Protein AF-B2IBW9-F1 (afdb_monomer_lite)

pLDDT: mean 86.07, std 12.44, range [30.78, 98.19]

Sequence (508 aa):
MSGFSGSRIARLQYLRAIAALSVMLYHASYYLNSMRGNSSFLAVFGGEFGGFGVSLFFAISGFLMASLADRDPPPTLFLAHRLIRIYPIYWITAGICLWIRYILNEGAVLDPLALGLIPGGPHFYVLQIEWTLPFELTYYVIVFFIILVHAQRMLPALAAAWALAVSCGLVFAPYLQKGQFPTLLFIPLAEQSLPFAAGLLVPLAIRRGLVGAWTPIVAVGLLLMSDAAPPLRPWLLNIGCVMLVATAVLPRSDVRDASYDPGLALGDWSFALYLCHAPIIIWLFQFAPIGMSPAVLWFASIGGALCGAVVLGSVDMALYRWIKRRVDWAPSSIRTTATSAFLIGLCALVLWPEVIRVLDEREVAEARSTGLQIQSAAHAGQTITVAADAVPLRRDDALRLYVDSISYSEDATMTVRGWALDVEGRSKKMSLMVFHNSDFLDAFVPRVYRPDVLAAFGLQHSAVPPGFSLSAHVICHQNDSIILLLVTDDRRYTQIALPTQSLRCKTP

Organism: Beijerinckia indica subsp. indica (strain ATCC 9039 / DSM 1715 / NCIMB 8712) (NCBI:txid395963)

Foldseek 3Di:
DDDADPQLLLLLLLLLLQLLVLLLLQLLQVCLCVLQVDNPSCVPSNDCSNVLSLLLVLLSLLQVLLVVLVVLDDLLLLLVLVCLLDQPLLCVLLVVLLVVCVVVVVDRDDDVCLSLLAFADDTDNSLVQSLSVVLSNLLSVVSSVCSVVVVSVCLLVVLVVLLVLLVCCVVVPVVLQDDSGHHSVCSSSHLSVNSSSLSSCLVVCVVVVVQDPCLLVQLVVLCVCLRVDVSCNSVSSNSSSNSSSSNSNDDDPDDDDDDDDVSSLSSLLSSQLSRNLNVLLNVLSVPDDSPDDSVVSSVVSVVRSVVSSNVSSVVSVVSSVVVSVVLVPDDPVVSVVVSVVSVVVSVCSSCVVVVVVVVCCVVFVVVVVLLVQLLVQVVVPHWSVVSLVVRVAAEDPLKDWDWPDWDADPQQKIKTKTWIDNLVQPFLFKKKWKDKGSRTFGIDTAADADVVVCVVSVHPDHSGRTIDIDITRDQDDQPIWMKIWMAGPVRYIDIDIDDSVPPPHDDD

InterPro domains:
  IPR002656 Acyltransferase 3 domain [PF01757] (10-312)
  IPR050879 Acyltransferase 3 [PTHR23028] (10-102)

Secondary structure (DSSP, 8-state):
-PSPPHHHHHHHHHHHHHHHHHHHHHHHHHHHHHHH---TTHHHH-TTHHHHHHHHHHHHHHHHHHHHHTT---HHHHHHHHHHHHHHHHHHHHHHHHHHHHHTTS-----HHHHTT--SS----TTS-GGGHHHHHHHHHHHHHHHHTT-GGGHHHHHHHHHHHHHHHHHH-GGGG-SS---TTTGGGSGGGHHHHHHTTHHHHHHTT---TTHHHHHHHHHHHHHH-TTTHHHHHHHHHHHHHHHHHS--PPP---S--HHHHHHHTHHHHHHHHHHHHHHHHHHS-TTS-HHHHHHHHHHHHHHHHHHHHHHHHHHHHHHHHHHHHS-HHHHHHHHHHHHHHHHHHHHHHHHHHHHHHHHHHHHHHHHHHHHHHHHTT--HHHHHHHTT-EE-TTEEEEEEEEEE-TTSEEEEEEEEEETT---S-EEEEEEETTEEEEEE---B--HHHHHHTT-S--SS--EEEEEEE----TT--EEEEEEETTSEEEEEEEPGGG--PPP-

Structure (mmCIF, N/CA/C/O backbone):
data_AF-B2IBW9-F1
#
_entry.id   AF-B2IBW9-F1
#
loop_
_atom_site.group_PDB
_atom_site.id
_atom_site.type_symbol
_atom_site.label_atom_id
_atom_site.label_alt_id
_atom_site.label_comp_id
_atom_site.label_asym_id
_atom_site.label_entity_id
_atom_site.label_seq_id
_atom_site.pdbx_PDB_ins_code
_atom_site.Cartn_x
_atom_site.Cartn_y
_atom_site.Cartn_z
_atom_site.occupancy
_atom_site.B_iso_or_equiv
_atom_site.auth_seq_id
_atom_site.auth_comp_id
_atom_site.auth_asym_id
_atom_site.auth_atom_id
_atom_site.pdbx_PDB_model_num
ATOM 1 N N . MET A 1 1 ? -19.544 -1.743 26.964 1.00 35.34 1 MET A N 1
ATOM 2 C CA . MET A 1 1 ? -20.404 -1.942 25.775 1.00 35.34 1 MET A CA 1
ATOM 3 C C . MET A 1 1 ? -19.766 -2.986 24.872 1.00 35.34 1 MET A C 1
ATOM 5 O O . MET A 1 1 ? -18.548 -3.005 24.756 1.00 35.34 1 MET A O 1
ATOM 9 N N . SER A 1 2 ? -20.603 -3.882 24.353 1.00 30.78 2 SER A N 1
ATOM 10 C CA . SER A 1 2 ? -20.321 -5.112 23.604 1.00 30.78 2 SER A CA 1
ATOM 11 C C . SER A 1 2 ? -19.382 -4.939 22.402 1.00 30.78 2 SER A C 1
ATOM 13 O O . SER A 1 2 ? -19.235 -3.847 21.851 1.00 30.78 2 SER A O 1
ATOM 15 N N . GLY A 1 3 ? -18.770 -6.048 21.964 1.00 46.03 3 GLY A N 1
ATOM 16 C CA . GLY A 1 3 ? -18.196 -6.152 20.621 1.00 46.03 3 GLY A CA 1
ATOM 17 C C . GLY A 1 3 ? -19.178 -5.641 19.559 1.00 46.03 3 GLY A C 1
ATOM 18 O O . GLY A 1 3 ? -20.381 -5.567 19.805 1.00 46.03 3 GLY A O 1
ATOM 19 N N . PHE A 1 4 ? -18.665 -5.223 18.400 1.00 53.59 4 PHE A N 1
ATOM 20 C CA . PHE A 1 4 ? -19.499 -4.694 17.317 1.00 53.59 4 PHE A CA 1
ATOM 21 C C . PHE A 1 4 ? -20.717 -5.602 17.068 1.00 53.59 4 PHE A C 1
ATOM 23 O O . PHE A 1 4 ? -20.558 -6.822 17.043 1.00 53.59 4 PHE A O 1
ATOM 30 N N . SER A 1 5 ? -21.913 -5.024 16.891 1.00 57.22 5 SER A N 1
ATOM 31 C CA . SER A 1 5 ? -23.100 -5.804 16.511 1.00 57.22 5 SER A CA 1
ATOM 32 C C . SER A 1 5 ? -22.832 -6.549 15.198 1.00 57.22 5 SER A C 1
ATOM 34 O O . SER A 1 5 ? -22.099 -6.039 14.341 1.00 57.22 5 SER A O 1
ATOM 36 N N . GLY A 1 6 ? -23.424 -7.735 15.018 1.00 61.38 6 GLY A N 1
ATOM 37 C CA . GLY A 1 6 ? -23.259 -8.532 13.791 1.00 61.38 6 GLY A CA 1
ATOM 38 C C . GLY A 1 6 ? -23.575 -7.721 12.529 1.00 61.38 6 GLY A C 1
ATOM 39 O O . GLY A 1 6 ? -22.802 -7.720 11.572 1.00 61.38 6 GLY A O 1
ATOM 40 N N . SER A 1 7 ? -24.614 -6.885 12.597 1.00 64.81 7 SER A N 1
ATOM 41 C CA . SER A 1 7 ? -25.020 -5.955 11.538 1.00 64.81 7 SER A CA 1
ATOM 42 C C . SER A 1 7 ? -23.969 -4.889 11.187 1.00 64.81 7 SER A C 1
ATOM 44 O O . SER A 1 7 ? -23.855 -4.482 10.029 1.00 64.81 7 SER A O 1
ATOM 46 N N . ARG A 1 8 ? -23.173 -4.423 12.159 1.00 75.69 8 ARG A N 1
ATOM 47 C CA . ARG A 1 8 ? -22.079 -3.468 11.916 1.00 75.69 8 ARG A CA 1
ATOM 48 C C . ARG A 1 8 ? -20.888 -4.148 11.252 1.00 75.69 8 ARG A C 1
ATOM 50 O O . ARG A 1 8 ? -20.296 -3.574 10.341 1.00 75.69 8 ARG A O 1
ATOM 57 N N . ILE A 1 9 ? -20.544 -5.351 11.711 1.00 78.19 9 ILE A N 1
ATOM 58 C CA . ILE A 1 9 ? -19.481 -6.157 11.102 1.00 78.19 9 ILE A CA 1
ATOM 59 C C . ILE A 1 9 ? -19.841 -6.428 9.639 1.00 78.19 9 ILE A C 1
ATOM 61 O O . ILE A 1 9 ? -19.020 -6.164 8.767 1.00 78.19 9 ILE A O 1
ATOM 65 N N . ALA A 1 10 ? -21.088 -6.816 9.360 1.00 84.69 10 ALA A N 1
ATOM 66 C CA . ALA A 1 10 ? -21.577 -7.074 8.010 1.00 84.69 10 ALA A CA 1
ATOM 67 C C . ALA A 1 10 ? -21.380 -5.891 7.045 1.00 84.69 10 ALA A C 1
ATOM 69 O O . ALA A 1 10 ? -20.789 -6.040 5.978 1.00 84.69 10 ALA A O 1
ATOM 70 N N . ARG A 1 11 ? -21.791 -4.680 7.444 1.00 90.12 11 ARG A N 1
ATOM 71 C CA . ARG A 1 11 ? -21.649 -3.484 6.593 1.00 90.12 11 ARG A CA 1
ATOM 72 C C . ARG A 1 11 ? -20.196 -3.122 6.295 1.00 90.12 11 ARG A C 1
ATOM 74 O O . ARG A 1 11 ? -19.897 -2.687 5.186 1.00 90.12 11 ARG A O 1
ATOM 81 N N . LEU A 1 12 ? -19.291 -3.323 7.253 1.00 91.31 12 LEU A N 1
ATOM 82 C CA . LEU A 1 12 ? -17.859 -3.149 7.009 1.00 91.31 12 LEU A CA 1
ATOM 83 C C . LEU A 1 12 ? -17.309 -4.201 6.042 1.00 91.31 12 LEU A C 1
ATOM 85 O O . LEU A 1 12 ? -16.463 -3.862 5.220 1.00 91.31 12 LEU A O 1
ATOM 89 N N . GLN A 1 13 ? -17.801 -5.442 6.095 1.00 91.56 13 GLN A N 1
ATOM 90 C CA . GLN A 1 13 ? -17.407 -6.476 5.135 1.00 91.56 13 GLN A CA 1
ATOM 91 C C . GLN A 1 13 ? -17.873 -6.144 3.717 1.00 91.56 13 GLN A C 1
ATOM 93 O O . GLN A 1 13 ? -17.083 -6.275 2.787 1.00 91.56 13 GLN A O 1
ATOM 98 N N . TYR A 1 14 ? -19.083 -5.605 3.540 1.00 93.69 14 TYR A N 1
ATOM 99 C CA . TYR A 1 14 ? -19.511 -5.134 2.220 1.00 93.69 14 TYR A CA 1
ATOM 100 C C . TYR A 1 14 ? -18.637 -3.996 1.692 1.00 93.69 14 TYR A C 1
ATOM 102 O O . TYR A 1 14 ? -18.252 -4.021 0.528 1.00 93.69 14 TYR A O 1
ATOM 110 N N . LEU A 1 15 ? -18.271 -3.021 2.534 1.00 95.19 15 LEU A N 1
ATOM 111 C CA . LEU A 1 15 ? -17.352 -1.961 2.107 1.00 95.19 15 LEU A CA 1
ATOM 112 C C . LEU A 1 15 ? -15.970 -2.513 1.736 1.00 95.19 15 LEU A C 1
ATOM 114 O O . LEU A 1 15 ? -15.386 -2.064 0.755 1.00 95.19 15 LEU A O 1
ATOM 118 N N . ARG A 1 16 ? -15.462 -3.513 2.467 1.00 96.00 16 ARG A N 1
ATOM 119 C CA . ARG A 1 16 ? -14.212 -4.210 2.118 1.00 96.00 16 ARG A CA 1
ATOM 120 C C . ARG A 1 16 ? -14.319 -4.962 0.794 1.00 96.00 16 ARG A C 1
ATOM 122 O O . ARG A 1 16 ? -13.375 -4.930 0.010 1.00 96.00 16 ARG A O 1
ATOM 129 N N . ALA A 1 17 ? -15.449 -5.618 0.536 1.00 95.44 17 ALA A N 1
ATOM 130 C CA . ALA A 1 17 ? -15.714 -6.289 -0.731 1.00 95.44 17 ALA A CA 1
ATOM 131 C C . ALA A 1 17 ? -15.741 -5.280 -1.890 1.00 95.44 17 ALA A C 1
ATOM 133 O O . ALA A 1 17 ? -15.059 -5.480 -2.891 1.00 95.44 17 ALA A O 1
ATOM 134 N N . ILE A 1 18 ? -16.451 -4.159 -1.723 1.00 96.38 18 ILE A N 1
ATOM 135 C CA . ILE A 1 18 ? -16.493 -3.060 -2.697 1.00 96.38 18 ILE A CA 1
ATOM 136 C C . ILE A 1 18 ? -15.086 -2.510 -2.955 1.00 96.38 18 ILE A C 1
ATOM 138 O O . ILE A 1 18 ? -14.698 -2.356 -4.112 1.00 96.38 18 ILE A O 1
ATOM 142 N N . ALA A 1 19 ? -14.304 -2.263 -1.902 1.00 96.94 19 ALA A N 1
ATOM 143 C CA . ALA A 1 19 ? -12.931 -1.781 -2.022 1.00 96.94 19 ALA A CA 1
ATOM 144 C C . ALA A 1 19 ? -12.055 -2.755 -2.830 1.00 96.94 19 ALA A C 1
ATOM 146 O O . ALA A 1 19 ? -11.408 -2.346 -3.793 1.00 96.94 19 ALA A O 1
ATOM 147 N N . ALA A 1 20 ? -12.089 -4.051 -2.496 1.00 96.69 20 ALA A N 1
ATOM 148 C CA . ALA A 1 20 ? -11.308 -5.082 -3.183 1.00 96.69 20 ALA A CA 1
ATOM 149 C C . ALA A 1 20 ? -11.685 -5.214 -4.663 1.00 96.69 20 ALA A C 1
ATOM 151 O O . ALA A 1 20 ? -10.812 -5.259 -5.529 1.00 96.69 20 ALA A O 1
ATOM 152 N N . LEU A 1 21 ? -12.990 -5.249 -4.953 1.00 97.00 21 LEU A N 1
AT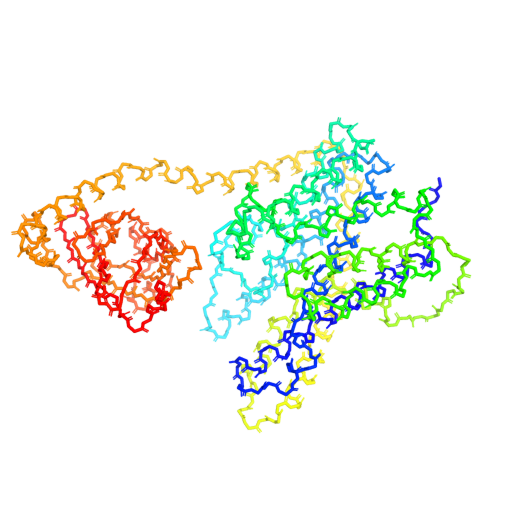OM 153 C CA . LEU A 1 21 ? -13.498 -5.326 -6.319 1.00 97.00 21 LEU A CA 1
ATOM 154 C C . LEU A 1 21 ? -13.100 -4.095 -7.128 1.00 97.00 21 LEU A C 1
ATOM 156 O O . LEU A 1 21 ? -12.717 -4.240 -8.284 1.00 97.00 21 LEU A O 1
ATOM 160 N N . SER A 1 22 ? -13.134 -2.905 -6.524 1.00 97.19 22 SER A N 1
ATOM 161 C CA . SER A 1 22 ? -12.764 -1.668 -7.215 1.00 97.19 22 SER A CA 1
ATOM 162 C C . SER A 1 22 ? -11.298 -1.689 -7.658 1.00 97.19 22 SER A C 1
ATOM 164 O O . SER A 1 22 ? -10.999 -1.471 -8.831 1.00 97.19 22 SER A O 1
ATOM 166 N N . VAL A 1 23 ? -10.385 -2.079 -6.761 1.00 96.94 23 VAL A N 1
ATOM 167 C CA . VAL A 1 23 ? -8.955 -2.230 -7.089 1.00 96.94 23 VAL A CA 1
ATOM 168 C C . VAL A 1 23 ? -8.724 -3.311 -8.148 1.00 96.94 23 VAL A C 1
ATOM 170 O O . VAL A 1 23 ? -7.937 -3.109 -9.073 1.00 96.94 23 VAL A O 1
ATOM 173 N N . MET A 1 24 ? -9.412 -4.451 -8.048 1.00 97.69 24 MET A N 1
ATOM 174 C CA . MET A 1 24 ? -9.279 -5.548 -9.010 1.00 97.69 24 MET A CA 1
ATOM 175 C C . MET A 1 24 ? -9.767 -5.150 -10.408 1.00 97.69 24 MET A C 1
ATOM 177 O O . MET A 1 24 ? -9.070 -5.406 -11.387 1.00 97.69 24 MET A O 1
ATOM 181 N N . LEU A 1 25 ? -10.942 -4.522 -10.512 1.00 98.19 25 LEU A N 1
ATOM 182 C CA . LEU A 1 25 ? -11.520 -4.077 -11.785 1.00 98.19 25 LEU A CA 1
ATOM 183 C C . LEU A 1 25 ? -10.649 -3.008 -12.453 1.00 98.19 25 LEU A C 1
ATOM 185 O O . LEU A 1 25 ? -10.462 -3.047 -13.673 1.00 98.19 25 LEU A O 1
ATOM 189 N N . TYR A 1 26 ? -10.067 -2.107 -11.656 1.00 97.38 26 TYR A N 1
ATOM 190 C CA . TYR A 1 26 ? -9.066 -1.161 -12.133 1.00 97.38 26 TYR A CA 1
ATOM 191 C C . TYR A 1 26 ? -7.856 -1.885 -12.729 1.00 97.38 26 TYR A C 1
ATOM 193 O O . TYR A 1 26 ? -7.531 -1.659 -13.892 1.00 97.38 26 TYR A O 1
ATOM 201 N N . HIS A 1 27 ? -7.230 -2.811 -11.993 1.00 96.88 27 HIS A N 1
ATOM 202 C CA . HIS A 1 27 ? -6.043 -3.519 -12.482 1.00 96.88 27 HIS A CA 1
ATOM 203 C C . HIS A 1 27 ? -6.338 -4.417 -13.687 1.00 96.88 27 HIS A C 1
ATOM 205 O O . HIS A 1 27 ? -5.549 -4.437 -14.626 1.00 96.88 27 HIS A O 1
ATOM 211 N N . ALA A 1 28 ? -7.484 -5.102 -13.725 1.00 98.00 28 ALA A N 1
ATOM 212 C CA . ALA A 1 28 ? -7.897 -5.885 -14.892 1.00 98.00 28 ALA A CA 1
ATOM 213 C C . ALA A 1 28 ? -7.998 -5.006 -16.150 1.00 98.00 28 ALA A C 1
ATOM 215 O O . ALA A 1 28 ? -7.558 -5.390 -17.233 1.00 98.00 28 ALA A O 1
ATOM 216 N N . SER A 1 29 ? -8.526 -3.791 -15.998 1.00 97.81 29 SER A N 1
ATOM 217 C CA . SER A 1 29 ? -8.654 -2.817 -17.087 1.00 97.81 29 SER A CA 1
ATOM 218 C C . SER A 1 29 ? -7.316 -2.164 -17.451 1.00 97.81 29 SER A C 1
ATOM 220 O O . SER A 1 29 ? -7.026 -1.955 -18.628 1.00 97.81 29 SER A O 1
ATOM 222 N N . TYR A 1 30 ? -6.476 -1.880 -16.454 1.00 95.44 30 TYR A N 1
ATOM 223 C CA . TYR A 1 30 ? -5.134 -1.334 -16.630 1.00 95.44 30 TYR A CA 1
ATOM 224 C C . TYR A 1 30 ? -4.220 -2.311 -17.377 1.00 95.44 30 TYR A C 1
ATOM 226 O O . TYR A 1 30 ? -3.599 -1.915 -18.361 1.00 95.44 30 TYR A O 1
ATOM 234 N N . TYR A 1 31 ? -4.174 -3.583 -16.965 1.00 94.38 31 TYR A N 1
ATOM 235 C CA . TYR A 1 31 ? -3.354 -4.606 -17.618 1.00 94.38 31 TYR A CA 1
ATOM 236 C C . TYR A 1 31 ? -3.877 -4.984 -19.003 1.00 94.38 31 TYR A C 1
ATOM 238 O O . TYR A 1 31 ? -3.082 -5.257 -19.901 1.00 94.38 31 TYR A O 1
ATOM 246 N N . LEU A 1 32 ? -5.191 -4.899 -19.238 1.00 95.75 32 LEU A N 1
ATOM 247 C CA . LEU A 1 32 ? -5.730 -5.000 -20.592 1.00 95.75 32 LEU A CA 1
ATOM 248 C C . LEU A 1 32 ? -5.193 -3.900 -21.509 1.00 95.75 32 LEU A C 1
ATOM 250 O O . LEU A 1 32 ? -4.772 -4.183 -22.632 1.00 95.75 32 LEU A O 1
ATOM 254 N N . ASN A 1 33 ? -5.143 -2.664 -21.024 1.00 94.88 33 ASN A N 1
ATOM 255 C CA . ASN A 1 33 ? -4.575 -1.574 -21.798 1.00 94.88 33 ASN A CA 1
ATOM 256 C C . ASN A 1 33 ? -3.060 -1.741 -21.984 1.00 94.88 33 ASN A C 1
ATOM 258 O O . ASN A 1 33 ? -2.571 -1.708 -23.108 1.00 94.88 33 ASN A O 1
ATOM 262 N N . SER A 1 34 ? -2.310 -1.972 -20.907 1.00 91.00 34 SER A N 1
ATOM 263 C CA . SER A 1 34 ? -0.845 -1.987 -20.965 1.00 91.00 34 SER A CA 1
ATOM 264 C C . SER A 1 34 ? -0.265 -3.214 -21.676 1.00 91.00 34 SER A C 1
ATOM 266 O O . SER A 1 34 ? 0.755 -3.086 -22.347 1.00 91.00 34 SER A O 1
ATOM 268 N N . MET A 1 35 ? -0.909 -4.385 -21.589 1.00 91.31 35 MET A N 1
ATOM 269 C CA . MET A 1 35 ? -0.405 -5.632 -22.189 1.00 91.31 35 MET A CA 1
ATOM 270 C C . MET A 1 35 ? -1.057 -5.981 -23.532 1.00 91.31 35 MET A C 1
ATOM 272 O O . MET A 1 35 ? -0.492 -6.764 -24.300 1.00 91.31 35 MET A O 1
ATOM 276 N N . ARG A 1 36 ? -2.258 -5.456 -23.821 1.00 89.81 36 ARG A N 1
ATOM 277 C CA . ARG A 1 36 ? -3.005 -5.747 -25.063 1.00 89.81 36 ARG A CA 1
ATOM 278 C C . ARG A 1 36 ? -3.368 -4.506 -25.879 1.00 89.81 36 ARG A C 1
ATOM 280 O O . ARG A 1 36 ? -3.972 -4.653 -26.936 1.00 89.81 36 ARG A O 1
ATOM 287 N N . GLY A 1 37 ? -3.018 -3.303 -25.423 1.00 91.31 37 GLY A N 1
ATOM 288 C CA . GLY A 1 37 ? -3.309 -2.054 -26.131 1.00 91.31 37 GLY A CA 1
ATOM 289 C C . GLY A 1 37 ? -4.801 -1.722 -26.218 1.00 91.31 37 GLY A C 1
ATOM 290 O O . GLY A 1 37 ? -5.203 -0.966 -27.099 1.00 91.31 37 GLY A O 1
ATOM 291 N N . ASN A 1 38 ? -5.642 -2.310 -25.358 1.00 92.75 38 ASN A N 1
ATOM 292 C CA . ASN A 1 38 ? -7.089 -2.112 -25.386 1.00 92.75 38 ASN A CA 1
ATOM 293 C C . ASN A 1 38 ? -7.575 -1.352 -24.142 1.00 92.75 38 ASN A C 1
ATOM 295 O O . ASN A 1 38 ? -7.490 -1.839 -23.018 1.00 92.75 38 ASN A O 1
ATOM 299 N N . SER A 1 39 ? -8.141 -0.165 -24.355 1.00 93.75 39 SER A N 1
ATOM 300 C CA . SER A 1 39 ? -8.625 0.725 -23.294 1.00 93.75 39 SER A CA 1
ATOM 301 C C . SER A 1 39 ? -10.138 0.646 -23.047 1.00 93.75 39 SER A C 1
ATOM 303 O O . SER A 1 39 ? -10.666 1.452 -22.281 1.00 93.75 39 SER A O 1
ATOM 305 N N . SER A 1 40 ? -10.854 -0.319 -23.643 1.00 92.88 40 SER A N 1
ATOM 306 C CA . SER A 1 40 ? -12.327 -0.365 -23.634 1.00 92.88 40 SER A CA 1
ATOM 307 C C . SER A 1 40 ? -12.929 -0.380 -22.225 1.00 92.88 40 SER A C 1
ATOM 309 O O . SER A 1 40 ? -13.927 0.291 -21.982 1.00 92.88 40 SER A O 1
ATOM 311 N N . PHE A 1 41 ? -12.310 -1.095 -21.281 1.00 95.00 41 PHE A N 1
ATOM 312 C CA . PHE A 1 41 ? -12.769 -1.137 -19.886 1.00 95.00 41 PHE A CA 1
ATOM 313 C C . PHE A 1 41 ? -12.153 -0.044 -19.008 1.00 95.00 41 PHE A C 1
ATOM 315 O O . PHE A 1 41 ? -12.707 0.283 -17.960 1.00 95.00 41 PHE A O 1
ATOM 322 N N . LEU A 1 42 ? -11.052 0.577 -19.443 1.00 92.81 42 LEU A N 1
ATOM 323 C CA . LEU A 1 42 ? -10.411 1.664 -18.703 1.00 92.81 42 LEU A CA 1
ATOM 324 C C . LEU A 1 42 ? -11.266 2.941 -18.711 1.00 92.81 42 LEU A C 1
ATOM 326 O O . LEU A 1 42 ? -11.190 3.731 -17.782 1.00 92.81 42 LEU A O 1
ATOM 330 N N . ALA A 1 43 ? -12.132 3.118 -19.711 1.00 88.50 43 ALA A N 1
ATOM 331 C CA . ALA A 1 43 ? -13.109 4.206 -19.721 1.00 88.50 43 ALA A CA 1
ATOM 332 C C . ALA A 1 43 ? -14.148 4.102 -18.585 1.00 88.50 43 ALA A C 1
ATOM 334 O O . ALA A 1 43 ? -14.720 5.114 -18.194 1.00 88.50 43 ALA A O 1
ATOM 335 N N . VAL A 1 44 ? -14.396 2.892 -18.064 1.00 91.62 44 VAL A N 1
ATOM 336 C CA . VAL A 1 44 ? -15.405 2.628 -17.021 1.00 91.62 44 VAL A CA 1
ATOM 337 C C . VAL A 1 44 ? -14.759 2.410 -15.653 1.00 91.62 44 VAL A C 1
ATOM 339 O O . VAL A 1 44 ? -15.244 2.927 -14.654 1.00 91.62 44 VAL A O 1
ATOM 342 N N . PHE A 1 45 ? -13.665 1.648 -15.608 1.00 94.50 45 PHE A N 1
ATOM 343 C CA . PHE A 1 45 ? -12.983 1.244 -14.374 1.00 94.50 45 PHE A CA 1
ATOM 344 C C . PHE A 1 45 ? -11.581 1.858 -14.233 1.00 94.50 45 PHE A C 1
ATOM 346 O O . PHE A 1 45 ? -10.774 1.373 -13.445 1.00 94.50 45 PHE A O 1
ATOM 353 N N . GLY A 1 46 ? -11.254 2.881 -15.025 1.00 87.75 46 GLY A N 1
ATOM 354 C CA . GLY A 1 46 ? -10.027 3.670 -14.894 1.00 87.75 46 GLY A CA 1
ATOM 355 C C . GLY A 1 46 ? -10.185 4.833 -13.914 1.00 87.75 46 GLY A C 1
ATOM 356 O O . GLY A 1 46 ? -10.977 4.764 -12.979 1.00 87.75 46 GLY A O 1
ATOM 357 N N . GLY A 1 47 ? -9.412 5.902 -14.115 1.00 85.62 47 GLY A N 1
ATOM 358 C CA . GLY A 1 47 ? -9.442 7.069 -13.227 1.00 85.62 47 GLY A CA 1
ATOM 359 C C . GLY A 1 47 ? -9.137 6.693 -11.775 1.00 85.62 47 GLY A C 1
ATOM 360 O O . GLY A 1 47 ? -8.212 5.921 -11.510 1.00 85.62 47 GLY A O 1
ATOM 361 N N . GLU A 1 48 ? -9.946 7.199 -10.846 1.00 86.19 48 GLU A N 1
ATOM 362 C CA . GLU A 1 48 ? -9.765 6.991 -9.407 1.00 86.19 48 GLU A CA 1
ATOM 363 C C . GLU A 1 48 ? -10.397 5.697 -8.882 1.00 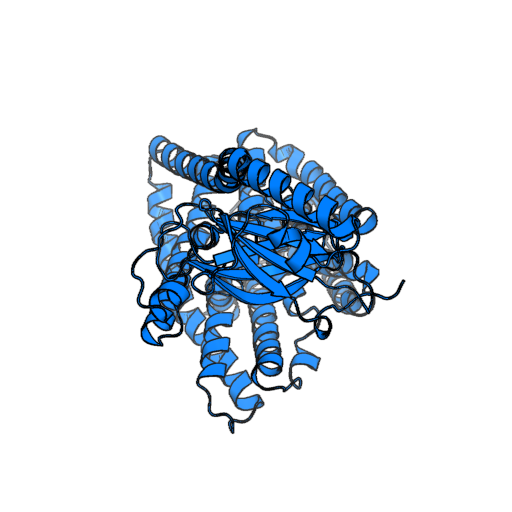86.19 48 GLU A C 1
ATOM 365 O O . GLU A 1 48 ? -10.437 5.485 -7.675 1.00 86.19 48 GLU A O 1
ATOM 370 N N . PHE A 1 49 ? -10.861 4.782 -9.738 1.00 89.94 49 PHE A N 1
ATOM 371 C CA . PHE A 1 49 ? -11.515 3.549 -9.280 1.00 89.94 49 PHE A CA 1
ATOM 372 C C . PHE A 1 49 ? -10.600 2.688 -8.383 1.00 89.94 49 PHE A C 1
ATOM 374 O O . PHE A 1 49 ? -11.028 2.158 -7.354 1.00 89.94 49 PHE A O 1
ATOM 381 N N . GLY A 1 50 ? -9.307 2.613 -8.726 1.00 91.38 50 GLY A N 1
ATOM 382 C CA . GLY A 1 50 ? -8.286 1.990 -7.879 1.00 91.38 50 GLY A CA 1
ATOM 383 C C . GLY A 1 50 ? -8.002 2.797 -6.606 1.00 91.38 50 GLY A C 1
ATOM 384 O O . GLY A 1 50 ? -7.969 2.225 -5.514 1.00 91.38 50 GLY A O 1
ATOM 385 N N . GLY A 1 51 ? -7.864 4.122 -6.731 1.00 92.88 51 GLY A N 1
ATOM 386 C CA . GLY A 1 51 ? -7.642 5.041 -5.608 1.00 92.88 51 GLY A CA 1
ATOM 387 C C . GLY A 1 51 ? -8.765 4.983 -4.571 1.00 92.88 51 GLY A C 1
ATOM 388 O O . GLY A 1 51 ? -8.498 4.858 -3.381 1.00 92.88 51 GLY A O 1
ATOM 389 N N . PHE A 1 52 ? -10.020 4.944 -5.019 1.00 96.12 52 PHE A N 1
ATOM 390 C CA . PHE A 1 52 ? -11.211 4.750 -4.197 1.00 96.12 52 PHE A CA 1
ATOM 391 C C . PHE A 1 52 ? -11.122 3.485 -3.349 1.00 96.12 52 PHE A C 1
ATOM 393 O O . PHE A 1 52 ? -11.338 3.542 -2.138 1.00 96.12 52 PHE A O 1
ATOM 400 N N . GLY A 1 53 ? -10.768 2.348 -3.953 1.00 96.38 53 GLY A N 1
ATOM 401 C CA . GLY A 1 53 ? -10.637 1.098 -3.212 1.00 96.38 53 GLY A CA 1
ATOM 402 C C . GLY A 1 53 ? -9.535 1.155 -2.149 1.00 96.38 53 GLY A C 1
ATOM 403 O O . GLY A 1 53 ? -9.764 0.752 -1.007 1.00 96.38 53 GLY A O 1
ATOM 404 N N . VAL A 1 54 ? -8.369 1.720 -2.481 1.00 95.69 54 VAL A N 1
ATOM 405 C CA . VAL A 1 54 ? -7.254 1.895 -1.530 1.00 95.69 54 VAL A CA 1
ATOM 406 C C . VAL A 1 54 ? -7.641 2.847 -0.390 1.00 95.69 54 VAL A C 1
ATOM 408 O O . VAL A 1 54 ? -7.531 2.481 0.782 1.00 95.69 54 VAL A O 1
ATOM 411 N N . SER A 1 55 ? -8.179 4.028 -0.708 1.00 97.19 55 SER A N 1
ATOM 412 C CA . SER A 1 55 ? -8.654 5.011 0.275 1.00 97.19 55 SER A CA 1
ATOM 413 C C . SER A 1 55 ? -9.741 4.443 1.185 1.00 97.19 55 SER A C 1
ATOM 415 O O . SER A 1 55 ? -9.740 4.709 2.389 1.00 97.19 55 SER A O 1
ATOM 417 N N . LEU A 1 56 ? -10.649 3.623 0.650 1.00 97.69 56 LEU A N 1
ATOM 418 C CA . LEU A 1 56 ? -11.697 2.978 1.433 1.00 97.69 56 LEU A CA 1
ATOM 419 C C . LEU A 1 56 ? -11.123 1.923 2.391 1.00 97.69 56 LEU A C 1
ATOM 421 O O . LEU A 1 56 ? -11.506 1.911 3.563 1.00 97.69 56 LEU A O 1
ATOM 425 N N . PHE A 1 57 ? -10.169 1.089 1.957 1.00 97.12 57 PHE A N 1
ATOM 426 C CA . PHE A 1 57 ? -9.465 0.166 2.858 1.00 97.12 57 PHE A CA 1
ATOM 427 C C . PHE A 1 57 ? -8.753 0.900 3.994 1.00 97.12 57 PHE A C 1
ATOM 429 O O . PHE A 1 57 ? -8.882 0.512 5.159 1.00 97.12 57 PHE A O 1
ATOM 436 N N . PHE A 1 58 ? -8.051 1.985 3.674 1.00 97.69 58 PHE A N 1
ATOM 437 C CA . PHE A 1 58 ? -7.303 2.769 4.652 1.00 97.69 58 PHE A CA 1
ATOM 438 C C . PHE A 1 58 ? -8.224 3.497 5.637 1.00 97.69 58 PHE A C 1
ATOM 440 O O . PHE A 1 58 ? -7.969 3.478 6.842 1.00 97.69 58 PHE A O 1
ATOM 447 N N . ALA A 1 59 ? -9.357 4.035 5.175 1.00 98.12 59 ALA A N 1
ATOM 448 C CA . ALA A 1 59 ? -10.372 4.627 6.045 1.00 98.12 59 ALA A CA 1
ATOM 449 C C . ALA A 1 59 ? -11.011 3.591 6.991 1.00 98.12 59 ALA A C 1
ATOM 451 O O . ALA A 1 59 ? -11.213 3.870 8.178 1.00 98.12 59 ALA A O 1
ATOM 452 N N . ILE A 1 60 ? -11.293 2.374 6.499 1.00 96.88 60 ILE A N 1
ATOM 453 C CA . ILE A 1 60 ? -11.782 1.258 7.327 1.00 96.88 60 ILE A CA 1
ATOM 454 C C . ILE A 1 60 ? -10.734 0.878 8.378 1.00 96.88 60 ILE A C 1
ATOM 456 O O . ILE A 1 60 ? -11.077 0.722 9.552 1.00 96.88 60 ILE A O 1
ATOM 460 N N . SER A 1 61 ? -9.466 0.753 7.978 1.00 95.88 61 SER A N 1
ATOM 461 C CA . SER A 1 61 ? -8.350 0.447 8.880 1.00 95.88 61 SER A CA 1
ATOM 462 C C . SER A 1 61 ? -8.208 1.524 9.964 1.00 95.88 61 SER A C 1
ATOM 464 O O . SER A 1 61 ? -8.163 1.195 11.153 1.00 95.88 61 SER A O 1
ATOM 466 N N . GLY A 1 62 ? -8.303 2.804 9.582 1.00 95.81 62 GLY A N 1
ATOM 467 C CA . GLY A 1 62 ? -8.333 3.954 10.486 1.00 95.81 62 GLY A CA 1
ATOM 468 C C . GLY A 1 62 ? -9.420 3.854 11.562 1.00 95.81 62 GLY A C 1
ATOM 469 O O . GLY A 1 62 ? -9.147 3.935 12.763 1.00 95.81 62 GLY A O 1
ATOM 470 N N . PHE A 1 63 ? -10.663 3.594 11.147 1.00 96.19 63 PHE A N 1
ATOM 471 C CA . PHE A 1 63 ? -11.783 3.408 12.074 1.00 96.19 63 PHE A CA 1
ATOM 472 C C . PHE A 1 63 ? -11.584 2.202 13.010 1.00 96.19 63 PHE A C 1
ATOM 474 O O . PHE A 1 63 ? -11.865 2.283 14.216 1.00 96.19 63 PHE A O 1
ATOM 481 N N . LEU A 1 64 ? -11.124 1.069 12.467 1.00 94.56 64 LEU A N 1
ATOM 482 C CA . LEU A 1 64 ? -10.910 -0.153 13.239 1.00 94.56 64 LEU A CA 1
ATOM 483 C C . LEU A 1 64 ? -9.832 0.051 14.304 1.00 94.56 64 LEU A C 1
ATOM 485 O O . LEU A 1 64 ? -10.033 -0.368 15.442 1.00 94.56 64 LEU A O 1
ATOM 489 N N . MET A 1 65 ? -8.730 0.724 13.972 1.00 94.25 65 MET A N 1
ATOM 490 C CA . MET A 1 65 ? -7.659 1.002 14.927 1.00 94.25 65 MET A CA 1
ATOM 491 C C . MET A 1 65 ? -8.093 1.981 16.014 1.00 94.25 65 MET A C 1
ATOM 493 O O . MET A 1 65 ? -7.815 1.715 17.180 1.00 94.25 65 MET A O 1
ATOM 497 N N . ALA A 1 66 ? -8.845 3.040 15.688 1.00 94.19 66 ALA A N 1
ATOM 498 C CA . ALA A 1 66 ? -9.419 3.917 16.715 1.00 94.19 66 ALA A CA 1
ATOM 499 C C . ALA A 1 66 ? -10.323 3.140 17.682 1.00 94.19 66 ALA A C 1
ATOM 501 O O . ALA A 1 66 ? -10.231 3.293 18.899 1.00 94.19 66 ALA A O 1
ATOM 502 N N . SER A 1 67 ? -11.157 2.249 17.143 1.00 91.69 67 SER A N 1
ATOM 503 C CA . SER A 1 67 ? -12.061 1.415 17.941 1.00 91.69 67 SER A CA 1
ATOM 504 C C . SER A 1 67 ? -11.338 0.361 18.782 1.00 91.69 67 SER A C 1
ATOM 506 O O . SER A 1 67 ? -11.866 -0.065 19.808 1.00 91.69 67 SER A O 1
ATOM 508 N N . LEU A 1 68 ? -10.171 -0.111 18.335 1.00 91.38 68 LEU A N 1
ATOM 509 C CA . LEU A 1 68 ? -9.327 -1.031 19.093 1.00 91.38 68 LEU A CA 1
ATOM 510 C C . LEU A 1 68 ? -8.539 -0.292 20.176 1.00 91.38 68 LEU A C 1
ATOM 512 O O . LEU A 1 68 ? -8.482 -0.790 21.292 1.00 91.38 68 LEU A O 1
ATOM 516 N N . ALA A 1 69 ? -7.989 0.886 19.878 1.00 91.25 69 ALA A N 1
ATOM 517 C CA . ALA A 1 69 ? -7.253 1.709 20.835 1.00 91.25 69 ALA A CA 1
ATOM 518 C C . ALA A 1 69 ? -8.135 2.173 22.009 1.00 91.25 69 ALA A C 1
ATOM 520 O O . ALA A 1 69 ? -7.677 2.164 23.147 1.00 91.25 69 ALA A O 1
ATOM 521 N N . ASP A 1 70 ? -9.414 2.489 21.762 1.00 88.00 70 ASP A N 1
ATOM 522 C CA . ASP A 1 70 ? -10.396 2.867 22.802 1.00 88.00 70 ASP A CA 1
ATOM 523 C C . ASP A 1 70 ? -10.687 1.728 23.804 1.00 88.00 70 ASP A C 1
ATOM 525 O O . ASP A 1 70 ? -11.247 1.963 24.871 1.00 88.00 70 ASP A O 1
ATOM 529 N N . ARG A 1 71 ? -10.302 0.481 23.484 1.00 87.31 71 ARG A N 1
ATOM 530 C CA . ARG A 1 71 ? -10.432 -0.683 24.383 1.00 87.31 71 ARG A CA 1
ATOM 531 C C . ARG A 1 71 ? -9.227 -0.888 25.299 1.00 87.31 71 ARG A C 1
ATOM 533 O O . ARG A 1 71 ? -9.207 -1.887 26.010 1.00 87.31 71 ARG A O 1
ATOM 540 N N . ASP A 1 72 ? -8.241 0.004 25.234 1.00 83.19 72 ASP A N 1
ATOM 541 C CA . ASP A 1 72 ? -7.004 -0.044 26.017 1.00 83.19 72 ASP A CA 1
ATOM 542 C C . ASP A 1 72 ? -6.314 -1.430 26.000 1.00 83.19 72 ASP A C 1
ATOM 544 O O . ASP A 1 72 ? -6.118 -2.069 27.037 1.00 83.19 72 ASP A O 1
ATOM 548 N N . PRO A 1 73 ? -6.011 -1.980 24.806 1.00 89.12 73 PRO A N 1
ATOM 549 C CA . PRO A 1 73 ? -5.398 -3.294 24.707 1.00 89.12 73 PRO A CA 1
ATOM 550 C C . PRO A 1 73 ? -3.939 -3.238 25.182 1.00 89.12 73 PRO A C 1
ATOM 552 O O . PRO A 1 73 ? -3.265 -2.228 24.970 1.00 89.12 73 PRO A O 1
ATOM 555 N N . PRO A 1 74 ? -3.377 -4.349 25.697 1.00 92.25 74 PRO A N 1
ATOM 556 C CA . PRO A 1 74 ? -1.940 -4.435 25.924 1.00 92.25 74 PRO A CA 1
ATOM 557 C C . PRO A 1 74 ? -1.181 -4.096 24.624 1.00 92.25 74 PRO A C 1
ATOM 559 O O . PRO A 1 74 ? -1.444 -4.750 23.606 1.00 92.25 74 PRO A O 1
ATOM 562 N N . PRO A 1 75 ? -0.228 -3.140 24.622 1.00 93.25 75 PRO A N 1
ATOM 563 C CA . PRO A 1 75 ? 0.396 -2.649 23.390 1.00 93.25 75 PRO A CA 1
ATOM 564 C C . PRO A 1 75 ? 1.003 -3.772 22.538 1.00 93.25 75 PRO A C 1
ATOM 566 O O . PRO A 1 75 ? 0.771 -3.861 21.333 1.00 93.25 75 PRO A O 1
ATOM 569 N N . THR A 1 76 ? 1.732 -4.698 23.167 1.00 93.25 76 THR A N 1
ATOM 570 C CA . THR A 1 76 ? 2.375 -5.818 22.458 1.00 93.25 76 THR A CA 1
ATOM 571 C C . THR A 1 76 ? 1.365 -6.816 21.898 1.00 93.25 76 THR A C 1
ATOM 573 O O . THR A 1 76 ? 1.621 -7.434 20.870 1.00 93.25 76 THR A O 1
ATOM 576 N N . LEU A 1 77 ? 0.188 -6.952 22.521 1.00 93.12 77 LEU A N 1
ATOM 577 C CA . LEU A 1 77 ? -0.904 -7.767 21.983 1.00 93.12 77 LEU A CA 1
ATOM 578 C C . LEU A 1 77 ? -1.554 -7.108 20.771 1.00 93.12 77 LEU A C 1
ATOM 580 O O . LEU A 1 77 ? -1.797 -7.786 19.774 1.00 93.12 77 LEU A O 1
ATOM 584 N N . PHE A 1 78 ? -1.778 -5.794 20.839 1.00 94.94 78 PHE A N 1
ATOM 585 C CA . PHE A 1 78 ? -2.280 -5.016 19.713 1.00 94.94 78 PHE A CA 1
ATOM 586 C C . PHE A 1 78 ? -1.383 -5.193 18.483 1.00 94.94 78 PHE A C 1
ATOM 588 O O . PHE A 1 78 ? -1.870 -5.639 17.440 1.00 94.94 78 PHE A O 1
ATOM 595 N N . LEU A 1 79 ? -0.079 -4.923 18.620 1.00 95.25 79 LEU A N 1
ATOM 596 C CA . LEU A 1 79 ? 0.856 -5.008 17.499 1.00 95.25 79 LEU A CA 1
ATOM 597 C C . LEU A 1 79 ? 0.996 -6.451 16.997 1.00 95.25 79 LEU A C 1
ATOM 599 O O . LEU A 1 79 ? 0.869 -6.682 15.798 1.00 95.25 79 LEU A O 1
ATOM 603 N N . ALA A 1 80 ? 1.132 -7.442 17.887 1.00 94.81 80 ALA A N 1
ATOM 604 C CA . ALA A 1 80 ? 1.201 -8.848 17.484 1.00 94.81 80 ALA A CA 1
ATOM 605 C C . ALA A 1 80 ? -0.020 -9.284 16.656 1.00 94.81 80 ALA A C 1
ATOM 607 O O . ALA A 1 80 ? 0.141 -9.927 15.621 1.00 94.81 80 ALA A O 1
ATOM 608 N N . HIS A 1 81 ? -1.242 -8.894 17.047 1.00 94.06 81 HIS A N 1
ATOM 609 C CA . HIS A 1 81 ? -2.458 -9.191 16.274 1.00 94.06 81 HIS A CA 1
ATOM 610 C C . HIS A 1 81 ? -2.471 -8.557 14.885 1.00 94.06 81 HIS A C 1
ATOM 612 O O . HIS A 1 81 ? -3.115 -9.105 13.989 1.00 94.06 81 HIS A O 1
ATOM 618 N N . ARG A 1 82 ? -1.811 -7.407 14.707 1.00 94.88 82 ARG A N 1
ATOM 619 C CA . ARG A 1 82 ? -1.669 -6.761 13.399 1.00 94.88 82 ARG A CA 1
ATOM 620 C C . ARG A 1 82 ? -0.635 -7.478 12.534 1.00 94.88 82 ARG A C 1
ATOM 622 O O . ARG A 1 82 ? -0.935 -7.806 11.390 1.00 94.88 82 ARG A O 1
ATOM 629 N N . LEU A 1 83 ? 0.525 -7.815 13.099 1.00 95.25 83 LEU A N 1
ATOM 630 C CA . LEU A 1 83 ? 1.597 -8.510 12.378 1.00 95.25 83 LEU A CA 1
ATOM 631 C C . LEU A 1 83 ? 1.138 -9.874 11.850 1.00 95.25 83 LEU A C 1
ATOM 633 O O . LEU A 1 83 ? 1.307 -10.165 10.668 1.00 95.25 83 LEU A O 1
ATOM 637 N N . ILE A 1 84 ? 0.470 -10.679 12.685 1.00 95.25 84 ILE A N 1
ATOM 638 C CA . ILE A 1 84 ? -0.038 -11.998 12.267 1.00 95.25 84 ILE A CA 1
ATOM 639 C C . ILE A 1 84 ? -1.212 -11.914 11.285 1.00 95.25 84 ILE A C 1
ATOM 641 O O . ILE A 1 84 ? -1.584 -12.931 10.705 1.00 95.25 84 ILE A O 1
ATOM 645 N N . ARG A 1 85 ? -1.844 -10.742 11.130 1.00 94.69 85 ARG A N 1
ATOM 646 C CA . ARG A 1 85 ? -2.906 -10.545 10.136 1.00 94.69 85 ARG A CA 1
ATOM 647 C C . ARG A 1 85 ? -2.330 -10.315 8.740 1.00 94.69 85 ARG A C 1
ATOM 649 O O . ARG A 1 85 ? -2.964 -10.751 7.783 1.00 94.69 85 ARG A O 1
ATOM 656 N N . ILE A 1 86 ? -1.178 -9.645 8.649 1.00 95.62 86 ILE A N 1
ATOM 657 C CA . ILE A 1 86 ? -0.535 -9.253 7.388 1.00 95.62 86 ILE A CA 1
ATOM 658 C C . ILE A 1 86 ? 0.460 -10.324 6.928 1.00 95.62 86 ILE A C 1
ATOM 660 O O . ILE A 1 86 ? 0.254 -10.951 5.891 1.00 95.62 86 ILE A O 1
ATOM 664 N N . TYR A 1 87 ? 1.524 -10.555 7.703 1.00 96.06 87 TYR A N 1
ATOM 665 C CA . TYR A 1 87 ? 2.712 -11.274 7.230 1.00 96.06 87 TYR A CA 1
ATOM 666 C C . TYR A 1 87 ? 2.471 -12.730 6.803 1.00 96.06 87 TYR A C 1
ATOM 668 O O . TYR A 1 87 ? 2.980 -13.104 5.750 1.00 96.06 87 TYR A O 1
ATOM 676 N N . PRO A 1 88 ? 1.704 -13.569 7.532 1.00 96.38 88 PRO A N 1
ATOM 677 C CA . PRO A 1 88 ? 1.618 -14.992 7.201 1.00 96.38 88 PRO A CA 1
ATOM 678 C C . PRO A 1 88 ? 1.054 -15.265 5.802 1.00 96.38 88 PRO A C 1
ATOM 680 O O . PRO A 1 88 ? 1.677 -15.970 5.012 1.00 96.38 88 PRO A O 1
ATOM 683 N N . ILE A 1 89 ? -0.104 -14.687 5.471 1.00 96.50 89 ILE A N 1
ATOM 684 C CA . ILE A 1 89 ? -0.709 -14.875 4.147 1.00 96.50 89 ILE A CA 1
ATOM 685 C C . ILE A 1 89 ? 0.037 -14.092 3.062 1.00 96.50 89 ILE A C 1
ATOM 687 O O . ILE A 1 89 ? 0.129 -14.566 1.928 1.00 96.50 89 ILE A O 1
ATOM 691 N N . TYR A 1 90 ? 0.619 -12.938 3.407 1.00 97.12 90 TYR A N 1
ATOM 692 C CA . TYR A 1 90 ? 1.487 -12.192 2.502 1.00 97.12 90 TYR A CA 1
ATOM 693 C C . TYR A 1 90 ? 2.669 -13.052 2.038 1.00 97.12 90 TYR A C 1
ATOM 695 O O . TYR A 1 90 ? 2.839 -13.246 0.836 1.00 97.12 90 TYR A O 1
ATOM 703 N N . TRP A 1 91 ? 3.424 -13.646 2.965 1.00 97.00 91 TRP A N 1
ATOM 704 C CA . TRP A 1 91 ? 4.563 -14.503 2.633 1.00 97.00 91 TRP A CA 1
ATOM 705 C C . TRP A 1 91 ? 4.161 -15.768 1.883 1.00 97.00 91 TRP A C 1
ATOM 707 O O . TRP A 1 91 ? 4.874 -16.170 0.970 1.00 97.00 91 TRP A O 1
ATOM 717 N N . ILE A 1 92 ? 3.016 -16.376 2.211 1.00 97.19 92 ILE A N 1
ATOM 718 C CA . ILE A 1 92 ? 2.490 -17.511 1.436 1.00 97.19 92 ILE A CA 1
ATOM 719 C C . ILE A 1 92 ? 2.221 -17.082 -0.011 1.00 97.19 92 ILE A C 1
ATOM 721 O O . ILE A 1 92 ? 2.660 -17.755 -0.939 1.00 97.19 92 ILE A O 1
ATOM 725 N N . THR A 1 93 ? 1.546 -15.951 -0.216 1.00 96.75 93 THR A N 1
ATOM 726 C CA . THR A 1 93 ? 1.190 -15.477 -1.561 1.00 96.75 93 THR A CA 1
ATOM 727 C C . THR A 1 93 ? 2.431 -15.063 -2.357 1.00 96.75 93 THR A C 1
ATOM 729 O O . THR A 1 93 ? 2.589 -15.476 -3.505 1.00 96.75 93 THR A O 1
ATOM 732 N N . ALA A 1 94 ? 3.354 -14.319 -1.739 1.00 95.69 94 ALA A N 1
ATOM 733 C CA . ALA A 1 94 ? 4.638 -13.947 -2.335 1.00 95.69 94 ALA A CA 1
ATOM 734 C C . ALA A 1 94 ? 5.494 -15.177 -2.663 1.00 95.69 94 ALA A C 1
ATOM 736 O O . ALA A 1 94 ? 6.049 -15.261 -3.754 1.00 95.69 94 ALA A O 1
ATOM 737 N N . GLY A 1 95 ? 5.540 -16.164 -1.765 1.00 95.75 95 GLY A N 1
ATOM 738 C CA . GLY A 1 95 ? 6.248 -17.424 -1.974 1.00 95.75 95 GLY A CA 1
ATOM 739 C C . GLY A 1 95 ? 5.679 -18.235 -3.137 1.00 95.75 95 GLY A C 1
ATOM 740 O O . GLY A 1 95 ? 6.445 -18.704 -3.974 1.00 95.75 95 GLY A O 1
ATOM 741 N N . ILE A 1 96 ? 4.348 -18.336 -3.250 1.00 95.50 96 ILE A N 1
ATOM 742 C CA . ILE A 1 96 ? 3.682 -18.960 -4.406 1.00 95.50 96 ILE A CA 1
ATOM 743 C C . ILE A 1 96 ? 4.069 -18.233 -5.700 1.00 95.50 96 ILE A C 1
ATOM 745 O O . ILE A 1 96 ? 4.404 -18.884 -6.686 1.00 95.50 96 ILE A O 1
ATOM 749 N N . CYS A 1 97 ? 4.085 -16.898 -5.698 1.00 93.50 97 CYS A N 1
ATOM 750 C CA . CYS A 1 97 ? 4.453 -16.122 -6.882 1.00 93.50 97 CYS A CA 1
ATOM 751 C C . CYS A 1 97 ? 5.922 -16.284 -7.276 1.00 93.50 97 CYS A C 1
ATOM 753 O O . CYS A 1 97 ? 6.215 -16.483 -8.453 1.00 93.50 97 CYS A O 1
ATOM 755 N N . LEU A 1 98 ? 6.841 -16.265 -6.309 1.00 91.56 98 LEU A N 1
ATOM 756 C CA . LEU A 1 98 ? 8.257 -16.552 -6.548 1.00 91.56 98 LEU A CA 1
ATOM 757 C C . LEU A 1 98 ? 8.453 -17.968 -7.102 1.00 91.56 98 LEU A C 1
ATOM 759 O O . LEU A 1 98 ? 9.212 -18.153 -8.050 1.00 91.56 98 LEU A O 1
ATOM 763 N N . TRP A 1 99 ? 7.744 -18.952 -6.548 1.00 92.75 99 TRP A N 1
ATOM 764 C CA . TRP A 1 99 ? 7.821 -20.344 -6.986 1.00 92.75 99 TRP A CA 1
ATOM 765 C C . TRP A 1 99 ? 7.301 -20.535 -8.416 1.00 92.75 99 TRP A C 1
ATOM 767 O O . TRP A 1 99 ? 7.961 -21.184 -9.225 1.00 92.75 99 TRP A O 1
ATOM 777 N N . ILE A 1 100 ? 6.169 -19.913 -8.760 1.00 90.56 100 ILE A N 1
ATOM 778 C CA . ILE A 1 100 ? 5.622 -19.937 -10.124 1.00 90.56 100 ILE A CA 1
ATOM 779 C C . ILE A 1 100 ? 6.602 -19.286 -11.109 1.00 90.56 100 ILE A C 1
ATOM 781 O O . ILE A 1 100 ? 6.953 -19.905 -12.109 1.00 90.56 100 ILE A O 1
ATOM 785 N N . ARG A 1 101 ? 7.126 -18.091 -10.804 1.00 86.31 101 ARG A N 1
ATOM 786 C CA . ARG A 1 101 ? 8.119 -17.407 -11.657 1.00 86.31 101 ARG A CA 1
ATOM 787 C C . ARG A 1 101 ? 9.399 -18.217 -11.851 1.00 86.31 101 ARG A C 1
ATOM 789 O O . ARG A 1 101 ? 9.974 -18.199 -12.937 1.00 86.31 101 ARG A O 1
ATOM 796 N N . TYR A 1 102 ? 9.836 -18.930 -10.811 1.00 86.56 102 TYR A N 1
ATOM 797 C CA . TYR A 1 102 ? 10.975 -19.841 -10.886 1.00 86.56 102 TYR A CA 1
ATOM 798 C C . TYR A 1 102 ? 10.711 -20.993 -11.866 1.00 86.56 102 TYR A C 1
ATOM 800 O O . TYR A 1 102 ? 11.530 -21.230 -12.748 1.00 86.56 102 TYR A O 1
ATOM 808 N N . ILE A 1 103 ? 9.551 -21.656 -11.776 1.00 89.94 103 ILE A N 1
ATOM 809 C CA . ILE A 1 103 ? 9.170 -22.748 -12.695 1.00 89.94 103 ILE A CA 1
ATOM 810 C C . ILE A 1 103 ? 9.055 -22.256 -14.143 1.00 89.94 103 ILE A C 1
ATOM 812 O O . ILE A 1 103 ? 9.421 -22.971 -15.074 1.00 89.94 103 ILE A O 1
ATOM 816 N N . LEU A 1 104 ? 8.559 -21.034 -14.334 1.00 83.62 104 LEU A N 1
ATOM 817 C CA . LEU A 1 104 ? 8.374 -20.419 -15.648 1.00 83.62 104 LEU A CA 1
ATOM 818 C C . LEU A 1 104 ? 9.667 -19.834 -16.248 1.00 83.62 104 LEU A C 1
ATOM 820 O O . LEU A 1 104 ? 9.639 -19.353 -17.376 1.00 83.62 104 LEU A O 1
ATOM 824 N N . ASN A 1 105 ? 10.797 -19.885 -15.530 1.00 79.94 105 ASN A N 1
ATOM 825 C CA . ASN A 1 105 ? 12.072 -19.269 -15.922 1.00 79.94 105 ASN A CA 1
ATOM 826 C C . ASN A 1 105 ? 11.983 -17.749 -16.196 1.00 79.94 105 ASN A C 1
ATOM 828 O O . ASN A 1 105 ? 12.743 -17.209 -16.994 1.00 79.94 105 ASN A O 1
ATOM 832 N N . GLU A 1 106 ? 11.092 -17.035 -15.501 1.00 71.88 106 GLU A N 1
ATOM 833 C CA . GLU A 1 106 ? 10.883 -15.578 -15.644 1.00 71.88 106 GLU A CA 1
ATOM 834 C C . GLU A 1 106 ? 11.791 -14.733 -14.731 1.00 71.88 106 GLU A C 1
ATOM 836 O O . GLU A 1 106 ? 11.628 -13.516 -14.608 1.00 71.88 106 GLU A O 1
ATOM 841 N N . GLY A 1 107 ? 12.720 -15.386 -14.030 1.00 66.62 107 GLY A N 1
ATOM 842 C CA . GLY A 1 107 ? 13.504 -14.784 -12.959 1.00 66.62 107 GLY A CA 1
ATOM 843 C C . GLY A 1 107 ? 12.678 -14.586 -11.682 1.00 66.62 107 GLY A C 1
ATOM 844 O O . GLY A 1 107 ? 11.589 -14.004 -11.679 1.00 66.62 107 GLY A O 1
ATOM 845 N N . ALA A 1 108 ? 13.219 -15.067 -10.564 1.00 73.56 108 ALA A N 1
ATOM 846 C CA . ALA A 1 108 ? 12.662 -14.876 -9.230 1.00 73.56 108 ALA A CA 1
ATOM 847 C C . ALA A 1 108 ? 13.640 -14.024 -8.413 1.00 73.56 108 ALA A C 1
ATOM 849 O O . ALA A 1 108 ? 14.585 -14.539 -7.817 1.00 73.56 108 ALA A O 1
ATOM 850 N N . VAL A 1 109 ? 13.440 -12.704 -8.428 1.00 74.25 109 VAL A N 1
ATOM 851 C CA . VAL A 1 109 ? 14.230 -11.789 -7.597 1.00 74.25 109 VAL A CA 1
ATOM 852 C C . VAL A 1 109 ? 13.612 -11.762 -6.206 1.00 74.25 109 VAL A C 1
ATOM 854 O O . VAL A 1 109 ? 12.476 -11.324 -6.025 1.00 74.25 109 VAL A O 1
ATOM 857 N N . LEU A 1 110 ? 14.364 -12.257 -5.227 1.00 80.19 110 LEU A N 1
ATOM 858 C CA . LEU A 1 110 ? 14.008 -12.160 -3.821 1.00 80.19 110 LEU A CA 1
ATOM 859 C C . LEU A 1 110 ? 14.592 -10.858 -3.270 1.00 80.19 110 LEU A C 1
ATOM 861 O O . LEU A 1 110 ? 15.808 -10.726 -3.160 1.00 80.19 110 LEU A O 1
ATOM 865 N N . ASP A 1 111 ? 13.718 -9.918 -2.917 1.00 80.75 111 ASP A N 1
ATOM 866 C CA . ASP A 1 111 ? 14.076 -8.690 -2.205 1.00 80.75 111 ASP A CA 1
ATOM 867 C C . ASP A 1 111 ? 13.661 -8.827 -0.725 1.00 80.75 111 ASP A C 1
ATOM 869 O O . ASP A 1 111 ? 12.466 -8.772 -0.409 1.00 80.75 111 ASP A O 1
ATOM 873 N N . PRO A 1 112 ? 14.614 -9.034 0.207 1.00 83.12 112 PRO A N 1
ATOM 874 C CA . PRO A 1 112 ? 14.306 -9.188 1.626 1.00 83.12 112 PRO A CA 1
ATOM 875 C C . PRO A 1 112 ? 13.661 -7.945 2.249 1.00 83.12 112 PRO A C 1
ATOM 877 O O . PRO A 1 112 ? 12.903 -8.076 3.208 1.00 83.12 112 PRO A O 1
ATOM 880 N N . LEU A 1 113 ? 13.943 -6.749 1.721 1.00 84.38 113 LEU A N 1
ATOM 881 C CA . LEU A 1 113 ? 13.375 -5.501 2.228 1.00 84.38 113 LEU A CA 1
ATOM 882 C C . LEU A 1 113 ? 11.915 -5.360 1.785 1.00 84.38 113 LEU A C 1
ATOM 884 O O . LEU A 1 113 ? 11.061 -5.020 2.606 1.00 84.38 113 LEU A O 1
ATOM 888 N N . ALA A 1 114 ? 11.607 -5.746 0.542 1.00 84.81 114 ALA A N 1
ATOM 889 C CA . ALA A 1 114 ? 10.230 -5.860 0.062 1.00 84.81 114 ALA A CA 1
ATOM 890 C C . ALA A 1 114 ? 9.431 -6.882 0.892 1.00 84.81 114 ALA A C 1
ATOM 892 O O . ALA A 1 114 ? 8.345 -6.569 1.373 1.00 84.81 114 ALA A O 1
ATOM 893 N N . LEU A 1 115 ? 10.000 -8.072 1.143 1.00 89.69 115 LEU A N 1
ATOM 894 C CA . LEU A 1 115 ? 9.387 -9.120 1.981 1.00 89.69 115 LEU A CA 1
ATOM 895 C C . LEU A 1 115 ? 9.242 -8.718 3.456 1.00 89.69 115 LEU A C 1
ATOM 897 O O . LEU A 1 115 ? 8.375 -9.239 4.167 1.00 89.69 115 LEU A O 1
ATOM 901 N N . GLY A 1 116 ? 10.092 -7.804 3.919 1.00 90.25 116 GLY A N 1
ATOM 902 C CA . GLY A 1 116 ? 9.998 -7.163 5.225 1.00 90.25 116 GLY A CA 1
ATOM 903 C C . GLY A 1 116 ? 8.965 -6.037 5.283 1.00 90.25 116 GLY A C 1
ATOM 904 O O . GLY A 1 116 ? 8.635 -5.605 6.386 1.00 90.25 116 GLY A O 1
ATOM 905 N N . LEU A 1 117 ? 8.423 -5.599 4.139 1.00 91.25 117 LEU A N 1
ATOM 906 C CA . LEU A 1 117 ? 7.579 -4.406 3.995 1.00 91.25 117 LEU A CA 1
ATOM 907 C C . LEU A 1 117 ? 8.272 -3.138 4.521 1.00 91.25 117 LEU A C 1
ATOM 909 O O . LEU A 1 117 ? 7.645 -2.290 5.159 1.00 91.25 117 LEU A O 1
ATOM 913 N N . ILE A 1 118 ? 9.583 -3.032 4.283 1.00 87.56 118 ILE A N 1
ATOM 914 C CA . ILE A 1 118 ? 10.383 -1.879 4.697 1.00 87.56 118 ILE A CA 1
ATOM 915 C C . ILE A 1 118 ? 10.007 -0.666 3.829 1.00 87.56 118 ILE A C 1
ATOM 917 O O . ILE A 1 118 ? 9.984 -0.784 2.606 1.00 87.56 118 ILE A O 1
ATOM 921 N N . PRO A 1 119 ? 9.680 0.500 4.421 1.00 82.56 119 PRO A N 1
ATOM 922 C CA . PRO A 1 119 ? 9.411 1.706 3.645 1.00 82.56 119 PRO A CA 1
ATOM 923 C C . PRO A 1 119 ? 10.668 2.282 2.984 1.00 82.56 119 PRO A C 1
ATOM 925 O O . PRO A 1 119 ? 11.707 2.423 3.631 1.00 82.56 119 PRO A O 1
ATOM 928 N N . GLY A 1 120 ? 10.507 2.767 1.754 1.00 69.44 120 GLY A N 1
ATOM 929 C CA . GLY A 1 120 ? 11.492 3.582 1.044 1.00 69.44 120 GLY A CA 1
ATOM 930 C C . GLY A 1 120 ? 12.323 2.825 0.010 1.00 69.44 120 GLY A C 1
ATOM 931 O O . GLY A 1 120 ? 12.745 1.703 0.222 1.00 69.44 120 GLY A O 1
ATOM 932 N N . GLY A 1 121 ? 12.619 3.492 -1.105 1.00 63.41 121 GLY A N 1
ATOM 933 C CA . GLY A 1 121 ? 13.462 2.943 -2.168 1.00 63.41 121 GLY A CA 1
ATOM 934 C C . GLY A 1 121 ? 12.701 2.087 -3.193 1.00 63.41 121 GLY A C 1
ATOM 935 O O . GLY A 1 121 ? 11.563 1.670 -2.963 1.00 63.41 121 GLY A O 1
ATOM 936 N N . PRO A 1 122 ? 13.296 1.857 -4.377 1.00 59.34 122 PRO A N 1
ATOM 937 C CA . PRO A 1 122 ? 12.681 1.067 -5.433 1.00 59.34 122 PRO A CA 1
ATOM 938 C C . PRO A 1 122 ? 12.829 -0.432 -5.147 1.00 59.34 122 PRO A C 1
ATOM 940 O O . PRO A 1 122 ? 13.694 -1.100 -5.709 1.00 59.34 122 PRO A O 1
ATOM 943 N N . HIS A 1 123 ? 11.989 -0.951 -4.258 1.00 71.62 123 HIS A N 1
ATOM 944 C CA . HIS A 1 123 ? 11.927 -2.379 -3.963 1.00 71.62 123 HIS A CA 1
ATOM 945 C C . HIS A 1 123 ? 11.389 -3.199 -5.135 1.00 71.62 123 HIS A C 1
ATOM 947 O O . HIS A 1 123 ? 10.542 -2.739 -5.909 1.00 71.62 123 HIS A O 1
ATOM 953 N N . PHE A 1 124 ? 11.844 -4.449 -5.233 1.00 73.19 124 PHE A N 1
ATOM 954 C CA . PHE A 1 124 ? 11.252 -5.412 -6.154 1.00 73.19 124 PHE A CA 1
ATOM 955 C C . PHE A 1 124 ? 10.040 -6.086 -5.504 1.00 73.19 124 PHE A C 1
ATOM 957 O O . PHE A 1 124 ? 10.143 -7.094 -4.806 1.00 73.19 124 PHE A O 1
ATOM 964 N N . TYR A 1 125 ? 8.872 -5.505 -5.748 1.00 83.12 125 TYR A N 1
ATOM 965 C CA . TYR A 1 125 ? 7.589 -6.003 -5.267 1.00 83.12 125 TYR A CA 1
ATOM 966 C C . TYR A 1 125 ? 7.083 -7.158 -6.138 1.00 83.12 125 TYR A C 1
ATOM 968 O O . TYR A 1 125 ? 6.700 -6.973 -7.295 1.00 83.12 125 TYR A O 1
ATOM 976 N N . VAL A 1 126 ? 7.102 -8.374 -5.591 1.00 86.38 126 VAL A N 1
ATOM 977 C CA . VAL A 1 126 ? 6.773 -9.608 -6.321 1.00 86.38 126 VAL A CA 1
ATOM 978 C C . VAL A 1 126 ? 5.310 -9.622 -6.770 1.00 86.38 126 VAL A C 1
ATOM 980 O O . VAL A 1 126 ? 5.023 -10.071 -7.878 1.00 86.38 126 VAL A O 1
ATOM 983 N N . LEU A 1 127 ? 4.398 -9.126 -5.933 1.00 89.56 127 LEU A N 1
ATOM 984 C CA . LEU A 1 127 ? 2.960 -9.053 -6.199 1.00 89.56 127 LEU A CA 1
ATOM 985 C C . LEU A 1 127 ? 2.557 -7.770 -6.949 1.00 89.56 127 LEU A C 1
ATOM 987 O O . LEU A 1 127 ? 1.396 -7.643 -7.328 1.00 89.56 127 LEU A O 1
ATOM 991 N N . GLN A 1 128 ? 3.488 -6.831 -7.162 1.00 84.75 128 GLN A N 1
ATOM 992 C CA . GLN A 1 128 ? 3.312 -5.497 -7.767 1.00 84.75 128 GLN A CA 1
ATOM 993 C C . GLN A 1 128 ? 2.422 -4.513 -6.982 1.00 84.75 128 GLN A C 1
ATOM 995 O O . GLN A 1 128 ? 2.468 -3.310 -7.236 1.00 84.75 128 GLN A O 1
ATOM 1000 N N . ILE A 1 129 ? 1.631 -4.991 -6.022 1.00 89.31 129 ILE A N 1
ATOM 1001 C CA . ILE A 1 129 ? 0.655 -4.201 -5.254 1.00 89.31 129 ILE A CA 1
ATOM 1002 C C . ILE A 1 129 ? 1.084 -3.955 -3.807 1.00 89.31 129 ILE A C 1
ATOM 1004 O O . ILE A 1 129 ? 0.478 -3.131 -3.128 1.00 89.31 129 ILE A O 1
ATOM 1008 N N . GLU A 1 130 ? 2.136 -4.623 -3.318 1.00 89.12 130 GLU A N 1
ATOM 1009 C CA . GLU A 1 130 ? 2.497 -4.614 -1.893 1.00 89.12 130 GLU A CA 1
ATOM 1010 C C . GLU A 1 130 ? 2.926 -3.248 -1.373 1.00 89.12 130 GLU A C 1
ATOM 1012 O O . GLU A 1 130 ? 2.963 -3.052 -0.163 1.00 89.12 130 GLU A O 1
ATOM 1017 N N . TRP A 1 131 ? 3.209 -2.304 -2.266 1.00 86.69 131 TRP A N 1
ATOM 1018 C CA . TRP A 1 131 ? 3.625 -0.942 -1.954 1.00 86.69 131 TRP A CA 1
ATOM 1019 C C . TRP A 1 131 ? 2.668 -0.191 -1.019 1.00 86.69 131 TRP A C 1
ATOM 1021 O O . TRP A 1 131 ? 3.092 0.743 -0.345 1.00 86.69 131 TRP A O 1
ATOM 1031 N N . THR A 1 132 ? 1.401 -0.610 -0.918 1.00 91.56 132 THR A N 1
ATOM 1032 C CA . THR A 1 132 ? 0.442 -0.028 0.036 1.00 91.56 132 THR A CA 1
ATOM 1033 C C . THR A 1 132 ? 0.580 -0.583 1.465 1.00 91.56 132 THR A C 1
ATOM 1035 O O . THR A 1 132 ? 0.208 0.090 2.426 1.00 91.56 132 THR A O 1
ATOM 1038 N N . LEU A 1 133 ? 1.159 -1.777 1.648 1.00 94.44 133 LEU A N 1
ATOM 1039 C CA . LEU A 1 133 ? 1.298 -2.426 2.960 1.00 94.44 133 LEU A CA 1
ATOM 1040 C C . LEU A 1 133 ? 2.291 -1.722 3.905 1.00 94.44 133 LEU A C 1
ATOM 1042 O O . LEU A 1 133 ? 1.985 -1.654 5.097 1.00 94.44 133 LEU A O 1
ATOM 1046 N N . PRO A 1 134 ? 3.432 -1.164 3.442 1.00 92.75 134 PRO A N 1
ATOM 1047 C CA . PRO A 1 134 ? 4.291 -0.331 4.279 1.00 92.75 134 PRO A CA 1
ATOM 1048 C C . PRO A 1 134 ? 3.539 0.830 4.943 1.00 92.75 134 PRO A C 1
ATOM 1050 O O . PRO A 1 134 ? 3.755 1.085 6.125 1.00 92.75 134 PRO A O 1
ATOM 1053 N N . PHE A 1 135 ? 2.596 1.476 4.241 1.00 93.44 135 PHE A N 1
ATOM 1054 C CA . PHE A 1 135 ? 1.769 2.543 4.822 1.00 93.44 135 PHE A CA 1
ATOM 1055 C C . PHE A 1 135 ? 0.923 2.016 5.985 1.00 93.44 135 PHE A C 1
ATOM 1057 O O . PHE A 1 135 ? 0.910 2.604 7.067 1.00 93.44 135 PHE A O 1
ATOM 1064 N N . GLU A 1 136 ? 0.255 0.876 5.787 1.00 95.00 136 GLU A N 1
ATOM 1065 C CA . GLU A 1 136 ? -0.572 0.255 6.822 1.00 95.00 136 GLU A CA 1
ATOM 1066 C C . GLU A 1 136 ? 0.259 -0.204 8.031 1.00 95.00 136 GLU A C 1
ATOM 1068 O O . GLU A 1 136 ? -0.144 -0.002 9.180 1.00 95.00 136 GLU A O 1
ATOM 1073 N N . LEU A 1 137 ? 1.449 -0.765 7.800 1.00 94.38 137 LEU A N 1
ATOM 1074 C CA . LEU A 1 137 ? 2.344 -1.193 8.871 1.00 94.38 137 LEU A CA 1
ATOM 1075 C C . LEU A 1 137 ? 2.889 -0.001 9.668 1.00 94.38 137 LEU A C 1
ATOM 1077 O O . LEU A 1 137 ? 2.850 -0.031 10.901 1.00 94.38 137 LEU A O 1
ATOM 1081 N N . THR A 1 138 ? 3.352 1.062 9.000 1.00 92.25 138 THR A N 1
ATOM 1082 C CA . THR A 1 138 ? 3.801 2.285 9.682 1.00 92.25 138 THR A CA 1
ATOM 1083 C C . THR A 1 138 ? 2.671 2.891 10.505 1.00 92.25 138 THR A C 1
ATOM 1085 O O . THR A 1 138 ? 2.878 3.266 11.660 1.00 92.25 138 THR A O 1
ATOM 1088 N N . TYR A 1 139 ? 1.456 2.909 9.964 1.00 94.44 139 TYR A N 1
ATOM 1089 C CA . TYR A 1 139 ? 0.279 3.353 10.694 1.00 94.44 139 TYR A CA 1
ATOM 1090 C C . TYR A 1 139 ? 0.015 2.521 11.962 1.00 94.44 139 TYR A C 1
ATOM 1092 O O . TYR A 1 139 ? -0.202 3.080 13.042 1.00 94.44 139 TYR A O 1
ATOM 1100 N N . TYR A 1 140 ? 0.093 1.191 11.879 1.00 95.38 140 TYR A N 1
ATOM 1101 C CA . TYR A 1 140 ? -0.047 0.324 13.051 1.00 95.38 140 TYR A CA 1
ATOM 1102 C C . TYR A 1 140 ? 1.031 0.571 14.103 1.00 95.38 140 TYR A C 1
ATOM 1104 O O . TYR A 1 140 ? 0.726 0.545 15.296 1.00 95.38 140 TYR A O 1
ATOM 1112 N N . VAL A 1 141 ? 2.267 0.851 13.686 1.00 93.75 141 VAL A N 1
ATOM 1113 C CA . VAL A 1 141 ? 3.362 1.216 14.594 1.00 93.75 141 VAL A CA 1
ATOM 1114 C C . VAL A 1 141 ? 3.083 2.559 15.284 1.00 93.75 141 VAL A C 1
ATOM 1116 O O . VAL A 1 141 ? 3.257 2.656 16.498 1.00 93.75 141 VAL A O 1
ATOM 1119 N N . ILE A 1 142 ? 2.569 3.566 14.569 1.00 94.19 142 ILE A N 1
ATOM 1120 C CA . ILE A 1 142 ? 2.172 4.859 15.160 1.00 94.19 142 ILE A CA 1
ATOM 1121 C C . ILE A 1 142 ? 1.092 4.657 16.232 1.00 94.19 142 ILE A C 1
ATOM 1123 O O . ILE A 1 142 ? 1.241 5.127 17.361 1.00 94.19 142 ILE A O 1
ATOM 1127 N N . VAL A 1 143 ? 0.021 3.918 15.919 1.00 95.62 143 VAL A N 1
ATOM 1128 C CA . VAL A 1 143 ? -1.055 3.640 16.888 1.00 95.62 143 VAL A CA 1
ATOM 1129 C C . VAL A 1 143 ? -0.538 2.811 18.066 1.00 95.62 143 VAL A C 1
ATOM 1131 O O . VAL A 1 143 ? -0.900 3.088 19.209 1.00 95.62 143 VAL A O 1
ATOM 1134 N N . PHE A 1 144 ? 0.347 1.841 17.820 1.00 95.69 144 PHE A N 1
ATOM 1135 C CA . PHE A 1 144 ? 1.015 1.081 18.875 1.00 95.69 144 PHE A CA 1
ATOM 1136 C C . PHE A 1 144 ? 1.760 2.001 19.848 1.00 95.69 144 PHE A C 1
ATOM 1138 O O . PHE A 1 144 ? 1.581 1.849 21.055 1.00 95.69 144 PHE A O 1
ATOM 1145 N N . PHE A 1 145 ? 2.532 2.976 19.358 1.00 95.19 145 PHE A N 1
ATOM 1146 C CA . PHE A 1 145 ? 3.233 3.925 20.226 1.00 95.19 145 PHE A CA 1
ATOM 1147 C C . PHE A 1 145 ? 2.272 4.819 21.015 1.00 95.19 145 PHE A C 1
ATOM 1149 O O . PHE A 1 145 ? 2.512 5.046 22.197 1.00 95.19 145 PHE A O 1
ATOM 1156 N N . ILE A 1 146 ? 1.157 5.258 20.420 1.00 95.31 146 ILE A N 1
ATOM 1157 C CA . ILE A 1 146 ? 0.114 6.020 21.133 1.00 95.31 146 ILE A CA 1
ATOM 1158 C C . ILE A 1 146 ? -0.472 5.201 22.293 1.00 95.31 146 ILE A C 1
ATOM 1160 O O . ILE A 1 146 ? -0.664 5.736 23.385 1.00 95.31 146 ILE A O 1
ATOM 1164 N N . ILE A 1 147 ? -0.741 3.909 22.072 1.00 95.31 147 ILE A N 1
ATOM 1165 C CA . ILE A 1 147 ? -1.223 2.994 23.118 1.00 95.31 147 ILE A CA 1
ATOM 1166 C C . ILE A 1 147 ? -0.123 2.761 24.166 1.00 95.31 147 ILE A C 1
ATOM 1168 O O . ILE A 1 147 ? -0.399 2.811 25.359 1.00 95.31 147 ILE A O 1
ATOM 1172 N N . LEU A 1 148 ? 1.131 2.566 23.743 1.00 95.00 148 LEU A N 1
ATOM 1173 C CA . LEU A 1 148 ? 2.277 2.327 24.628 1.00 95.00 148 LEU A CA 1
ATOM 1174 C C . LEU A 1 148 ? 2.503 3.472 25.624 1.00 95.00 148 LEU A C 1
ATOM 1176 O O . LEU A 1 148 ? 2.784 3.221 26.795 1.00 95.00 148 LEU A O 1
ATOM 1180 N N . VAL A 1 149 ? 2.360 4.722 25.176 1.00 95.88 149 VAL A N 1
ATOM 1181 C CA . VAL A 1 149 ? 2.504 5.916 26.029 1.00 95.88 149 VAL A CA 1
ATOM 1182 C C . VAL A 1 149 ? 1.191 6.344 26.697 1.00 95.88 149 VAL A C 1
ATOM 1184 O O . VAL A 1 149 ? 1.142 7.399 27.320 1.00 95.88 149 VAL A O 1
ATOM 1187 N N . HIS A 1 150 ? 0.131 5.534 26.591 1.00 93.62 150 HIS A N 1
ATOM 1188 C CA . HIS A 1 150 ? -1.189 5.782 27.183 1.00 93.62 150 HIS A CA 1
ATOM 1189 C C . HIS A 1 150 ? -1.834 7.119 26.745 1.00 93.62 150 HIS A C 1
ATOM 1191 O O . HIS A 1 150 ? -2.564 7.769 27.499 1.00 93.62 150 HIS A O 1
ATOM 1197 N N . ALA A 1 151 ? -1.578 7.547 25.503 1.00 94.12 151 ALA A N 1
ATOM 1198 C CA . ALA A 1 151 ? -2.096 8.790 24.926 1.00 94.12 151 ALA A CA 1
ATOM 1199 C C . ALA A 1 151 ? -3.378 8.588 24.091 1.00 94.12 151 ALA A C 1
ATOM 1201 O O . ALA A 1 151 ? -3.729 9.435 23.268 1.00 94.12 151 ALA A O 1
ATOM 1202 N N . GLN A 1 152 ? -4.127 7.497 24.295 1.00 91.62 152 GLN A N 1
ATOM 1203 C CA . GLN A 1 152 ? -5.316 7.170 23.490 1.00 91.62 152 GLN A CA 1
ATOM 1204 C C . GLN A 1 152 ? -6.411 8.245 23.591 1.00 91.62 152 GLN A C 1
ATOM 1206 O O . GLN A 1 152 ? -7.151 8.472 22.637 1.00 91.62 152 GLN A O 1
ATOM 1211 N N . ARG A 1 153 ? -6.484 8.977 24.712 1.00 91.31 153 ARG A N 1
ATOM 1212 C CA . ARG A 1 153 ? -7.400 10.125 24.870 1.00 91.31 153 ARG A CA 1
ATOM 1213 C C . ARG A 1 153 ? -7.085 11.275 23.910 1.00 91.31 153 ARG A C 1
ATOM 1215 O O . ARG A 1 153 ? -7.990 12.010 23.524 1.00 91.31 153 ARG A O 1
ATOM 1222 N N . MET A 1 154 ? -5.820 11.421 23.517 1.00 94.44 154 MET A N 1
ATOM 1223 C CA . MET A 1 154 ? -5.364 12.425 22.555 1.00 94.44 154 MET A CA 1
ATOM 1224 C C . MET A 1 154 ? -5.497 11.950 21.107 1.00 94.44 154 MET A C 1
ATOM 1226 O O . MET A 1 154 ? -5.282 12.750 20.201 1.00 94.44 154 MET A O 1
ATOM 1230 N N . LEU A 1 155 ? -5.881 10.689 20.866 1.00 93.88 155 LEU A N 1
ATOM 1231 C CA . LEU A 1 155 ? -5.944 10.101 19.527 1.00 93.88 155 LEU A CA 1
ATOM 1232 C C . LEU A 1 155 ? -6.734 10.957 18.522 1.00 93.88 155 LEU A C 1
ATOM 1234 O O . LEU A 1 155 ? -6.218 11.154 17.425 1.00 93.88 155 LEU A O 1
ATOM 1238 N N . PRO A 1 156 ? -7.904 11.549 18.849 1.00 95.50 156 PRO A N 1
ATOM 1239 C CA . PRO A 1 156 ? -8.596 12.410 17.893 1.00 95.50 156 PRO A CA 1
ATOM 1240 C C . PRO A 1 156 ? -7.853 13.720 17.598 1.00 95.50 156 PRO A C 1
ATOM 1242 O O . PRO A 1 156 ? -7.887 14.198 16.470 1.00 95.50 156 PRO A O 1
ATOM 1245 N N . ALA A 1 157 ? -7.172 14.302 18.589 1.00 97.00 157 ALA A N 1
ATOM 1246 C CA . ALA A 1 157 ? -6.380 15.515 18.393 1.00 97.00 157 ALA A CA 1
ATOM 1247 C C . ALA A 1 157 ? -5.130 15.225 17.547 1.00 97.00 157 ALA A C 1
ATOM 1249 O O . ALA A 1 157 ? -4.851 15.956 16.602 1.00 97.00 157 ALA A O 1
ATOM 1250 N N . LEU A 1 158 ? -4.435 14.120 17.835 1.00 96.62 158 LEU A N 1
ATOM 1251 C CA . LEU A 1 158 ? -3.296 13.637 17.053 1.00 96.62 158 LEU A CA 1
ATOM 1252 C C . LEU A 1 158 ? -3.702 13.302 15.615 1.00 96.62 158 LEU A C 1
ATOM 1254 O O . LEU A 1 158 ? -3.015 13.699 14.684 1.00 96.62 158 LEU A O 1
ATOM 1258 N N . ALA A 1 159 ? -4.842 12.636 15.421 1.00 96.88 159 ALA A N 1
ATOM 1259 C CA . ALA A 1 159 ? -5.375 12.316 14.101 1.00 96.88 159 ALA A CA 1
ATOM 1260 C C . ALA A 1 159 ? -5.751 13.569 13.298 1.00 96.88 159 ALA A C 1
ATOM 1262 O O . ALA A 1 159 ? -5.441 13.652 12.113 1.00 96.88 159 ALA A O 1
ATOM 1263 N N . ALA A 1 160 ? -6.380 14.563 13.936 1.00 97.62 160 ALA A N 1
ATOM 1264 C CA . ALA A 1 160 ? -6.702 15.834 13.293 1.00 97.62 160 ALA A CA 1
ATOM 1265 C C . ALA A 1 160 ? -5.437 16.625 12.927 1.00 97.62 160 ALA A C 1
ATOM 1267 O O . ALA A 1 160 ? -5.336 17.124 11.809 1.00 97.62 160 ALA A O 1
ATOM 1268 N N . ALA A 1 161 ? -4.457 16.694 13.834 1.00 97.75 161 ALA A N 1
ATOM 1269 C CA . ALA A 1 161 ? -3.163 17.318 13.564 1.00 97.75 161 ALA A CA 1
ATOM 1270 C C . ALA A 1 161 ? -2.419 16.603 12.428 1.00 97.75 161 ALA A C 1
ATOM 1272 O O . ALA A 1 161 ? -1.835 17.253 11.567 1.00 97.75 161 ALA A O 1
ATOM 1273 N N . TRP A 1 162 ? -2.492 15.273 12.384 1.00 97.00 162 TRP A N 1
ATOM 1274 C CA . TRP A 1 162 ? -1.886 14.469 11.333 1.00 97.00 162 TRP A CA 1
ATOM 1275 C C . TRP A 1 162 ? -2.555 14.695 9.969 1.00 97.00 162 TRP A C 1
ATOM 1277 O O . TRP A 1 162 ? -1.868 15.002 8.997 1.00 97.00 162 TRP A O 1
ATOM 1287 N N . ALA A 1 163 ? -3.889 14.642 9.896 1.00 97.31 163 ALA A N 1
ATOM 1288 C CA . ALA A 1 163 ? -4.633 14.938 8.670 1.00 97.31 163 ALA A CA 1
ATOM 1289 C C . ALA A 1 163 ? -4.382 16.375 8.174 1.00 97.31 163 ALA A C 1
ATOM 1291 O O . ALA A 1 163 ? -4.263 16.606 6.967 1.00 97.31 163 ALA A O 1
ATOM 1292 N N . LEU A 1 164 ? -4.256 17.334 9.099 1.00 97.31 164 LEU A N 1
ATOM 1293 C CA . LEU A 1 164 ? -3.879 18.710 8.786 1.00 97.31 164 LEU A CA 1
ATOM 1294 C C . LEU A 1 164 ? -2.449 18.791 8.246 1.00 97.31 164 LEU A C 1
ATOM 1296 O O . LEU A 1 164 ? -2.234 19.459 7.245 1.00 97.31 164 LEU A O 1
ATOM 1300 N N . ALA A 1 165 ? -1.488 18.093 8.855 1.00 96.38 165 ALA A N 1
ATOM 1301 C CA . ALA A 1 165 ? -0.102 18.076 8.394 1.00 96.38 165 ALA A CA 1
ATOM 1302 C C . ALA A 1 165 ? 0.021 17.526 6.964 1.00 96.38 165 ALA A C 1
ATOM 1304 O O . ALA A 1 165 ? 0.679 18.150 6.134 1.00 96.38 165 ALA A O 1
ATOM 1305 N N . VAL A 1 166 ? -0.670 16.422 6.649 1.00 95.75 166 VAL A N 1
ATOM 1306 C CA . VAL A 1 166 ? -0.729 15.875 5.280 1.00 95.75 166 VAL A CA 1
ATOM 1307 C C . VAL A 1 166 ? -1.395 16.874 4.329 1.00 95.75 166 VAL A C 1
ATOM 1309 O O . VAL A 1 166 ? -0.868 17.149 3.256 1.00 95.75 166 VAL A O 1
ATOM 1312 N N . SER A 1 167 ? -2.509 17.492 4.738 1.00 95.69 167 SER A N 1
ATOM 1313 C CA . SER A 1 167 ? -3.207 18.500 3.922 1.00 95.69 167 SER A CA 1
ATOM 1314 C C . SER A 1 167 ? -2.346 19.734 3.642 1.00 95.69 167 SER A C 1
ATOM 1316 O O . SER A 1 167 ? -2.319 20.221 2.516 1.00 95.69 167 SER A O 1
ATOM 1318 N N . CYS A 1 168 ? -1.599 20.219 4.634 1.00 95.50 168 CYS A N 1
ATOM 1319 C CA . CYS A 1 168 ? -0.616 21.282 4.454 1.00 95.50 168 CYS A CA 1
ATOM 1320 C C . CYS A 1 168 ? 0.515 20.835 3.520 1.00 95.50 168 CYS A C 1
ATOM 1322 O O . CYS A 1 168 ? 0.925 21.609 2.662 1.00 95.50 168 CYS A O 1
ATOM 1324 N N . GLY A 1 169 ? 0.989 19.592 3.641 1.00 92.44 169 GLY A N 1
ATOM 1325 C CA . GLY A 1 169 ? 1.981 19.010 2.736 1.00 92.44 169 GLY A CA 1
ATOM 1326 C C . GLY A 1 169 ? 1.516 19.004 1.278 1.00 92.44 169 GLY A C 1
ATOM 1327 O O . GLY A 1 169 ? 2.270 19.418 0.404 1.00 92.44 169 GLY A O 1
ATOM 1328 N N . LEU A 1 170 ? 0.257 18.640 1.023 1.00 91.31 170 LEU A N 1
ATOM 1329 C CA . LEU A 1 170 ? -0.349 18.672 -0.315 1.00 91.31 170 LEU A CA 1
ATOM 1330 C C . LEU A 1 170 ? -0.383 20.080 -0.932 1.00 91.31 170 LEU A C 1
ATOM 1332 O O . LEU A 1 170 ? -0.235 20.214 -2.142 1.00 91.31 170 LEU A O 1
ATOM 1336 N N . VAL A 1 171 ? -0.556 21.127 -0.119 1.00 92.25 171 VAL A N 1
ATOM 1337 C CA . VAL A 1 171 ? -0.645 22.520 -0.597 1.00 92.25 171 VAL A CA 1
ATOM 1338 C C . VAL A 1 171 ? 0.730 23.179 -0.714 1.00 92.25 171 VAL A C 1
ATOM 1340 O O . VAL A 1 171 ? 1.043 23.787 -1.733 1.00 92.25 171 VAL A O 1
ATOM 1343 N N . PHE A 1 172 ? 1.548 23.086 0.334 1.00 91.12 172 PHE A N 1
ATOM 1344 C CA . PHE A 1 172 ? 2.788 23.855 0.466 1.00 91.12 172 PHE A CA 1
ATOM 1345 C C . PHE A 1 172 ? 4.035 23.085 0.027 1.00 91.12 172 PHE A C 1
ATOM 1347 O O . PHE A 1 172 ? 5.053 23.701 -0.281 1.00 91.12 172 PHE A O 1
ATOM 1354 N N . ALA A 1 173 ? 3.976 21.753 -0.010 1.00 86.19 173 ALA A N 1
ATOM 1355 C CA . ALA A 1 173 ? 5.089 20.905 -0.425 1.00 86.19 173 ALA A CA 1
ATOM 1356 C C . ALA A 1 173 ? 4.644 19.760 -1.360 1.00 86.19 173 ALA A C 1
ATOM 1358 O O . ALA A 1 173 ? 4.980 18.601 -1.104 1.00 86.19 173 ALA A O 1
ATOM 1359 N N . PRO A 1 174 ? 3.920 20.048 -2.463 1.00 78.50 174 PRO A N 1
ATOM 1360 C CA . PRO A 1 174 ? 3.388 19.015 -3.357 1.00 78.50 174 PRO A CA 1
ATOM 1361 C C . PRO A 1 174 ? 4.478 18.144 -4.001 1.00 78.50 174 PRO A C 1
ATOM 1363 O O . PRO A 1 174 ? 4.210 17.009 -4.374 1.00 78.50 174 PRO A O 1
ATOM 1366 N N . TYR A 1 175 ? 5.716 18.639 -4.099 1.00 73.81 175 TYR A N 1
ATOM 1367 C CA . TYR A 1 175 ? 6.872 17.864 -4.563 1.00 73.81 175 TYR A CA 1
ATOM 1368 C C . TYR A 1 175 ? 7.204 16.685 -3.628 1.00 73.81 175 TYR A C 1
ATOM 1370 O O . TYR A 1 175 ? 7.558 15.613 -4.097 1.00 73.81 175 TYR A O 1
ATOM 1378 N N . LEU A 1 176 ? 6.981 16.819 -2.313 1.00 70.50 176 LEU A N 1
ATOM 1379 C CA . LEU A 1 176 ? 7.183 15.728 -1.344 1.00 70.50 176 LEU A CA 1
ATOM 1380 C C . LEU A 1 176 ? 6.084 14.659 -1.388 1.00 70.50 176 LEU A C 1
ATOM 1382 O O . LEU A 1 176 ? 6.208 13.624 -0.739 1.00 70.50 176 LEU A O 1
ATOM 1386 N N . GLN A 1 177 ? 4.996 14.919 -2.112 1.00 75.38 177 GLN A N 1
ATOM 1387 C CA . GLN A 1 177 ? 3.819 14.050 -2.186 1.00 75.38 177 GLN A CA 1
ATOM 1388 C C . GLN A 1 177 ? 3.842 13.148 -3.425 1.00 75.38 177 GLN A C 1
ATOM 1390 O O . GLN A 1 177 ? 2.909 12.384 -3.665 1.00 75.38 177 GLN A O 1
ATOM 1395 N N . LYS A 1 178 ? 4.910 13.231 -4.226 1.00 63.94 178 LYS A N 1
ATOM 1396 C CA . LYS A 1 178 ? 5.059 12.464 -5.459 1.00 63.94 178 LYS A CA 1
ATOM 1397 C C . LYS A 1 178 ? 5.741 11.126 -5.200 1.00 63.94 178 LYS A C 1
ATOM 1399 O O . LYS A 1 178 ? 6.749 11.037 -4.504 1.00 63.94 178 LYS A O 1
ATOM 1404 N N . GLY A 1 179 ? 5.223 10.090 -5.854 1.00 66.44 179 GLY A N 1
ATOM 1405 C CA . GLY A 1 179 ? 5.791 8.744 -5.834 1.00 66.44 179 GLY A CA 1
ATOM 1406 C C . GLY A 1 179 ? 5.092 7.787 -4.867 1.00 66.44 179 GLY A C 1
ATOM 1407 O O . GLY A 1 179 ? 4.415 8.182 -3.925 1.00 66.44 179 GLY A O 1
ATOM 1408 N N . GLN A 1 180 ? 5.249 6.491 -5.137 1.00 69.25 180 GLN A N 1
ATOM 1409 C CA . GLN A 1 180 ? 4.591 5.405 -4.396 1.00 69.25 180 GLN A CA 1
ATOM 1410 C C . GLN A 1 180 ? 5.433 4.865 -3.228 1.00 69.25 180 GLN A C 1
ATOM 1412 O O . GLN A 1 180 ? 4.939 4.068 -2.435 1.00 69.25 180 GLN A O 1
ATOM 1417 N N . PHE A 1 181 ? 6.700 5.285 -3.119 1.00 78.06 181 PHE A N 1
ATOM 1418 C CA . PHE A 1 181 ? 7.690 4.701 -2.205 1.00 78.06 181 PHE A CA 1
ATOM 1419 C C . PHE A 1 181 ? 8.358 5.760 -1.314 1.00 78.06 181 PHE A C 1
ATOM 1421 O O . PHE A 1 181 ? 9.581 5.933 -1.375 1.00 78.06 181 PHE A O 1
ATOM 1428 N N . PRO A 1 182 ? 7.584 6.504 -0.503 1.00 77.44 182 PRO A N 1
ATOM 1429 C CA . PRO A 1 182 ? 8.165 7.451 0.440 1.00 77.44 182 PRO A CA 1
ATOM 1430 C C . PRO A 1 182 ? 9.069 6.721 1.443 1.00 77.44 182 PRO A C 1
ATOM 1432 O O . PRO A 1 182 ? 8.827 5.569 1.811 1.00 77.44 182 PRO A O 1
ATOM 1435 N N . THR A 1 183 ? 10.120 7.400 1.905 1.00 79.06 183 THR A N 1
ATOM 1436 C CA . THR A 1 183 ? 10.976 6.874 2.978 1.00 79.06 183 THR A CA 1
ATOM 1437 C C . THR A 1 183 ? 10.202 6.795 4.294 1.00 79.06 183 THR A C 1
ATOM 1439 O O . THR A 1 183 ? 9.153 7.423 4.449 1.00 79.06 183 THR A O 1
ATOM 1442 N N . LEU A 1 184 ? 10.733 6.069 5.282 1.00 80.62 184 LEU A N 1
ATOM 1443 C CA . LEU A 1 184 ? 10.082 5.920 6.589 1.00 80.62 184 LEU A CA 1
ATOM 1444 C C . LEU A 1 184 ? 9.711 7.262 7.252 1.00 80.62 184 LEU A C 1
ATOM 1446 O O . LEU A 1 184 ? 8.694 7.346 7.934 1.00 80.62 184 LEU A O 1
ATOM 1450 N N . LEU A 1 185 ? 10.510 8.315 7.060 1.00 80.19 185 LEU A N 1
ATOM 1451 C CA . LEU A 1 185 ? 10.221 9.628 7.644 1.00 80.19 185 LEU A CA 1
ATOM 1452 C C . LEU A 1 185 ? 9.042 10.327 6.951 1.00 80.19 185 LEU A C 1
ATOM 1454 O O . LEU A 1 185 ? 8.266 11.023 7.604 1.00 80.19 185 LEU A O 1
ATOM 1458 N N . PHE A 1 186 ? 8.901 10.136 5.638 1.00 85.00 186 PHE A N 1
ATOM 1459 C CA . PHE A 1 186 ? 7.885 10.808 4.831 1.00 85.00 186 PHE A CA 1
ATOM 1460 C C . PHE A 1 186 ? 6.610 9.986 4.650 1.00 85.00 186 PHE A C 1
ATOM 1462 O O . PHE A 1 186 ? 5.571 10.574 4.367 1.00 85.00 186 PHE A O 1
ATOM 1469 N N . ILE A 1 187 ? 6.635 8.666 4.871 1.00 89.00 187 ILE A N 1
ATOM 1470 C CA . ILE A 1 187 ? 5.448 7.817 4.699 1.00 89.00 187 ILE A CA 1
ATOM 1471 C C . ILE A 1 187 ? 4.237 8.284 5.528 1.00 89.00 187 ILE A C 1
ATOM 1473 O O . ILE A 1 187 ? 3.137 8.301 4.972 1.00 89.00 187 ILE A O 1
ATOM 1477 N N . PRO A 1 188 ? 4.368 8.780 6.782 1.00 92.31 188 PRO A N 1
ATOM 1478 C CA . PRO A 1 188 ? 3.217 9.311 7.505 1.00 92.31 188 PRO A CA 1
ATOM 1479 C C . PRO A 1 188 ? 2.706 10.617 6.886 1.00 92.31 188 PRO A C 1
ATOM 1481 O O . PRO A 1 188 ? 1.531 10.926 7.004 1.00 92.31 188 PRO A O 1
ATOM 1484 N N . LEU A 1 189 ? 3.559 11.399 6.227 1.00 91.44 189 LEU A N 1
ATOM 1485 C CA . LEU A 1 189 ? 3.196 12.693 5.642 1.00 91.44 189 LEU A CA 1
ATOM 1486 C C . LEU A 1 189 ? 2.730 12.600 4.185 1.00 91.44 189 LEU A C 1
ATOM 1488 O O . LEU A 1 189 ? 2.323 13.616 3.628 1.00 91.44 189 LEU A O 1
ATOM 1492 N N . ALA A 1 190 ? 2.795 11.415 3.584 1.00 90.88 190 ALA A N 1
ATOM 1493 C CA . ALA A 1 190 ? 2.358 11.163 2.221 1.00 90.88 190 ALA A CA 1
ATOM 1494 C C . ALA A 1 190 ? 0.825 11.207 2.084 1.00 90.88 190 ALA A C 1
ATOM 1496 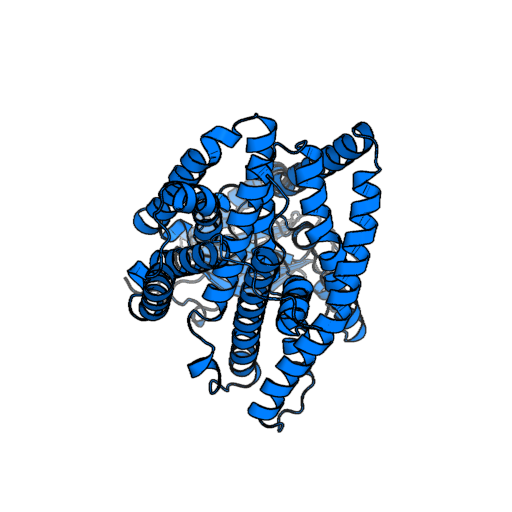O O . ALA A 1 190 ? 0.092 10.885 3.023 1.00 90.88 190 ALA A O 1
ATOM 1497 N N . GLU A 1 191 ? 0.334 11.540 0.891 1.00 92.00 191 GLU A N 1
ATOM 1498 C CA . GLU A 1 191 ? -1.093 11.653 0.560 1.00 92.00 191 GLU A CA 1
ATOM 1499 C C . GLU A 1 191 ? -1.898 10.422 0.998 1.00 92.00 191 GLU A C 1
ATOM 1501 O O . GLU A 1 191 ? -2.984 10.540 1.569 1.00 92.00 191 GLU A O 1
ATOM 1506 N N . GLN A 1 192 ? -1.336 9.230 0.793 1.00 91.69 192 GLN A N 1
ATOM 1507 C CA . GLN A 1 192 ? -1.990 7.956 1.087 1.00 91.69 192 GLN A CA 1
ATOM 1508 C C . GLN A 1 192 ? -2.193 7.727 2.596 1.00 91.69 192 GLN A C 1
ATOM 1510 O O . GLN A 1 192 ? -2.990 6.875 2.986 1.00 91.69 192 GLN A O 1
ATOM 1515 N N . SER A 1 193 ? -1.539 8.510 3.459 1.00 94.94 193 SER A N 1
ATOM 1516 C CA . SER A 1 193 ? -1.752 8.488 4.910 1.00 94.94 193 SER A CA 1
ATOM 1517 C C . SER A 1 193 ? -2.994 9.269 5.362 1.00 94.94 193 SER A C 1
ATOM 1519 O O . SER A 1 193 ? -3.527 9.014 6.447 1.00 94.94 193 SER A O 1
ATOM 1521 N N . LEU A 1 194 ? -3.517 10.178 4.529 1.00 95.88 194 LEU A N 1
ATOM 1522 C CA . LEU A 1 194 ? -4.710 10.973 4.833 1.00 95.88 194 LEU A CA 1
ATOM 1523 C C . LEU A 1 194 ? -5.951 10.134 5.215 1.00 95.88 194 LEU A C 1
ATOM 1525 O O . LEU A 1 194 ? -6.565 10.445 6.240 1.00 95.88 194 LEU A O 1
ATOM 1529 N N . PRO A 1 195 ? -6.345 9.070 4.481 1.00 97.00 195 PRO A N 1
ATOM 1530 C CA . PRO A 1 195 ? -7.506 8.254 4.846 1.00 97.00 195 PRO A CA 1
ATOM 1531 C C . PRO A 1 195 ? -7.330 7.492 6.168 1.00 97.00 195 PRO A C 1
ATOM 1533 O O . PRO A 1 195 ? -8.314 7.324 6.889 1.00 97.00 195 PRO A O 1
ATOM 1536 N N . PHE A 1 196 ? -6.110 7.086 6.545 1.00 97.12 196 PHE A N 1
ATOM 1537 C CA . PHE A 1 196 ? -5.857 6.499 7.869 1.00 97.12 196 PHE A CA 1
ATOM 1538 C C . PHE A 1 196 ? -6.115 7.519 8.983 1.00 97.12 196 PHE A C 1
ATOM 1540 O O . PHE A 1 196 ? -6.854 7.238 9.933 1.00 97.12 196 PHE A O 1
ATOM 1547 N N . ALA A 1 197 ? -5.538 8.718 8.842 1.00 97.12 197 ALA A N 1
ATOM 1548 C CA . ALA A 1 197 ? -5.687 9.809 9.799 1.00 97.12 197 ALA A CA 1
ATOM 1549 C C . ALA A 1 197 ? -7.153 10.252 9.929 1.00 97.12 197 ALA A C 1
ATOM 1551 O O . ALA A 1 197 ? -7.680 10.375 11.033 1.00 97.12 197 ALA A O 1
ATOM 1552 N N . ALA A 1 198 ? -7.852 10.425 8.808 1.00 97.56 198 ALA A N 1
ATOM 1553 C CA . ALA A 1 198 ? -9.260 10.801 8.806 1.00 97.56 198 ALA A CA 1
ATOM 1554 C C . ALA A 1 198 ? -10.173 9.665 9.315 1.00 97.56 198 ALA A C 1
ATOM 1556 O O . ALA A 1 198 ? -11.138 9.923 10.036 1.00 97.56 198 ALA A O 1
ATOM 1557 N N . GLY A 1 199 ? -9.840 8.399 9.037 1.00 97.12 199 GLY A N 1
ATOM 1558 C CA . GLY A 1 199 ? -10.547 7.229 9.566 1.00 97.12 199 GLY A CA 1
ATOM 1559 C C . GLY A 1 199 ? -10.512 7.140 11.098 1.00 97.12 199 GLY A C 1
ATOM 1560 O O . GLY A 1 199 ? -11.515 6.770 11.716 1.00 97.12 199 GLY A O 1
ATOM 1561 N N . LEU A 1 200 ? -9.411 7.563 11.736 1.00 97.06 200 LEU A N 1
ATOM 1562 C CA . LEU A 1 200 ? -9.305 7.650 13.202 1.00 97.06 200 LEU A CA 1
ATOM 1563 C C . LEU A 1 200 ? -10.339 8.603 13.831 1.00 97.06 200 LEU A C 1
ATOM 1565 O O . LEU A 1 200 ? -10.692 8.447 15.002 1.00 97.06 200 LEU A O 1
ATOM 1569 N N . LEU A 1 201 ? -10.836 9.586 13.073 1.00 97.19 201 LEU A N 1
ATOM 1570 C CA . LEU A 1 201 ? -11.795 10.588 13.547 1.00 97.19 201 LEU A CA 1
ATOM 1571 C C . LEU A 1 201 ? -13.248 10.100 13.503 1.00 97.19 201 LEU A C 1
ATOM 1573 O O . LEU A 1 201 ? -14.116 10.730 14.109 1.00 97.19 201 LEU A O 1
ATOM 1577 N N . VAL A 1 202 ? -13.533 8.972 12.842 1.00 96.81 202 VAL A N 1
ATOM 1578 C CA . VAL A 1 202 ? -14.900 8.452 12.669 1.00 96.81 202 VAL A CA 1
ATOM 1579 C C . VAL A 1 202 ? -15.638 8.260 14.005 1.00 96.81 202 VAL A C 1
ATOM 1581 O O . VAL A 1 202 ? -16.769 8.739 14.119 1.00 96.81 202 VAL A O 1
ATOM 1584 N N . PRO A 1 203 ? -15.054 7.641 15.056 1.00 94.94 203 PRO A N 1
ATOM 1585 C CA . PRO A 1 203 ? -15.741 7.514 16.342 1.00 94.94 203 PRO A CA 1
ATOM 1586 C C . PRO A 1 203 ? -16.095 8.868 16.969 1.00 94.94 203 PRO A C 1
ATOM 1588 O O . PRO A 1 203 ? -17.177 9.015 17.539 1.00 94.94 203 PRO A O 1
ATOM 1591 N N . LEU A 1 204 ? -15.217 9.871 16.840 1.00 95.19 204 LEU A N 1
ATOM 1592 C CA . LEU A 1 204 ? -15.474 11.225 17.334 1.00 95.19 204 LEU A CA 1
ATOM 1593 C C . LEU A 1 204 ? -16.590 11.907 16.533 1.00 95.19 204 LEU A C 1
ATOM 1595 O O . LEU A 1 204 ? -17.471 12.522 17.132 1.00 95.19 204 LEU A O 1
ATOM 1599 N N . ALA A 1 205 ? -16.584 11.770 15.204 1.00 95.38 205 ALA A N 1
ATOM 1600 C CA . ALA A 1 205 ? -17.615 12.327 14.333 1.00 95.38 205 ALA A CA 1
ATOM 1601 C C . ALA A 1 205 ? -19.010 11.786 14.687 1.00 95.38 205 ALA A C 1
ATOM 1603 O O . ALA A 1 205 ? -19.969 12.551 14.770 1.00 95.38 205 ALA A O 1
ATOM 1604 N N . ILE A 1 206 ? -19.108 10.486 14.985 1.00 94.25 206 ILE A N 1
ATOM 1605 C CA . ILE A 1 206 ? -20.354 9.850 15.433 1.00 94.25 206 ILE A CA 1
ATOM 1606 C C . ILE A 1 206 ? -20.770 10.371 16.811 1.00 94.25 206 ILE A C 1
ATOM 1608 O O . ILE A 1 206 ? -21.922 10.759 16.986 1.00 94.25 206 ILE A O 1
ATOM 1612 N N . ARG A 1 207 ? -19.845 10.430 17.784 1.00 92.81 207 ARG A N 1
ATOM 1613 C CA . ARG A 1 207 ? -20.133 10.945 19.140 1.00 92.81 207 ARG A CA 1
ATOM 1614 C C . ARG A 1 207 ? -20.599 12.406 19.128 1.00 92.81 207 ARG A C 1
ATOM 1616 O O . ARG A 1 207 ? -21.398 12.784 19.975 1.00 92.81 207 ARG A O 1
ATOM 1623 N N . ARG A 1 208 ? -20.120 13.214 18.175 1.00 94.38 208 ARG A N 1
ATOM 1624 C CA . ARG A 1 208 ? -20.528 14.618 17.983 1.00 94.38 208 ARG A CA 1
ATOM 1625 C C . ARG A 1 208 ? -21.784 14.802 17.125 1.00 94.38 208 ARG A C 1
ATOM 1627 O O . ARG A 1 208 ? -22.180 15.938 16.902 1.00 94.38 208 ARG A O 1
ATOM 1634 N N . GLY A 1 209 ? -22.395 13.725 16.628 1.00 92.56 209 GLY A N 1
ATOM 1635 C CA . GLY A 1 209 ? -23.599 13.813 15.797 1.00 92.56 209 GLY A CA 1
ATOM 1636 C C . GLY A 1 209 ? -23.365 14.386 14.394 1.00 92.56 209 GLY A C 1
ATOM 1637 O O . GLY A 1 209 ? -24.311 14.846 13.766 1.00 92.56 209 GLY A O 1
ATOM 1638 N N . LEU A 1 210 ? -22.128 14.352 13.880 1.00 93.81 210 LEU A N 1
ATOM 1639 C CA . LEU A 1 210 ? -21.790 14.845 12.532 1.00 93.81 210 LEU A CA 1
ATOM 1640 C C . LEU A 1 210 ? -22.201 13.873 11.411 1.00 93.81 210 LEU A C 1
ATOM 1642 O O . LEU A 1 210 ? -22.104 14.198 10.230 1.00 93.81 210 LEU A O 1
ATOM 1646 N N . VAL A 1 211 ? -22.626 12.662 11.774 1.00 94.25 211 VAL A N 1
ATOM 1647 C CA . VAL A 1 211 ? -22.985 11.586 10.846 1.00 94.25 211 VAL A CA 1
ATOM 1648 C C . VAL A 1 211 ? -24.495 11.369 10.924 1.00 94.25 211 VAL A C 1
ATOM 1650 O O . VAL A 1 211 ? -25.017 11.023 11.982 1.00 94.25 211 VAL A O 1
ATOM 1653 N N . GLY A 1 212 ? -25.195 11.565 9.809 1.00 91.75 212 GLY A N 1
ATOM 1654 C CA . GLY A 1 212 ? -26.655 11.533 9.729 1.00 91.75 212 GLY A CA 1
ATOM 1655 C C . GLY A 1 212 ? -27.177 10.921 8.428 1.00 91.75 212 GLY A C 1
ATOM 1656 O O . GLY A 1 212 ? -26.440 10.290 7.673 1.00 91.75 212 GLY A O 1
ATOM 1657 N N . ALA A 1 213 ? -28.473 11.105 8.155 1.00 90.81 213 ALA A N 1
ATOM 1658 C CA . ALA A 1 213 ? -29.145 10.507 6.994 1.00 90.81 213 ALA A CA 1
ATOM 1659 C C . ALA A 1 213 ? -28.596 10.997 5.639 1.00 90.81 213 ALA A C 1
ATOM 1661 O O . ALA A 1 213 ? -28.570 10.232 4.680 1.00 90.81 213 ALA A O 1
ATOM 1662 N N . TRP A 1 214 ? -28.114 12.243 5.578 1.00 93.62 214 TRP A N 1
ATOM 1663 C CA . TRP A 1 214 ? -27.557 12.853 4.364 1.00 93.62 214 TRP A CA 1
ATOM 1664 C C . TRP A 1 214 ? -26.083 12.518 4.118 1.00 93.62 214 TRP A C 1
ATOM 1666 O O . TRP A 1 214 ? -25.606 12.673 2.997 1.00 93.62 214 TRP A O 1
ATOM 1676 N N . THR A 1 215 ? -25.361 12.023 5.129 1.00 95.00 215 THR A N 1
ATOM 1677 C CA . THR A 1 215 ? -23.936 11.676 5.023 1.00 95.00 215 THR A CA 1
ATOM 1678 C C . THR A 1 215 ? -23.608 10.777 3.824 1.00 95.00 215 THR A C 1
ATOM 1680 O O . THR A 1 215 ? -22.690 11.139 3.094 1.00 95.00 215 THR A O 1
ATOM 1683 N N . PRO A 1 216 ? -24.317 9.663 3.543 1.00 94.62 216 PRO A N 1
ATOM 1684 C CA . PRO A 1 216 ? -24.009 8.842 2.369 1.00 94.62 216 PRO A CA 1
ATOM 1685 C C . PRO A 1 216 ? -24.231 9.566 1.037 1.00 94.62 216 PRO A C 1
ATOM 1687 O O . PRO A 1 216 ? -23.480 9.336 0.098 1.00 94.62 216 PRO A O 1
ATOM 1690 N N . ILE A 1 217 ? -25.227 10.452 0.948 1.00 96.50 217 ILE A N 1
ATOM 1691 C CA . ILE A 1 217 ? -25.514 11.204 -0.282 1.00 96.50 217 ILE A CA 1
ATOM 1692 C C . ILE A 1 217 ? -24.388 12.203 -0.550 1.00 96.50 217 ILE A C 1
ATOM 1694 O O . ILE A 1 217 ? -23.860 12.256 -1.657 1.00 96.50 217 ILE A O 1
ATOM 1698 N N . VAL A 1 218 ? -23.967 12.941 0.483 1.00 97.44 218 VAL A N 1
ATOM 1699 C CA . VAL A 1 218 ? -22.817 13.851 0.387 1.00 97.44 218 VAL A CA 1
ATOM 1700 C C . VAL A 1 218 ? -21.542 13.073 0.065 1.00 97.44 218 VAL A C 1
ATOM 1702 O O . VAL A 1 218 ? -20.785 13.498 -0.796 1.00 97.44 218 VAL A O 1
ATOM 1705 N N . ALA A 1 219 ? -21.331 11.910 0.690 1.00 96.88 219 ALA A N 1
ATOM 1706 C CA . ALA A 1 219 ? -20.179 11.055 0.417 1.00 96.88 219 ALA A CA 1
ATOM 1707 C C . ALA A 1 219 ? -20.097 10.668 -1.065 1.00 96.88 219 ALA A C 1
ATOM 1709 O O . ALA A 1 219 ? -19.062 10.872 -1.690 1.00 96.88 219 ALA A O 1
ATOM 1710 N N . VAL A 1 220 ? -21.198 10.171 -1.640 1.00 95.12 220 VAL A N 1
ATOM 1711 C CA . VAL A 1 220 ? -21.272 9.827 -3.068 1.00 95.12 220 VAL A CA 1
ATOM 1712 C C . VAL A 1 220 ? -21.061 11.065 -3.941 1.00 95.12 220 VAL A C 1
ATOM 1714 O O . VAL A 1 220 ? -20.318 10.988 -4.911 1.00 95.12 220 VAL A O 1
ATOM 1717 N N . GLY A 1 221 ? -21.638 12.214 -3.579 1.00 95.75 221 GLY A N 1
ATOM 1718 C CA . GLY A 1 221 ? -21.404 13.475 -4.285 1.00 95.75 221 GLY A CA 1
ATOM 1719 C C . GLY A 1 221 ? -19.922 13.863 -4.335 1.00 95.75 221 GLY A C 1
ATOM 1720 O O . GLY A 1 221 ? -19.407 14.150 -5.410 1.00 95.75 221 GLY A O 1
ATOM 1721 N N . LEU A 1 222 ? -19.213 13.800 -3.203 1.00 96.69 222 LEU A N 1
ATOM 1722 C CA . LEU A 1 222 ? -17.774 14.092 -3.140 1.00 96.69 222 LEU A CA 1
ATOM 1723 C C . LEU A 1 222 ? -16.946 13.108 -3.977 1.00 96.69 222 LEU A C 1
ATOM 1725 O O . LEU A 1 222 ? -16.027 13.534 -4.670 1.00 96.69 222 LEU A O 1
ATOM 1729 N N . LEU A 1 223 ? -17.295 11.818 -3.952 1.00 94.75 223 LEU A N 1
ATOM 1730 C CA . LEU A 1 223 ? -16.632 10.787 -4.756 1.00 94.75 223 LEU A CA 1
ATOM 1731 C C . LEU A 1 223 ? -16.845 11.000 -6.259 1.00 94.75 223 LEU A C 1
ATOM 1733 O O . LEU A 1 223 ? -15.913 10.858 -7.033 1.00 94.75 223 LEU A O 1
ATOM 1737 N N . LEU A 1 224 ? -18.048 11.385 -6.688 1.00 92.19 224 LEU A N 1
ATOM 1738 C CA . LEU A 1 224 ? -18.303 11.698 -8.099 1.00 92.19 224 LEU A CA 1
ATOM 1739 C C . LEU A 1 224 ? -17.592 12.987 -8.538 1.00 92.19 224 LEU A C 1
ATOM 1741 O O . LEU A 1 224 ? -17.196 13.120 -9.693 1.00 92.19 224 LEU A O 1
ATOM 1745 N N . MET A 1 225 ? -17.418 13.943 -7.622 1.00 92.81 225 MET A N 1
ATOM 1746 C CA . MET A 1 225 ? -16.713 15.197 -7.890 1.00 92.81 225 MET A CA 1
ATOM 1747 C C . MET A 1 225 ? -15.187 15.063 -7.874 1.00 92.81 225 MET A C 1
ATOM 1749 O O . MET A 1 225 ? -14.519 15.956 -8.397 1.00 92.81 225 MET A O 1
ATOM 1753 N N . SER A 1 226 ? -14.617 14.000 -7.291 1.00 92.44 226 SER A N 1
ATOM 1754 C CA . SER A 1 226 ? -13.159 13.868 -7.169 1.00 92.44 226 SER A CA 1
ATOM 1755 C C . SER A 1 226 ? -12.465 13.828 -8.529 1.00 92.44 226 SER A C 1
ATOM 1757 O O . SER A 1 226 ? -11.419 14.452 -8.689 1.00 92.44 226 SER A O 1
ATOM 1759 N N . ASP A 1 227 ? -13.085 13.186 -9.519 1.00 85.94 227 ASP A N 1
ATOM 1760 C CA . ASP A 1 227 ? -12.555 13.104 -10.887 1.00 85.94 227 ASP A CA 1
ATOM 1761 C C . ASP A 1 227 ? -12.719 14.425 -11.649 1.00 85.94 227 ASP A C 1
ATOM 1763 O O . ASP A 1 227 ? -11.887 14.787 -12.480 1.00 85.94 227 ASP A O 1
ATOM 1767 N N . ALA A 1 228 ? -13.777 15.179 -11.342 1.00 88.81 228 ALA A N 1
ATOM 1768 C CA . ALA A 1 228 ? -14.089 16.445 -11.999 1.00 88.81 228 ALA A CA 1
ATOM 1769 C C . ALA A 1 228 ? -13.258 17.632 -11.473 1.00 88.81 228 ALA A C 1
ATOM 1771 O O . ALA A 1 228 ? -13.194 18.671 -12.131 1.00 88.81 228 ALA A O 1
ATOM 1772 N N . ALA A 1 229 ? -12.619 17.502 -10.304 1.00 91.56 229 ALA A N 1
ATOM 1773 C CA . ALA A 1 229 ? -11.839 18.564 -9.669 1.00 91.56 229 ALA A CA 1
ATOM 1774 C C . ALA A 1 229 ? -10.428 18.086 -9.263 1.00 91.56 229 ALA A C 1
ATOM 1776 O O . ALA A 1 229 ? -10.151 17.959 -8.065 1.00 91.56 229 ALA A O 1
ATOM 1777 N N . PRO A 1 230 ? -9.499 17.883 -10.223 1.00 88.00 230 PRO A N 1
ATOM 1778 C CA . PRO A 1 230 ? -8.168 17.330 -9.955 1.00 88.00 230 PRO A CA 1
ATOM 1779 C C . PRO A 1 230 ? -7.379 18.018 -8.829 1.00 88.00 230 PRO A C 1
ATOM 1781 O O . PRO A 1 230 ? -6.779 17.299 -8.030 1.00 88.00 230 PRO A O 1
ATOM 1784 N N . PRO A 1 231 ? -7.401 19.362 -8.673 1.00 90.12 231 PRO A N 1
ATOM 1785 C CA . PRO A 1 231 ? -6.703 20.010 -7.565 1.00 90.12 231 PRO A CA 1
ATOM 1786 C C . PRO A 1 231 ? -7.256 19.620 -6.195 1.00 90.12 231 PRO A C 1
ATOM 1788 O O . PRO A 1 231 ? -6.493 19.557 -5.245 1.00 90.12 231 PRO A O 1
ATOM 1791 N N . LEU A 1 232 ? -8.565 19.360 -6.082 1.00 93.69 232 LEU A N 1
ATOM 1792 C CA . LEU A 1 232 ? -9.232 19.036 -4.815 1.00 93.69 232 LEU A CA 1
ATOM 1793 C C . LEU A 1 232 ? -9.369 17.529 -4.563 1.00 93.69 232 LEU A C 1
ATOM 1795 O O . LEU A 1 232 ? -9.791 17.108 -3.482 1.00 93.69 232 LEU A O 1
ATOM 1799 N N . ARG A 1 233 ? -9.022 16.720 -5.562 1.00 92.25 233 ARG A N 1
ATOM 1800 C CA . ARG A 1 233 ? -9.227 15.275 -5.599 1.00 92.25 233 ARG A CA 1
ATOM 1801 C C . ARG A 1 233 ? -8.763 14.536 -4.338 1.00 92.25 233 ARG A C 1
ATOM 1803 O O . ARG A 1 233 ? -9.586 13.778 -3.820 1.00 92.25 233 ARG A O 1
ATOM 1810 N N . PRO A 1 234 ? -7.547 14.759 -3.786 1.00 92.69 234 PRO A N 1
ATOM 1811 C CA . PRO A 1 234 ? -7.100 14.042 -2.590 1.00 92.69 234 PRO A CA 1
ATOM 1812 C C . PRO A 1 234 ? -8.061 14.219 -1.412 1.00 92.69 234 PRO A C 1
ATOM 1814 O O . PRO A 1 234 ? -8.357 13.271 -0.689 1.00 92.69 234 PRO A O 1
ATOM 1817 N N . TRP A 1 235 ? -8.613 15.417 -1.224 1.00 96.19 235 TRP A N 1
ATOM 1818 C CA . TRP A 1 235 ? -9.558 15.669 -0.139 1.00 96.19 235 TRP A CA 1
ATOM 1819 C C . TRP A 1 235 ? -10.937 15.091 -0.444 1.00 96.19 235 TRP A C 1
ATOM 1821 O O . TRP A 1 235 ? -11.505 14.418 0.411 1.00 96.19 235 TRP A O 1
ATOM 1831 N N . LEU A 1 236 ? -11.463 15.304 -1.654 1.00 96.81 236 LEU A N 1
ATOM 1832 C CA . LEU A 1 236 ? -12.798 14.832 -2.041 1.00 96.81 236 LEU A CA 1
ATOM 1833 C C . LEU A 1 236 ? -12.917 13.304 -1.943 1.00 96.81 236 LEU A C 1
ATOM 1835 O O . LEU A 1 236 ? -13.843 12.799 -1.304 1.00 96.81 236 LEU A O 1
ATOM 1839 N N . LEU A 1 237 ? -11.937 12.581 -2.495 1.00 96.12 237 LEU A N 1
ATOM 1840 C CA . LEU A 1 237 ? -11.886 11.120 -2.474 1.00 96.12 237 LEU A CA 1
ATOM 1841 C C . LEU A 1 237 ? -11.829 10.580 -1.039 1.00 96.12 237 LEU A C 1
ATOM 1843 O O . LEU A 1 237 ? -12.644 9.743 -0.638 1.00 96.12 237 LEU A O 1
ATOM 1847 N N . ASN A 1 238 ? -10.877 11.079 -0.244 1.00 96.56 238 ASN A N 1
ATOM 1848 C CA . ASN A 1 238 ? -10.630 10.565 1.100 1.00 96.56 238 ASN A CA 1
ATOM 1849 C C . ASN A 1 238 ? -11.751 10.944 2.082 1.00 96.56 238 ASN A C 1
ATOM 1851 O O . ASN A 1 238 ? -12.178 10.096 2.869 1.00 96.56 238 ASN A O 1
ATOM 1855 N N . ILE A 1 239 ? -12.292 12.167 2.012 1.00 97.06 239 ILE A N 1
ATOM 1856 C CA . ILE A 1 239 ? -13.447 12.578 2.827 1.00 97.06 239 ILE A CA 1
ATOM 1857 C C . ILE A 1 239 ? -14.676 11.745 2.449 1.00 97.06 239 ILE A C 1
ATOM 1859 O O . ILE A 1 239 ? -15.345 11.219 3.341 1.00 97.06 239 ILE A O 1
ATOM 1863 N N . GLY A 1 240 ? -14.940 11.552 1.152 1.00 97.25 240 GLY A N 1
ATOM 1864 C CA . GLY A 1 240 ? -16.025 10.696 0.671 1.00 97.25 240 GLY A CA 1
ATOM 1865 C C . GLY A 1 240 ? -15.930 9.268 1.220 1.00 97.25 240 GLY A C 1
ATOM 1866 O O . GLY A 1 240 ? -16.888 8.764 1.811 1.00 97.25 240 GLY A O 1
ATOM 1867 N N . CYS A 1 241 ? -14.752 8.639 1.132 1.00 98.00 241 CYS A N 1
ATOM 1868 C CA . CYS A 1 241 ? -14.510 7.300 1.681 1.00 98.00 241 CYS A CA 1
ATOM 1869 C C . CYS A 1 241 ? -14.746 7.235 3.198 1.00 98.00 241 CYS A C 1
ATOM 1871 O O . CYS A 1 241 ? -15.435 6.338 3.688 1.00 98.00 241 CYS A O 1
ATOM 1873 N N . VAL A 1 242 ? -14.233 8.206 3.958 1.00 97.81 242 VAL A N 1
ATOM 1874 C CA . VAL A 1 242 ? -14.410 8.270 5.419 1.00 97.81 242 VAL A CA 1
ATOM 1875 C C . VAL A 1 242 ? -15.880 8.452 5.798 1.00 97.81 242 VAL A C 1
ATOM 1877 O O . VAL A 1 242 ? -16.349 7.832 6.754 1.00 97.81 242 VAL A O 1
ATOM 1880 N N . MET A 1 243 ? -16.643 9.235 5.033 1.00 97.75 243 MET A N 1
ATOM 1881 C CA . MET A 1 243 ? -18.084 9.407 5.237 1.00 97.75 243 MET A CA 1
ATOM 1882 C C . MET A 1 243 ? -18.880 8.125 4.939 1.00 97.75 243 MET A C 1
ATOM 1884 O O . MET A 1 243 ? -19.839 7.823 5.662 1.00 97.75 243 MET A O 1
ATOM 1888 N N . LEU A 1 244 ? -18.476 7.330 3.940 1.00 97.25 244 LEU A N 1
ATOM 1889 C CA . LEU A 1 244 ? -19.052 5.999 3.702 1.00 97.25 244 LEU A CA 1
ATOM 1890 C C . LEU A 1 244 ? -18.785 5.057 4.880 1.00 97.25 244 LEU A C 1
ATOM 1892 O O . LEU A 1 244 ? -19.717 4.414 5.372 1.00 97.25 244 LEU A O 1
ATOM 1896 N N . VAL A 1 245 ? -17.547 5.026 5.386 1.00 97.06 245 VAL A N 1
ATOM 1897 C CA . VAL A 1 245 ? -17.189 4.234 6.575 1.00 97.06 245 VAL A CA 1
ATOM 1898 C C . VAL A 1 245 ? -18.010 4.680 7.780 1.00 97.06 245 VAL A C 1
ATOM 1900 O O . VAL A 1 245 ? -18.639 3.843 8.427 1.00 97.06 245 VAL A O 1
ATOM 1903 N N . ALA A 1 246 ? -18.078 5.987 8.046 1.00 96.12 246 ALA A N 1
ATOM 1904 C CA . ALA A 1 246 ? -18.860 6.558 9.137 1.00 96.12 246 ALA A CA 1
ATOM 1905 C C . ALA A 1 246 ? -20.339 6.152 9.061 1.00 96.12 246 ALA A C 1
ATOM 1907 O O . ALA A 1 246 ? -20.927 5.755 10.069 1.00 96.12 246 ALA A O 1
ATOM 1908 N N . THR A 1 247 ? -20.919 6.168 7.858 1.00 93.88 247 THR A N 1
ATOM 1909 C CA . THR A 1 247 ? -22.299 5.730 7.620 1.00 93.88 247 THR A CA 1
ATOM 1910 C C . THR A 1 247 ? -22.475 4.235 7.888 1.00 93.88 247 THR A C 1
ATOM 1912 O O . THR A 1 247 ? -23.440 3.834 8.543 1.00 93.88 247 THR A O 1
ATOM 1915 N N . ALA A 1 248 ? -21.544 3.396 7.425 1.00 92.94 248 ALA A N 1
ATOM 1916 C CA . ALA A 1 248 ? -21.606 1.949 7.617 1.00 92.94 248 ALA A CA 1
ATOM 1917 C C . ALA A 1 248 ? -21.527 1.544 9.095 1.00 92.94 248 ALA A C 1
ATOM 1919 O O . ALA A 1 248 ? -22.136 0.549 9.497 1.00 92.94 248 ALA A O 1
ATOM 1920 N N . VAL A 1 249 ? -20.833 2.318 9.931 1.00 92.75 249 VAL A N 1
ATOM 1921 C CA . VAL A 1 249 ? -20.649 1.981 11.350 1.00 92.75 249 VAL A CA 1
ATOM 1922 C C . VAL A 1 249 ? -21.690 2.598 12.283 1.00 92.75 249 VAL A C 1
ATOM 1924 O O . VAL A 1 249 ? -21.689 2.275 13.476 1.00 92.75 249 VAL A O 1
ATOM 1927 N N . LEU A 1 250 ? -22.597 3.439 11.769 1.00 89.12 250 LEU A N 1
ATOM 1928 C CA . LEU A 1 250 ? -23.682 4.011 12.565 1.00 89.12 250 LEU A CA 1
ATOM 1929 C C . LEU A 1 250 ? -24.490 2.905 13.268 1.00 89.12 250 LEU A C 1
ATOM 1931 O O . LEU A 1 250 ? -24.811 1.885 12.643 1.00 89.12 250 LEU A O 1
ATOM 1935 N N . PRO A 1 251 ? -24.841 3.080 14.557 1.00 78.44 251 PRO A N 1
ATOM 1936 C CA . PRO A 1 251 ? -25.801 2.208 15.222 1.00 78.44 251 PRO A CA 1
ATOM 1937 C C . PRO A 1 251 ? -27.138 2.262 14.470 1.00 78.44 251 PRO A C 1
ATOM 1939 O O . PRO A 1 251 ? -27.723 3.329 14.311 1.00 78.44 251 PRO A O 1
ATOM 1942 N N . ARG A 1 252 ? -27.608 1.116 13.978 1.00 77.31 252 ARG A N 1
ATOM 1943 C CA . ARG A 1 252 ? -28.935 0.941 13.372 1.00 77.31 252 ARG A CA 1
ATOM 1944 C C . ARG A 1 252 ? -29.570 -0.299 13.987 1.00 77.31 252 ARG A C 1
ATOM 1946 O O . ARG A 1 252 ? -28.830 -1.170 14.447 1.00 77.31 252 ARG A O 1
ATOM 1953 N N . SER A 1 253 ? -30.900 -0.359 14.006 1.00 62.59 253 SER A N 1
ATOM 1954 C CA . SER A 1 253 ? -31.634 -1.557 14.418 1.00 62.59 253 SER A CA 1
ATOM 1955 C C . SER A 1 253 ? -31.159 -2.764 13.607 1.00 62.59 253 SER A C 1
ATOM 1957 O O . SER A 1 253 ? -30.889 -2.649 12.408 1.00 62.59 253 SER A O 1
ATOM 1959 N N . ASP A 1 254 ? -30.989 -3.899 14.284 1.00 61.91 254 ASP A N 1
ATOM 1960 C CA . ASP A 1 254 ? -30.481 -5.113 13.656 1.00 61.91 254 ASP A CA 1
ATOM 1961 C C . ASP A 1 254 ? -31.430 -5.569 12.543 1.00 61.91 254 ASP A C 1
ATOM 1963 O O . ASP A 1 254 ? -32.624 -5.784 12.754 1.00 61.91 254 ASP A O 1
ATOM 1967 N N . VAL A 1 255 ? -30.883 -5.697 11.336 1.00 55.84 255 VAL A N 1
ATOM 1968 C CA . VAL A 1 255 ? -31.543 -6.397 10.236 1.00 55.84 255 VAL A CA 1
ATOM 1969 C C . VAL A 1 255 ? -31.192 -7.872 10.399 1.00 55.84 255 VAL A C 1
ATOM 1971 O O . VAL A 1 255 ? -30.029 -8.193 10.635 1.00 55.84 255 VAL A O 1
ATOM 1974 N N . ARG A 1 256 ? -32.216 -8.733 10.332 1.00 52.75 256 ARG A N 1
ATOM 1975 C CA . ARG A 1 256 ? -32.133 -10.194 10.492 1.00 52.75 256 ARG A CA 1
ATOM 1976 C C . ARG A 1 256 ? -30.910 -10.791 9.789 1.00 52.75 256 ARG A C 1
ATOM 1978 O O . ARG A 1 256 ? -30.668 -10.481 8.625 1.00 52.75 256 ARG A O 1
ATOM 1985 N N . ASP A 1 257 ? -30.233 -11.702 10.487 1.00 50.97 257 ASP A N 1
ATOM 1986 C CA . ASP A 1 257 ? -29.191 -12.568 9.936 1.00 50.97 257 ASP A CA 1
ATOM 1987 C C . ASP A 1 257 ? -29.745 -13.336 8.728 1.00 50.97 257 ASP A C 1
ATOM 1989 O O . ASP A 1 257 ? -30.599 -14.216 8.863 1.00 50.97 257 ASP A O 1
ATOM 1993 N N . ALA A 1 258 ? -29.286 -12.977 7.532 1.00 50.34 258 ALA A N 1
ATOM 1994 C CA . ALA A 1 258 ? -29.505 -13.787 6.348 1.00 50.34 258 ALA A CA 1
ATOM 1995 C C . ALA A 1 258 ? -28.554 -14.993 6.373 1.00 50.34 258 ALA A C 1
ATOM 1997 O O . ALA A 1 258 ? -27.392 -14.893 6.772 1.00 50.34 258 ALA A O 1
ATOM 1998 N N . SER A 1 259 ? -29.059 -16.143 5.932 1.00 67.62 259 SER A N 1
ATOM 1999 C CA . SER A 1 259 ? -28.253 -17.312 5.575 1.00 67.62 259 SER A CA 1
ATOM 2000 C C . SER A 1 259 ? -27.227 -16.927 4.499 1.00 67.62 259 SER A C 1
ATOM 2002 O O . SER A 1 259 ? -27.543 -16.078 3.676 1.00 67.62 259 SER A O 1
ATOM 2004 N N . TYR A 1 260 ? -26.034 -17.542 4.529 1.00 62.25 260 TYR A N 1
ATOM 2005 C CA . TYR A 1 260 ? -24.887 -17.357 3.614 1.00 62.25 260 TYR A CA 1
ATOM 2006 C C . TYR A 1 260 ? -24.967 -16.151 2.658 1.00 62.25 260 TYR A C 1
ATOM 2008 O O . TYR A 1 260 ? -25.614 -16.208 1.614 1.00 62.25 260 TYR A O 1
ATOM 2016 N N . ASP A 1 261 ? -24.236 -15.089 2.991 1.00 79.69 261 ASP A N 1
ATOM 2017 C CA . ASP A 1 261 ? -24.141 -13.889 2.161 1.00 79.69 261 ASP A CA 1
ATOM 2018 C C . ASP A 1 261 ? -22.787 -13.836 1.419 1.00 79.69 261 ASP A C 1
ATOM 2020 O O . ASP A 1 261 ? -21.739 -13.673 2.060 1.00 79.69 261 ASP A O 1
ATOM 2024 N N . PRO A 1 262 ? -22.778 -13.940 0.075 1.00 77.25 262 PRO A N 1
ATOM 2025 C CA . PRO A 1 262 ? -21.556 -13.866 -0.727 1.00 77.25 262 PRO A CA 1
ATOM 2026 C C . PRO A 1 262 ? -20.749 -12.576 -0.526 1.00 77.25 262 PRO A C 1
ATOM 2028 O O . PRO A 1 262 ? -19.522 -12.601 -0.599 1.00 77.25 262 PRO A O 1
ATOM 2031 N N . GLY A 1 263 ? -21.409 -11.449 -0.247 1.00 78.81 263 GLY A N 1
ATOM 2032 C CA . GLY A 1 263 ? -20.753 -10.173 0.030 1.00 78.81 263 GLY A CA 1
ATOM 2033 C C . GLY A 1 263 ? -19.991 -10.184 1.356 1.00 78.81 263 GLY A C 1
ATOM 2034 O O . GLY A 1 263 ? -18.921 -9.582 1.453 1.00 78.81 263 GLY A O 1
ATOM 2035 N N . LEU A 1 264 ? -20.486 -10.919 2.357 1.00 84.44 264 LEU A N 1
ATOM 2036 C CA . LEU A 1 264 ? -19.763 -11.130 3.615 1.00 84.44 264 LEU A CA 1
ATOM 2037 C C . LEU A 1 264 ? -18.529 -12.006 3.406 1.00 84.44 264 LEU A C 1
ATOM 2039 O O . LEU A 1 264 ? -17.449 -11.655 3.881 1.00 84.44 264 LEU A O 1
ATOM 2043 N N . ALA A 1 265 ? -18.671 -13.096 2.646 1.00 85.50 265 ALA A N 1
ATOM 2044 C CA . ALA A 1 265 ? -17.554 -13.977 2.313 1.00 85.50 265 ALA A CA 1
ATOM 2045 C C . ALA A 1 265 ? -16.459 -13.235 1.527 1.00 85.50 265 ALA A C 1
ATOM 2047 O O . ALA A 1 265 ? -15.275 -13.347 1.844 1.00 85.50 265 ALA A O 1
ATOM 2048 N N . LEU A 1 266 ? -16.845 -12.408 0.551 1.00 89.12 266 LEU A N 1
ATOM 2049 C CA . LEU A 1 266 ? -15.902 -11.603 -0.221 1.00 89.12 266 LEU A CA 1
ATOM 2050 C C . LEU A 1 266 ? -15.214 -10.525 0.632 1.00 89.12 266 LEU A C 1
ATOM 2052 O O . LEU A 1 266 ? -14.031 -10.252 0.437 1.00 89.12 266 LEU A O 1
ATOM 2056 N N . GLY A 1 267 ? -15.922 -9.941 1.603 1.00 89.44 267 GLY A N 1
ATOM 2057 C CA . GLY A 1 267 ? -15.334 -9.025 2.581 1.00 89.44 267 GLY A CA 1
ATOM 2058 C C . GLY A 1 267 ? -14.287 -9.700 3.473 1.00 89.44 267 GLY A C 1
ATOM 2059 O O . GLY A 1 267 ? -13.207 -9.142 3.693 1.00 89.44 267 GLY A O 1
ATOM 2060 N N . ASP A 1 268 ? -14.561 -10.930 3.918 1.00 90.12 268 ASP A N 1
ATOM 2061 C CA . ASP A 1 268 ? -13.612 -11.745 4.683 1.00 90.12 268 ASP A CA 1
ATOM 2062 C C . ASP A 1 268 ? -12.362 -12.089 3.860 1.00 90.12 268 ASP A C 1
ATOM 2064 O O . ASP A 1 268 ? -11.236 -11.971 4.353 1.00 90.12 268 ASP A O 1
ATOM 2068 N N . TRP A 1 269 ? -12.543 -12.446 2.587 1.00 94.62 269 TRP A N 1
ATOM 2069 C CA . TRP A 1 269 ? -11.457 -12.771 1.657 1.00 94.62 269 TRP A CA 1
ATOM 2070 C C . TRP A 1 269 ? -10.800 -11.550 1.008 1.00 94.62 269 TRP A C 1
ATOM 2072 O O . TRP A 1 269 ? -9.868 -11.708 0.219 1.00 94.62 269 TRP A O 1
ATOM 2082 N N . SER A 1 270 ? -11.227 -10.331 1.349 1.00 95.50 270 SER A N 1
ATOM 2083 C CA . SER A 1 270 ? -10.799 -9.106 0.665 1.00 95.50 270 SER A CA 1
ATOM 2084 C C . SER A 1 270 ? -9.281 -8.903 0.686 1.00 95.50 270 SER A C 1
ATOM 2086 O O . SER A 1 270 ? -8.718 -8.372 -0.264 1.00 95.50 270 SER A O 1
ATOM 2088 N N . PHE A 1 271 ? -8.612 -9.332 1.763 1.00 95.44 271 PHE A N 1
ATOM 2089 C CA . PHE A 1 271 ? -7.159 -9.216 1.893 1.00 95.44 271 PHE A CA 1
ATOM 2090 C C . PHE A 1 271 ? -6.422 -10.224 1.005 1.00 95.44 271 PHE A C 1
ATOM 2092 O O . PHE A 1 271 ? -5.448 -9.869 0.350 1.00 95.44 271 PHE A O 1
ATOM 2099 N N . ALA A 1 272 ? -6.919 -11.460 0.919 1.00 96.38 272 ALA A N 1
ATOM 2100 C CA . ALA A 1 272 ? -6.374 -12.454 0.002 1.00 96.38 272 ALA A CA 1
ATOM 2101 C C . ALA A 1 272 ? -6.588 -12.042 -1.461 1.00 96.38 272 ALA A C 1
ATOM 2103 O O . ALA A 1 272 ? -5.651 -12.130 -2.249 1.00 96.38 272 ALA A O 1
ATOM 2104 N N . LEU A 1 273 ? -7.776 -11.520 -1.803 1.00 97.31 273 LEU A N 1
ATOM 2105 C CA . LEU A 1 273 ? -8.049 -10.959 -3.130 1.00 97.31 273 LEU A CA 1
ATOM 2106 C C . LEU A 1 273 ? -7.084 -9.813 -3.459 1.00 97.31 273 LEU A C 1
ATOM 2108 O O . LEU A 1 273 ? -6.489 -9.793 -4.534 1.00 97.31 273 LEU A O 1
ATOM 2112 N N . TYR A 1 274 ? -6.878 -8.892 -2.515 1.00 96.19 274 TYR A N 1
ATOM 2113 C CA . TYR A 1 274 ? -5.894 -7.822 -2.652 1.00 96.19 274 TYR A CA 1
ATOM 2114 C C . TYR A 1 274 ? -4.487 -8.367 -2.954 1.00 96.19 274 TYR A C 1
ATOM 2116 O O . TYR A 1 274 ? -3.840 -7.865 -3.863 1.00 96.19 274 TYR A O 1
ATOM 2124 N N . LEU A 1 275 ? -4.033 -9.427 -2.282 1.00 96.69 275 LEU A N 1
ATOM 2125 C CA . LEU A 1 275 ? -2.696 -9.981 -2.518 1.00 96.69 275 LEU A CA 1
ATOM 2126 C C . LEU A 1 275 ? -2.550 -10.694 -3.871 1.00 96.69 275 LEU A C 1
ATOM 2128 O O . LEU A 1 275 ? -1.494 -10.610 -4.492 1.00 96.69 275 LEU A O 1
ATOM 2132 N N . CYS A 1 276 ? -3.575 -11.422 -4.322 1.00 96.75 276 CYS A N 1
ATOM 2133 C CA . CYS A 1 276 ? -3.434 -12.325 -5.465 1.00 96.75 276 CYS A CA 1
ATOM 2134 C C . CYS A 1 276 ? -3.973 -11.785 -6.794 1.00 96.75 276 CYS A C 1
ATOM 2136 O O . CYS A 1 276 ? -3.589 -12.313 -7.838 1.00 96.75 276 CYS A O 1
ATOM 2138 N N . HIS A 1 277 ? -4.830 -10.754 -6.792 1.00 97.38 277 HIS A N 1
ATOM 2139 C CA . HIS A 1 277 ? -5.497 -10.308 -8.020 1.00 97.38 277 HIS A CA 1
ATOM 2140 C C . HIS A 1 277 ? -4.508 -9.883 -9.111 1.00 97.38 277 HIS A C 1
ATOM 2142 O O . HIS A 1 277 ? -4.610 -10.384 -10.224 1.00 97.38 277 HIS A O 1
ATOM 2148 N N . ALA A 1 278 ? -3.542 -9.008 -8.811 1.00 96.00 278 ALA A N 1
ATOM 2149 C CA . ALA A 1 278 ? -2.621 -8.490 -9.820 1.00 96.00 278 ALA A CA 1
ATOM 2150 C C . ALA A 1 278 ? -1.733 -9.595 -10.431 1.00 96.00 278 ALA A C 1
ATOM 2152 O O . ALA A 1 278 ? -1.751 -9.716 -11.655 1.00 96.00 278 ALA A O 1
ATOM 2153 N N . PRO A 1 279 ? -1.057 -10.469 -9.654 1.00 95.00 279 PRO A N 1
ATOM 2154 C CA . PRO A 1 279 ? -0.315 -11.601 -10.219 1.00 95.00 279 PRO A CA 1
ATOM 2155 C C . PRO A 1 279 ? -1.170 -12.525 -11.088 1.00 95.00 279 PRO A C 1
ATOM 2157 O O . PRO A 1 279 ? -0.771 -12.875 -12.196 1.00 95.00 279 PRO A O 1
ATOM 2160 N N . ILE A 1 280 ? -2.371 -12.888 -10.619 1.00 97.06 280 ILE A N 1
ATOM 2161 C CA . ILE A 1 280 ? -3.275 -13.772 -11.367 1.00 97.06 280 ILE A CA 1
ATOM 2162 C C . ILE A 1 280 ? -3.713 -13.113 -12.677 1.00 97.06 280 ILE A C 1
ATOM 2164 O O . ILE A 1 280 ? -3.699 -13.766 -13.720 1.00 97.06 280 ILE A O 1
ATOM 2168 N N . ILE A 1 281 ? -4.076 -11.827 -12.638 1.00 97.50 281 ILE A N 1
ATOM 2169 C CA . ILE A 1 281 ? -4.423 -11.054 -13.832 1.00 97.50 281 ILE A CA 1
ATOM 2170 C C . ILE A 1 281 ? -3.228 -11.051 -14.792 1.00 97.50 281 ILE A C 1
ATOM 2172 O O . ILE A 1 281 ? -3.381 -11.488 -15.927 1.00 97.50 281 ILE A O 1
ATOM 2176 N N . ILE A 1 282 ? -2.036 -10.642 -14.350 1.00 93.69 282 ILE A N 1
ATOM 2177 C CA . ILE A 1 282 ? -0.838 -10.565 -15.202 1.00 93.69 282 ILE A CA 1
ATOM 2178 C C . ILE A 1 282 ? -0.547 -11.912 -15.872 1.00 93.69 282 ILE A C 1
ATOM 2180 O O . ILE A 1 282 ? -0.376 -11.950 -17.089 1.00 93.69 282 ILE A O 1
ATOM 2184 N N . TRP A 1 283 ? -0.550 -13.023 -15.129 1.00 93.69 283 TRP A N 1
ATOM 2185 C CA . TRP A 1 283 ? -0.293 -14.343 -15.711 1.00 93.69 283 TRP A CA 1
ATOM 2186 C C . TRP A 1 283 ? -1.373 -14.776 -16.697 1.00 93.69 283 TRP A C 1
ATOM 2188 O O . TRP A 1 283 ? -1.047 -15.263 -17.777 1.00 93.69 283 TRP A O 1
ATOM 2198 N N . LEU A 1 284 ? -2.656 -14.578 -16.380 1.00 95.56 284 LEU A N 1
ATOM 2199 C CA . LEU A 1 284 ? -3.734 -14.899 -17.321 1.00 95.56 284 LEU A CA 1
ATOM 2200 C C . LEU A 1 284 ? -3.587 -14.102 -18.614 1.00 95.56 284 LEU A C 1
ATOM 2202 O O . LEU A 1 284 ? -3.756 -14.652 -19.699 1.00 95.56 284 LEU A O 1
ATOM 2206 N N . PHE A 1 285 ? -3.209 -12.831 -18.509 1.00 94.38 285 PHE A N 1
ATOM 2207 C CA . PHE A 1 285 ? -2.908 -12.009 -19.666 1.00 94.38 285 PHE A CA 1
ATOM 2208 C C . PHE A 1 285 ? -1.693 -12.519 -20.427 1.00 94.38 285 PHE A C 1
ATOM 2210 O O . PHE A 1 285 ? -1.778 -12.648 -21.641 1.00 94.38 285 PHE A O 1
ATOM 2217 N N . GLN A 1 286 ? -0.598 -12.844 -19.750 1.00 91.06 286 GLN A N 1
ATOM 2218 C CA . GLN A 1 286 ? 0.643 -13.303 -20.365 1.00 91.06 286 GLN A CA 1
ATOM 2219 C C . GLN A 1 286 ? 0.481 -14.635 -21.114 1.00 91.06 286 GLN A C 1
ATOM 2221 O O . GLN A 1 286 ? 0.993 -14.768 -22.224 1.00 91.06 286 GLN A O 1
ATOM 2226 N N . PHE A 1 287 ? -0.261 -15.593 -20.548 1.00 92.25 287 PHE A N 1
ATOM 2227 C CA . PHE A 1 287 ? -0.459 -16.925 -21.134 1.00 92.25 287 PHE A CA 1
ATOM 2228 C C . PHE A 1 287 ? -1.635 -17.018 -22.110 1.00 92.25 287 PHE A C 1
ATOM 2230 O O . PHE A 1 287 ? -1.738 -17.994 -22.855 1.00 92.25 287 PHE A O 1
ATOM 2237 N N . ALA A 1 288 ? -2.530 -16.028 -22.136 1.00 95.44 288 ALA A N 1
ATOM 2238 C CA . ALA A 1 288 ? -3.632 -16.023 -23.087 1.00 95.44 288 ALA A CA 1
ATOM 2239 C C . ALA A 1 288 ? -3.137 -15.872 -24.542 1.00 95.44 288 ALA A C 1
ATOM 2241 O O . ALA A 1 288 ? -2.252 -15.052 -24.814 1.00 95.44 288 ALA A O 1
ATOM 2242 N N . PRO A 1 289 ? -3.741 -16.596 -25.508 1.00 94.62 289 PRO A N 1
ATOM 2243 C CA . PRO A 1 289 ? -3.469 -16.406 -26.928 1.00 94.62 289 PRO A CA 1
ATOM 2244 C C . PRO A 1 289 ? -3.710 -14.959 -27.371 1.00 94.62 289 PRO A C 1
ATOM 2246 O O . PRO A 1 289 ? -4.718 -14.354 -27.008 1.00 94.62 289 PRO A O 1
ATOM 2249 N N . ILE A 1 290 ? -2.835 -14.431 -28.232 1.00 89.38 290 ILE A N 1
ATOM 2250 C CA . ILE A 1 290 ? -2.904 -13.039 -28.721 1.00 89.38 290 ILE A CA 1
ATOM 2251 C C . ILE A 1 290 ? -4.243 -12.738 -29.422 1.00 89.38 290 ILE A C 1
ATOM 2253 O O . ILE A 1 290 ? -4.758 -11.632 -29.308 1.00 89.38 290 ILE A O 1
ATOM 2257 N N . GLY A 1 291 ? -4.831 -13.722 -30.113 1.00 89.81 291 GLY A N 1
ATOM 2258 C CA . GLY A 1 291 ? -6.117 -13.577 -30.808 1.00 89.81 291 GLY A CA 1
ATOM 2259 C C . GLY A 1 291 ? -7.362 -13.689 -29.918 1.00 89.81 291 GLY A C 1
ATOM 2260 O O . GLY A 1 291 ? -8.477 -13.621 -30.432 1.00 89.81 291 GLY A O 1
ATOM 2261 N N . MET A 1 292 ? -7.211 -13.903 -28.606 1.00 94.81 292 MET A N 1
ATOM 2262 C CA . MET A 1 292 ? -8.351 -13.982 -27.691 1.00 94.81 292 MET A CA 1
ATOM 2263 C C . MET A 1 292 ? -9.055 -12.624 -27.587 1.00 94.81 292 MET A C 1
ATOM 2265 O O . MET A 1 292 ? -8.412 -11.582 -27.479 1.00 94.81 292 MET A O 1
ATOM 2269 N N . SER A 1 293 ? -10.391 -12.638 -27.580 1.00 96.31 293 SER A N 1
ATOM 2270 C CA . SER A 1 293 ? -11.185 -11.416 -27.420 1.00 96.31 293 SER A CA 1
ATOM 2271 C C . SER A 1 293 ? -10.797 -10.665 -26.132 1.00 96.31 293 SER A C 1
ATOM 2273 O O . SER A 1 293 ? -10.828 -11.276 -25.056 1.00 96.31 293 SER A O 1
ATOM 2275 N N . PRO A 1 294 ? -10.515 -9.346 -26.203 1.00 95.19 294 PRO A N 1
ATOM 2276 C CA . PRO A 1 294 ? -10.239 -8.501 -25.039 1.00 95.19 294 PRO A CA 1
ATOM 2277 C C . PRO A 1 294 ? -11.270 -8.642 -23.913 1.00 95.19 294 PRO A C 1
ATOM 2279 O O . PRO A 1 294 ? -10.908 -8.704 -22.741 1.00 95.19 294 PRO A O 1
ATOM 2282 N N . ALA A 1 295 ? -12.555 -8.753 -24.266 1.00 96.38 295 ALA A N 1
ATOM 2283 C CA . ALA A 1 295 ? -13.635 -8.904 -23.295 1.00 96.38 295 ALA A CA 1
ATOM 2284 C C . ALA A 1 295 ? -13.581 -10.258 -22.578 1.00 96.38 295 ALA A C 1
ATOM 2286 O O . ALA A 1 295 ? -13.689 -10.309 -21.355 1.00 96.38 295 ALA A O 1
ATOM 2287 N N . VAL A 1 296 ? -13.367 -11.348 -23.322 1.00 97.12 296 VAL A N 1
ATOM 2288 C CA . VAL A 1 296 ? -13.247 -12.694 -22.740 1.00 97.12 296 VAL A CA 1
ATOM 2289 C C . VAL A 1 296 ? -12.066 -12.745 -21.778 1.00 97.12 296 VAL A C 1
ATOM 2291 O O . VAL A 1 296 ? -12.212 -13.247 -20.668 1.00 97.12 296 VAL A O 1
ATOM 2294 N N . LEU A 1 297 ? -10.926 -12.172 -22.172 1.00 96.94 297 LEU A N 1
ATOM 2295 C CA . LEU A 1 297 ? -9.733 -12.130 -21.334 1.00 96.94 297 LEU A CA 1
ATOM 2296 C C . LEU A 1 297 ? -9.956 -11.320 -20.047 1.00 96.94 297 LEU A C 1
ATOM 2298 O O . LEU A 1 297 ? -9.575 -11.763 -18.965 1.00 96.94 297 LEU A O 1
ATOM 2302 N N . TRP A 1 298 ? -10.632 -10.173 -20.140 1.00 97.69 298 TRP A N 1
ATOM 2303 C CA . TRP A 1 298 ? -10.960 -9.337 -18.984 1.00 97.69 298 TRP A CA 1
ATOM 2304 C C . TRP A 1 298 ? -11.872 -10.068 -17.985 1.00 97.69 298 TRP A C 1
ATOM 2306 O O . TRP A 1 298 ? -11.528 -10.172 -16.805 1.00 97.69 298 TRP A O 1
ATOM 2316 N N . PHE A 1 299 ? -12.969 -10.680 -18.453 1.00 98.06 299 PHE A N 1
ATOM 2317 C CA . PHE A 1 299 ? -13.859 -11.476 -17.596 1.00 98.06 299 PHE A CA 1
ATOM 2318 C C . PHE A 1 299 ? -13.160 -12.711 -17.016 1.00 98.06 299 PHE A C 1
ATOM 2320 O O . PHE A 1 299 ? -13.340 -13.017 -15.836 1.00 98.06 299 PHE A O 1
ATOM 2327 N N . ALA A 1 300 ? -12.326 -13.393 -17.807 1.00 97.81 300 ALA A N 1
ATOM 2328 C CA . ALA A 1 300 ? -11.534 -14.526 -17.338 1.00 97.81 300 ALA A CA 1
ATOM 2329 C C . ALA A 1 300 ? -10.551 -14.113 -16.235 1.00 97.81 300 ALA A C 1
ATOM 2331 O O . ALA A 1 300 ? -10.419 -14.831 -15.246 1.00 97.81 300 ALA A O 1
ATOM 2332 N N . SER A 1 301 ? -9.913 -12.943 -16.349 1.00 97.94 301 SER A N 1
ATOM 2333 C CA . SER A 1 301 ? -8.995 -12.446 -15.318 1.00 97.94 301 SER A CA 1
ATOM 2334 C C . SER A 1 301 ? -9.687 -12.131 -13.992 1.00 97.94 301 SER A C 1
ATOM 2336 O O . SER A 1 301 ? -9.155 -12.450 -12.929 1.00 97.94 301 SER A O 1
ATOM 2338 N N . ILE A 1 302 ? -10.910 -11.596 -14.048 1.00 98.12 302 ILE A N 1
ATOM 2339 C CA . ILE A 1 302 ? -11.731 -11.332 -12.862 1.00 98.12 302 ILE A CA 1
ATOM 2340 C C . ILE A 1 302 ? -12.157 -12.649 -12.223 1.00 98.12 302 ILE A C 1
ATOM 2342 O O . ILE A 1 302 ? -11.990 -12.834 -11.019 1.00 98.12 302 ILE A O 1
ATOM 2346 N N . GLY A 1 303 ? -12.669 -13.583 -13.030 1.00 98.00 303 GLY A N 1
ATOM 2347 C CA . GLY A 1 303 ? -13.050 -14.911 -12.560 1.00 98.00 303 GLY A CA 1
ATOM 2348 C C . GLY A 1 303 ? -11.875 -15.639 -11.907 1.00 98.00 303 GLY A C 1
ATOM 2349 O O . GLY A 1 303 ? -12.008 -16.147 -10.797 1.00 98.00 303 GLY A O 1
ATOM 2350 N N . GLY A 1 304 ? -10.701 -15.610 -12.543 1.00 98.00 304 GLY A N 1
ATOM 2351 C CA . GLY A 1 304 ? -9.474 -16.200 -12.014 1.00 98.00 304 GLY A CA 1
ATOM 2352 C C . GLY A 1 304 ? -9.036 -15.582 -10.687 1.00 98.00 304 GLY A C 1
ATOM 2353 O O . GLY A 1 304 ? -8.746 -16.316 -9.742 1.00 98.00 304 GLY A O 1
ATOM 2354 N N . ALA A 1 305 ? -9.039 -14.250 -10.579 1.00 97.81 305 ALA A N 1
ATOM 2355 C CA . ALA A 1 305 ? -8.696 -13.553 -9.340 1.00 97.81 305 ALA A CA 1
ATOM 2356 C C . ALA A 1 305 ? -9.678 -13.885 -8.201 1.00 97.81 305 ALA A C 1
ATOM 2358 O O . ALA A 1 305 ? -9.250 -14.166 -7.081 1.00 97.81 305 ALA A O 1
ATOM 2359 N N . LEU A 1 306 ? -10.984 -13.936 -8.487 1.00 97.50 306 LEU A N 1
ATOM 2360 C CA . LEU A 1 306 ? -12.004 -14.335 -7.513 1.00 97.50 306 LEU A CA 1
ATOM 2361 C C . LEU A 1 306 ? -11.833 -15.795 -7.071 1.00 97.50 306 LEU A C 1
ATOM 2363 O O . LEU A 1 306 ? -11.873 -16.074 -5.874 1.00 97.50 306 LEU A O 1
ATOM 2367 N N . CYS A 1 307 ? -11.575 -16.724 -7.996 1.00 97.06 307 CYS A N 1
ATOM 2368 C CA . CYS A 1 307 ? -11.274 -18.118 -7.660 1.00 97.06 307 CYS A CA 1
ATOM 2369 C C . CYS A 1 307 ? -10.023 -18.232 -6.775 1.00 97.06 307 CYS A C 1
ATOM 2371 O O . CYS A 1 307 ? -10.044 -18.937 -5.763 1.00 97.06 307 CYS A O 1
ATOM 2373 N N . GLY A 1 308 ? -8.958 -17.496 -7.107 1.00 96.56 308 GLY A N 1
ATOM 2374 C CA . GLY A 1 308 ? -7.751 -17.415 -6.284 1.00 96.56 308 GLY A CA 1
ATOM 2375 C C . GLY A 1 308 ? -8.038 -16.878 -4.881 1.00 96.56 308 GLY A C 1
ATOM 2376 O O . GLY A 1 308 ? -7.537 -17.424 -3.898 1.00 96.56 308 GLY A O 1
ATOM 2377 N N . ALA A 1 309 ? -8.895 -15.862 -4.769 1.00 96.25 309 ALA A N 1
ATOM 2378 C CA . ALA A 1 309 ? -9.310 -15.293 -3.492 1.00 96.25 309 ALA A CA 1
ATOM 2379 C C . ALA A 1 309 ? -10.132 -16.261 -2.632 1.00 96.25 309 ALA A C 1
ATOM 2381 O O . ALA A 1 309 ? -9.947 -16.275 -1.420 1.00 96.25 309 ALA A O 1
ATOM 2382 N N . VAL A 1 310 ? -10.989 -17.102 -3.220 1.00 95.50 310 VAL A N 1
ATOM 2383 C CA . VAL A 1 310 ? -11.716 -18.145 -2.470 1.00 95.50 310 VAL A CA 1
ATOM 2384 C C . VAL A 1 310 ? -10.728 -19.118 -1.818 1.00 95.50 310 VAL A C 1
ATOM 2386 O O . VAL A 1 310 ? -10.840 -19.422 -0.626 1.00 95.50 310 VAL A O 1
ATOM 2389 N N . VAL A 1 311 ? -9.735 -19.586 -2.582 1.00 96.12 311 VAL A N 1
ATOM 2390 C CA . VAL A 1 311 ? -8.729 -20.547 -2.103 1.00 96.12 311 VAL A CA 1
ATOM 2391 C C . VAL A 1 311 ? -7.826 -19.904 -1.050 1.00 96.12 311 VAL A C 1
ATOM 2393 O O . VAL A 1 311 ? -7.776 -20.364 0.093 1.00 96.12 311 VAL A O 1
ATOM 2396 N N . LEU A 1 312 ? -7.145 -18.810 -1.404 1.00 96.50 312 LEU A N 1
ATOM 2397 C CA . LEU A 1 312 ? -6.203 -18.135 -0.509 1.00 96.50 312 LEU A CA 1
ATOM 2398 C C . LEU A 1 312 ? -6.905 -17.483 0.682 1.00 96.50 312 LEU A C 1
ATOM 2400 O O . LEU A 1 312 ? -6.365 -17.500 1.781 1.00 96.50 312 LEU A O 1
ATOM 2404 N N . GLY A 1 313 ? -8.118 -16.963 0.509 1.00 94.81 313 GLY A N 1
ATOM 2405 C CA . GLY A 1 313 ? -8.912 -16.366 1.582 1.00 94.81 313 GLY A CA 1
ATOM 2406 C C . GLY A 1 313 ? -9.392 -17.392 2.605 1.00 94.81 313 GLY A C 1
ATOM 2407 O O . GLY A 1 313 ? -9.414 -17.111 3.805 1.00 94.81 313 GLY A O 1
ATOM 2408 N N . SER A 1 314 ? -9.706 -18.613 2.169 1.00 94.06 314 SER A N 1
ATOM 2409 C CA . SER A 1 314 ? -10.012 -19.716 3.086 1.00 94.06 314 SER A CA 1
ATOM 2410 C C . SER A 1 314 ? -8.788 -20.109 3.917 1.00 94.06 314 SER A C 1
ATOM 2412 O O . SER A 1 314 ? -8.899 -20.281 5.137 1.00 94.06 314 SER A O 1
ATOM 2414 N N . VAL A 1 315 ? -7.613 -20.184 3.278 1.00 96.19 315 VAL A N 1
ATOM 2415 C CA . VAL A 1 315 ? -6.327 -20.426 3.952 1.00 96.19 315 VAL A CA 1
ATOM 2416 C C . VAL A 1 315 ? -6.000 -19.292 4.926 1.00 96.19 315 VAL A C 1
ATOM 2418 O O . VAL A 1 315 ? -5.711 -19.572 6.087 1.00 96.19 315 VAL A O 1
ATOM 2421 N N . ASP A 1 316 ? -6.117 -18.032 4.500 1.00 95.44 316 ASP A N 1
ATOM 2422 C CA . ASP A 1 316 ? -5.886 -16.830 5.311 1.00 95.44 316 ASP A CA 1
ATOM 2423 C C . ASP A 1 316 ? -6.702 -16.867 6.603 1.00 95.44 316 ASP A C 1
ATOM 2425 O O . ASP A 1 316 ? -6.163 -16.818 7.708 1.00 95.44 316 ASP A O 1
ATOM 2429 N N . MET A 1 317 ? -8.017 -17.044 6.483 1.00 93.12 317 MET A N 1
ATOM 2430 C CA . MET A 1 317 ? -8.911 -17.017 7.636 1.00 93.12 317 MET A CA 1
ATOM 2431 C C . MET A 1 317 ? -8.666 -18.191 8.589 1.00 93.12 317 MET A C 1
ATOM 2433 O O . MET A 1 317 ? -8.733 -18.023 9.812 1.00 93.12 317 MET A O 1
ATOM 2437 N N . ALA A 1 318 ? -8.366 -19.383 8.066 1.00 95.19 318 ALA A N 1
ATOM 2438 C CA . ALA A 1 318 ? -8.004 -20.535 8.888 1.00 95.19 318 ALA A CA 1
ATOM 2439 C C . ALA A 1 318 ? -6.672 -20.312 9.623 1.00 95.19 318 ALA A C 1
ATOM 2441 O O . ALA A 1 318 ? -6.602 -20.507 10.842 1.00 95.19 318 ALA A O 1
ATOM 2442 N N . LEU A 1 319 ? -5.653 -19.846 8.898 1.00 95.94 319 LEU A N 1
ATOM 2443 C CA . LEU A 1 319 ? -4.316 -19.575 9.408 1.00 95.94 319 LEU A CA 1
ATOM 2444 C C . LEU A 1 319 ? -4.345 -18.470 10.463 1.00 95.94 319 LEU A C 1
ATOM 2446 O O . LEU A 1 319 ? -3.856 -18.675 11.572 1.00 95.94 319 LEU A O 1
ATOM 2450 N N . TYR A 1 320 ? -5.001 -17.345 10.181 1.00 95.00 320 TYR A N 1
ATOM 2451 C CA . TYR A 1 320 ? -5.154 -16.242 11.124 1.00 95.00 320 TYR A CA 1
ATOM 2452 C C . TYR A 1 320 ? -5.840 -16.697 12.415 1.00 95.00 320 TYR A C 1
ATOM 2454 O O . TYR A 1 320 ? -5.327 -16.445 13.504 1.00 95.00 320 TYR A O 1
ATOM 2462 N N . ARG A 1 321 ? -6.959 -17.434 12.332 1.00 94.56 321 ARG A N 1
ATOM 2463 C CA . ARG A 1 321 ? -7.640 -17.971 13.528 1.00 94.56 321 ARG A CA 1
ATOM 2464 C C . ARG A 1 321 ? -6.762 -18.936 14.318 1.00 94.56 321 ARG A C 1
ATOM 2466 O O . ARG A 1 321 ? -6.896 -19.024 15.540 1.00 94.56 321 ARG A O 1
ATOM 2473 N N . TRP A 1 322 ? -5.911 -19.708 13.650 1.00 96.38 322 TRP A N 1
ATOM 2474 C CA . TRP A 1 322 ? -4.983 -20.623 14.307 1.00 96.38 322 TRP A CA 1
ATOM 2475 C C . TRP A 1 322 ? -3.840 -19.870 15.006 1.00 96.38 322 TRP A C 1
ATOM 2477 O O . TRP A 1 322 ? -3.669 -20.040 16.214 1.00 96.38 322 TRP A O 1
ATOM 2487 N N . ILE A 1 323 ? -3.134 -18.975 14.304 1.00 95.69 323 ILE A N 1
ATOM 2488 C CA . ILE A 1 323 ? -2.030 -18.181 14.871 1.00 95.69 323 ILE A CA 1
ATOM 2489 C C . ILE A 1 323 ? -2.546 -17.273 15.988 1.00 95.69 323 ILE A C 1
ATOM 2491 O O . ILE A 1 323 ? -1.947 -17.214 17.059 1.00 95.69 323 ILE A O 1
ATOM 2495 N N . LYS A 1 324 ? -3.693 -16.612 15.791 1.00 94.88 324 LYS A N 1
ATOM 2496 C CA . LYS A 1 324 ? -4.285 -15.729 16.801 1.00 94.88 324 LYS A CA 1
ATOM 2497 C C . LYS A 1 324 ? -4.540 -16.464 18.115 1.00 94.88 324 LYS A C 1
ATOM 2499 O O . LYS A 1 324 ? -4.154 -15.958 19.161 1.00 94.88 324 LYS A O 1
ATOM 2504 N N . ARG A 1 325 ? -5.121 -17.671 18.070 1.00 94.81 325 ARG A N 1
ATOM 2505 C CA . ARG A 1 325 ? -5.334 -18.496 19.275 1.00 94.81 325 ARG A CA 1
ATOM 2506 C C . ARG A 1 325 ? -4.021 -18.794 20.002 1.00 94.81 325 ARG A C 1
ATOM 2508 O O . ARG A 1 325 ? -3.977 -18.716 21.222 1.00 94.81 325 ARG A O 1
ATOM 2515 N N . ARG A 1 326 ? -2.945 -19.082 19.262 1.00 94.19 326 ARG A N 1
ATOM 2516 C CA . ARG A 1 326 ? -1.608 -19.305 19.838 1.00 94.19 326 ARG A CA 1
ATOM 2517 C C . ARG A 1 326 ? -1.037 -18.041 20.484 1.00 94.19 326 ARG A C 1
ATOM 2519 O O . ARG A 1 326 ? -0.491 -18.129 21.576 1.00 94.19 326 ARG A O 1
ATOM 2526 N N . VAL A 1 327 ? -1.188 -16.883 19.842 1.00 93.38 327 VAL A N 1
ATOM 2527 C CA . VAL A 1 327 ? -0.730 -15.587 20.375 1.00 93.38 327 VAL A CA 1
ATOM 2528 C C . VAL A 1 327 ? -1.516 -15.179 21.622 1.00 93.38 327 VAL A C 1
ATOM 2530 O O . VAL A 1 327 ? -0.922 -14.674 22.573 1.00 93.38 327 VAL A O 1
ATOM 2533 N N . ASP A 1 328 ? -2.827 -15.428 21.641 1.00 93.06 328 ASP A N 1
ATOM 2534 C CA . ASP A 1 328 ? -3.689 -15.146 22.794 1.00 93.06 328 ASP A CA 1
ATOM 2535 C C . ASP A 1 328 ? -3.337 -16.032 24.001 1.00 93.06 328 ASP A C 1
ATOM 2537 O O . ASP A 1 328 ? -3.427 -15.580 25.139 1.00 93.06 328 ASP A O 1
ATOM 2541 N N . TRP A 1 329 ? -2.915 -17.280 23.762 1.00 93.25 329 TRP A N 1
ATOM 2542 C CA . TRP A 1 329 ? -2.482 -18.214 24.811 1.00 93.25 329 TRP A CA 1
ATOM 2543 C C . TRP A 1 329 ? -1.029 -18.012 25.253 1.00 93.25 329 TRP A C 1
ATOM 2545 O O . TRP A 1 329 ? -0.622 -18.542 26.287 1.00 93.25 329 TRP A O 1
ATOM 2555 N N . ALA A 1 330 ? -0.227 -17.276 24.483 1.00 92.44 330 ALA A N 1
ATOM 2556 C CA . ALA A 1 330 ? 1.174 -17.065 24.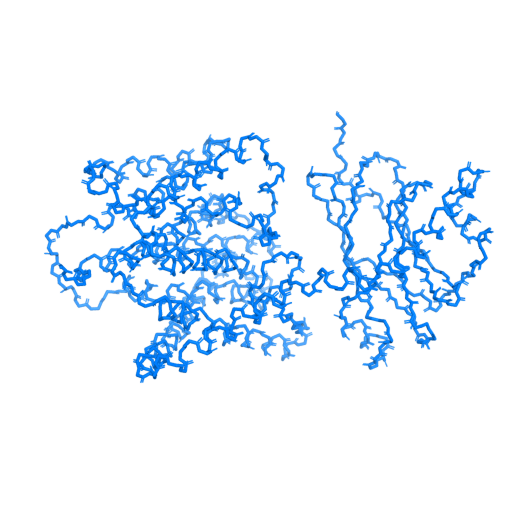805 1.00 92.44 330 ALA A CA 1
ATOM 2557 C C . ALA A 1 330 ? 1.335 -16.162 26.049 1.00 92.44 330 ALA A C 1
ATOM 2559 O O . ALA A 1 330 ? 0.683 -15.112 26.142 1.00 92.44 330 ALA A O 1
ATOM 2560 N N . PRO A 1 331 ? 2.255 -16.509 26.973 1.00 92.56 331 PRO A N 1
ATOM 2561 C CA . PRO A 1 331 ? 2.666 -15.631 28.062 1.00 92.56 331 PRO A CA 1
ATOM 2562 C C . PRO A 1 331 ? 3.053 -14.234 27.567 1.00 92.56 331 PRO A C 1
ATOM 2564 O O . PRO A 1 331 ? 3.620 -14.067 26.482 1.00 92.56 331 PRO A O 1
ATOM 2567 N N . SER A 1 332 ? 2.792 -13.218 28.391 1.00 90.19 332 SER A N 1
ATOM 2568 C CA . SER A 1 332 ? 3.131 -11.826 28.073 1.00 90.19 332 SER A CA 1
ATOM 2569 C C . SER A 1 332 ? 4.624 -11.631 27.807 1.00 90.19 332 SER A C 1
ATOM 2571 O O . SER A 1 332 ? 4.963 -10.856 26.920 1.00 90.19 332 SER A O 1
ATOM 2573 N N . SER A 1 333 ? 5.500 -12.363 28.502 1.00 90.75 333 SER A N 1
ATOM 2574 C CA . SER A 1 333 ? 6.952 -12.339 28.283 1.00 90.75 333 SER A CA 1
ATOM 2575 C C . SER A 1 333 ? 7.318 -12.727 26.852 1.00 90.75 333 SER A C 1
ATOM 2577 O O . SER A 1 333 ? 7.941 -11.937 26.152 1.00 90.75 333 SER A O 1
ATOM 2579 N N . ILE A 1 334 ? 6.847 -13.886 26.380 1.00 90.69 334 ILE A N 1
ATOM 2580 C CA . ILE A 1 334 ? 7.103 -14.383 25.019 1.00 90.69 334 ILE A CA 1
ATOM 2581 C C . ILE A 1 334 ? 6.575 -13.396 23.979 1.00 90.69 334 ILE A C 1
ATOM 2583 O O . ILE A 1 334 ? 7.272 -13.065 23.020 1.00 90.69 334 ILE A O 1
ATOM 2587 N N . ARG A 1 335 ? 5.355 -12.888 24.180 1.00 90.94 335 ARG A N 1
ATOM 2588 C CA . ARG A 1 335 ? 4.745 -11.927 23.257 1.00 90.94 335 ARG A CA 1
ATOM 2589 C C . ARG A 1 335 ? 5.529 -10.620 23.191 1.00 90.94 335 ARG A C 1
ATOM 2591 O O . ARG A 1 335 ? 5.745 -10.103 22.097 1.00 90.94 335 ARG A O 1
ATOM 2598 N N . THR A 1 336 ? 5.962 -10.097 24.333 1.00 90.12 336 THR A N 1
ATOM 2599 C CA . THR A 1 336 ? 6.786 -8.889 24.397 1.00 90.12 336 THR A CA 1
ATOM 2600 C C . THR A 1 336 ? 8.133 -9.124 23.728 1.00 90.12 336 THR A C 1
ATOM 2602 O O . THR A 1 336 ? 8.484 -8.350 22.849 1.00 90.12 336 THR A O 1
ATOM 2605 N N . THR A 1 337 ? 8.833 -10.222 24.028 1.00 90.50 337 THR A N 1
ATOM 2606 C CA . THR A 1 337 ? 10.112 -10.556 23.383 1.00 90.50 337 THR A CA 1
ATOM 2607 C C . THR A 1 337 ? 9.973 -10.664 21.866 1.00 90.50 337 THR A C 1
ATOM 2609 O O . THR A 1 337 ? 10.752 -10.046 21.150 1.00 90.50 337 THR A O 1
ATOM 2612 N N . ALA A 1 338 ? 8.965 -11.380 21.362 1.00 89.88 338 ALA A N 1
ATOM 2613 C CA . ALA A 1 338 ? 8.737 -11.517 19.923 1.00 89.88 338 ALA A CA 1
ATOM 2614 C C . ALA A 1 338 ? 8.406 -10.172 19.254 1.00 89.88 338 ALA A C 1
ATOM 2616 O O . ALA A 1 338 ? 8.941 -9.857 18.193 1.00 89.88 338 ALA A O 1
ATOM 2617 N N . THR A 1 339 ? 7.561 -9.354 19.890 1.00 88.31 339 THR A N 1
ATOM 2618 C CA . THR A 1 339 ? 7.183 -8.033 19.362 1.00 88.31 339 THR A CA 1
ATOM 2619 C C . THR A 1 339 ? 8.374 -7.074 19.361 1.00 88.31 339 THR A C 1
ATOM 2621 O O . THR A 1 339 ? 8.612 -6.383 18.375 1.00 88.31 339 THR A O 1
ATOM 2624 N N . SER A 1 340 ? 9.159 -7.056 20.440 1.00 89.56 340 SER A N 1
ATOM 2625 C CA . SER A 1 340 ? 10.381 -6.259 20.539 1.00 89.56 340 SER A CA 1
ATOM 2626 C C . SER A 1 340 ? 11.436 -6.717 19.535 1.00 89.56 340 SER A C 1
ATOM 2628 O O . SER A 1 340 ? 12.029 -5.873 18.876 1.00 89.56 340 SER A O 1
ATOM 2630 N N . ALA A 1 341 ? 11.637 -8.026 19.359 1.00 90.00 341 ALA A N 1
ATOM 2631 C CA . ALA A 1 341 ? 12.560 -8.565 18.363 1.00 90.00 341 ALA A CA 1
ATOM 2632 C C . ALA A 1 341 ? 12.155 -8.165 16.937 1.00 90.00 341 ALA A C 1
ATOM 2634 O O . ALA A 1 341 ? 13.011 -7.763 16.154 1.00 90.00 341 ALA A O 1
ATOM 2635 N N . PHE A 1 342 ? 10.855 -8.202 16.621 1.00 88.81 342 PHE A N 1
ATOM 2636 C CA . PHE A 1 342 ? 10.343 -7.710 15.343 1.00 88.81 342 PHE A CA 1
ATOM 2637 C C . PHE A 1 342 ? 10.638 -6.217 15.149 1.00 88.81 342 PHE A C 1
ATOM 2639 O O . PHE A 1 342 ? 11.175 -5.840 14.113 1.00 88.81 342 PHE A O 1
ATOM 2646 N N . LEU A 1 343 ? 10.340 -5.371 16.142 1.00 88.19 343 LEU A N 1
ATOM 2647 C CA . LEU A 1 343 ? 10.607 -3.930 16.057 1.00 88.19 343 LEU A CA 1
ATOM 2648 C C . LEU A 1 343 ? 12.104 -3.627 15.922 1.00 88.19 343 LEU A C 1
ATOM 2650 O O . LEU A 1 343 ? 12.479 -2.774 15.127 1.00 88.19 343 LEU A O 1
ATOM 2654 N N . ILE A 1 344 ? 12.963 -4.344 16.652 1.00 88.44 344 ILE A N 1
ATOM 2655 C CA . ILE A 1 344 ? 14.422 -4.221 16.534 1.00 88.44 344 ILE A CA 1
ATOM 2656 C C . ILE A 1 344 ? 14.876 -4.635 15.133 1.00 88.44 344 ILE A C 1
ATOM 2658 O O . ILE A 1 344 ? 15.657 -3.914 14.522 1.00 88.44 344 ILE A O 1
ATOM 2662 N N . GLY A 1 345 ? 14.364 -5.749 14.603 1.00 86.56 345 GLY A N 1
ATOM 2663 C CA . GLY A 1 345 ? 14.653 -6.196 13.241 1.00 86.56 345 GLY A CA 1
ATOM 2664 C C . GLY A 1 345 ? 14.211 -5.178 12.189 1.00 86.56 345 GLY A C 1
ATOM 2665 O O . GLY A 1 345 ? 14.985 -4.848 11.297 1.00 86.56 345 GLY A O 1
ATOM 2666 N N . LEU A 1 346 ? 13.007 -4.617 12.337 1.00 83.31 346 LEU A N 1
ATOM 2667 C CA . LEU A 1 346 ? 12.484 -3.563 11.469 1.00 83.31 346 LEU A CA 1
ATOM 2668 C C . LEU A 1 346 ? 13.387 -2.322 11.505 1.00 83.31 346 LEU A C 1
ATOM 2670 O O . LEU A 1 346 ? 13.807 -1.841 10.456 1.00 83.31 346 LEU A O 1
ATOM 2674 N N . CYS A 1 347 ? 13.738 -1.837 12.700 1.00 82.94 347 CYS A N 1
ATOM 2675 C CA . CYS A 1 347 ? 14.651 -0.707 12.864 1.00 82.94 347 CYS A CA 1
ATOM 2676 C C . CYS A 1 347 ? 16.031 -0.995 12.260 1.00 82.94 347 CYS A C 1
ATOM 2678 O O . CYS A 1 347 ? 16.591 -0.130 11.595 1.00 82.94 347 CYS A O 1
ATOM 2680 N N . ALA A 1 348 ? 16.570 -2.202 12.453 1.00 82.56 348 ALA A N 1
ATOM 2681 C CA . ALA A 1 348 ? 17.860 -2.590 11.894 1.00 82.56 348 ALA A CA 1
ATOM 2682 C C . ALA A 1 348 ? 17.832 -2.570 10.359 1.00 82.56 348 ALA A C 1
ATOM 2684 O O . ALA A 1 348 ? 18.732 -2.003 9.751 1.00 82.56 348 ALA A O 1
ATOM 2685 N N . LEU A 1 349 ? 16.782 -3.117 9.737 1.00 79.75 349 LEU A N 1
ATOM 2686 C CA . LEU A 1 349 ? 16.619 -3.130 8.279 1.00 79.75 349 LEU A CA 1
ATOM 2687 C C . LEU A 1 349 ? 16.411 -1.729 7.691 1.00 79.75 349 LEU A C 1
ATOM 2689 O O . LEU A 1 349 ? 16.932 -1.442 6.619 1.00 79.75 349 LEU A O 1
ATOM 2693 N N . VAL A 1 350 ? 15.694 -0.848 8.391 1.00 76.00 350 VAL A N 1
ATOM 2694 C CA . VAL A 1 350 ? 15.508 0.556 7.983 1.00 76.00 350 VAL A CA 1
ATOM 2695 C C . VAL A 1 350 ? 16.810 1.348 8.074 1.00 76.00 350 VAL A C 1
ATOM 2697 O O . VAL A 1 350 ? 17.089 2.172 7.209 1.00 76.00 350 VAL A O 1
ATOM 2700 N N . LEU A 1 351 ? 17.592 1.144 9.137 1.00 75.69 351 LEU A N 1
ATOM 2701 C CA . LEU A 1 351 ? 18.852 1.862 9.346 1.00 75.69 351 LEU A CA 1
ATOM 2702 C C . LEU A 1 351 ? 19.992 1.288 8.498 1.00 75.69 351 LEU A C 1
ATOM 2704 O O . LEU A 1 351 ? 20.993 1.965 8.287 1.00 75.69 351 LEU A O 1
ATOM 2708 N N . TRP A 1 352 ? 19.849 0.061 7.996 1.00 72.44 352 TRP A N 1
ATOM 2709 C CA . TRP A 1 352 ? 20.882 -0.636 7.237 1.00 72.44 352 TRP A CA 1
ATOM 2710 C C . TRP A 1 352 ? 21.361 0.125 5.987 1.00 72.44 352 TRP A C 1
ATOM 2712 O O . TRP A 1 352 ? 22.575 0.271 5.844 1.00 72.44 352 TRP A O 1
ATOM 2722 N N . PRO A 1 353 ? 20.489 0.688 5.122 1.00 65.69 353 PRO A N 1
ATOM 2723 C CA . PRO A 1 353 ? 20.925 1.536 4.013 1.00 65.69 353 PRO A CA 1
ATOM 2724 C C . PRO A 1 353 ? 21.737 2.760 4.451 1.00 65.69 353 PRO A C 1
ATOM 2726 O O . PRO A 1 353 ? 22.695 3.119 3.774 1.00 65.69 353 PRO A O 1
ATOM 2729 N N . GLU A 1 354 ? 21.407 3.376 5.590 1.00 66.12 354 GLU A N 1
ATOM 2730 C CA . GLU A 1 354 ? 22.169 4.518 6.113 1.00 66.12 354 GLU A CA 1
ATOM 2731 C C . GLU A 1 354 ? 23.518 4.100 6.694 1.00 66.12 354 GLU A C 1
ATOM 2733 O O . GLU A 1 354 ? 24.521 4.777 6.485 1.00 66.12 354 GLU A O 1
ATOM 2738 N N . VAL A 1 355 ? 23.574 2.947 7.361 1.00 64.69 355 VAL A N 1
ATOM 2739 C CA . VAL A 1 355 ? 24.841 2.356 7.805 1.00 64.69 355 VAL A CA 1
ATOM 2740 C C . VAL A 1 355 ? 25.721 2.033 6.599 1.00 64.69 355 VAL A C 1
ATOM 2742 O O . VAL A 1 355 ? 26.896 2.382 6.615 1.00 64.69 355 VAL A O 1
ATOM 2745 N N . ILE A 1 356 ? 25.168 1.441 5.533 1.00 65.00 356 ILE A N 1
ATOM 2746 C CA . ILE A 1 356 ? 25.902 1.218 4.278 1.00 65.00 356 ILE A CA 1
ATOM 2747 C C . ILE A 1 356 ? 26.380 2.545 3.694 1.00 65.00 356 ILE A C 1
ATOM 2749 O O . ILE A 1 356 ? 27.548 2.642 3.337 1.00 65.00 356 ILE A O 1
ATOM 2753 N N . ARG A 1 357 ? 25.528 3.577 3.637 1.00 64.00 357 ARG A N 1
ATOM 2754 C CA . ARG A 1 357 ? 25.921 4.894 3.119 1.00 64.00 357 ARG A CA 1
ATOM 2755 C C . ARG A 1 357 ? 27.136 5.446 3.864 1.00 64.00 357 ARG A C 1
ATOM 2757 O O . ARG A 1 357 ? 28.063 5.911 3.214 1.00 64.00 357 ARG A O 1
ATOM 2764 N N . VAL A 1 358 ? 27.152 5.345 5.195 1.00 66.06 358 VAL A N 1
ATOM 2765 C CA . VAL A 1 358 ? 28.283 5.772 6.039 1.00 66.06 358 VAL A CA 1
ATOM 2766 C C . VAL A 1 358 ? 29.517 4.885 5.844 1.00 66.06 358 VAL A C 1
ATOM 2768 O O . VAL A 1 358 ? 30.636 5.390 5.803 1.00 66.06 358 VAL A O 1
ATOM 2771 N N . LEU A 1 359 ? 29.352 3.568 5.703 1.00 67.81 359 LEU A N 1
ATOM 2772 C CA . LEU A 1 359 ? 30.470 2.654 5.434 1.00 67.81 359 LEU A CA 1
ATOM 2773 C C . LEU A 1 359 ? 31.111 2.923 4.063 1.00 67.81 359 LEU A C 1
ATOM 2775 O O . LEU A 1 359 ? 32.336 2.861 3.932 1.00 67.81 359 LEU A O 1
ATOM 2779 N N . ASP A 1 360 ? 30.291 3.287 3.080 1.00 68.88 360 ASP A N 1
ATOM 2780 C CA . ASP A 1 360 ? 30.698 3.573 1.707 1.00 68.88 360 ASP A CA 1
ATOM 2781 C C . ASP A 1 360 ? 31.208 5.012 1.532 1.00 68.88 360 ASP A C 1
ATOM 2783 O O . ASP A 1 360 ? 31.780 5.322 0.488 1.00 68.88 360 ASP A O 1
ATOM 2787 N N . GLU A 1 361 ? 31.091 5.888 2.543 1.00 74.12 361 GLU A N 1
ATOM 2788 C CA . GLU A 1 361 ? 31.528 7.292 2.455 1.00 74.12 361 GLU A CA 1
ATOM 2789 C C . GLU A 1 361 ? 32.982 7.422 2.009 1.00 74.12 361 GLU A C 1
ATOM 2791 O O . GLU A 1 361 ? 33.299 8.332 1.251 1.00 74.12 361 GLU A O 1
ATOM 2796 N N . ARG A 1 362 ? 33.873 6.512 2.425 1.00 74.81 362 ARG A N 1
ATOM 2797 C CA . ARG A 1 362 ? 35.280 6.549 1.995 1.00 74.81 362 ARG A CA 1
ATOM 2798 C C . ARG A 1 362 ? 35.444 6.225 0.511 1.00 74.81 362 ARG A C 1
ATOM 2800 O O . ARG A 1 362 ? 36.182 6.924 -0.175 1.00 74.81 362 ARG A O 1
ATOM 2807 N N . GLU A 1 363 ? 34.760 5.192 0.023 1.00 77.19 363 GLU A N 1
ATOM 2808 C CA . GLU A 1 363 ? 34.835 4.757 -1.382 1.00 77.19 363 GLU A CA 1
ATOM 2809 C C . GLU A 1 363 ? 34.151 5.771 -2.307 1.00 77.19 363 GLU A C 1
ATOM 2811 O O . GLU A 1 363 ? 34.680 6.121 -3.362 1.00 77.19 363 GLU A O 1
ATOM 2816 N N . VAL A 1 364 ? 33.013 6.317 -1.873 1.00 80.25 364 VAL A N 1
ATOM 2817 C CA . VAL A 1 364 ? 32.305 7.391 -2.575 1.00 80.25 364 VAL A CA 1
ATOM 2818 C C . VAL A 1 364 ? 33.105 8.693 -2.534 1.00 80.25 364 VAL A C 1
ATOM 2820 O O . VAL A 1 364 ? 33.157 9.387 -3.543 1.00 80.25 364 VAL A O 1
ATOM 2823 N N . ALA A 1 365 ? 33.771 9.037 -1.427 1.00 82.12 365 ALA A N 1
ATOM 2824 C CA . ALA A 1 365 ? 34.625 10.225 -1.353 1.00 82.12 365 ALA A CA 1
ATOM 2825 C C . ALA A 1 365 ? 35.832 10.128 -2.297 1.00 82.12 365 ALA A C 1
ATOM 2827 O O . ALA A 1 365 ? 36.149 11.101 -2.983 1.00 82.12 365 ALA A O 1
ATOM 2828 N N . GLU A 1 366 ? 36.471 8.959 -2.385 1.00 83.25 366 GLU A N 1
ATOM 2829 C CA . GLU A 1 366 ? 37.544 8.703 -3.349 1.00 83.25 366 GLU A CA 1
ATOM 2830 C C . GLU A 1 366 ? 37.031 8.832 -4.792 1.00 83.25 366 GLU A C 1
ATOM 2832 O O . GLU A 1 366 ? 37.619 9.554 -5.606 1.00 83.25 366 GLU A O 1
ATOM 2837 N N . ALA A 1 367 ? 35.874 8.233 -5.092 1.00 84.69 367 ALA A N 1
ATOM 2838 C CA . ALA A 1 367 ? 35.242 8.343 -6.401 1.00 84.69 367 ALA A CA 1
ATOM 2839 C C . ALA A 1 367 ? 34.840 9.790 -6.742 1.00 84.69 367 ALA A C 1
ATOM 2841 O O . ALA A 1 367 ? 35.096 10.248 -7.852 1.00 84.69 367 ALA A O 1
ATOM 2842 N N . ARG A 1 368 ? 34.292 10.549 -5.785 1.00 86.12 368 ARG A N 1
ATOM 2843 C CA . ARG A 1 368 ? 33.979 11.979 -5.943 1.00 86.12 368 ARG A CA 1
ATOM 2844 C C . ARG A 1 368 ? 35.231 12.802 -6.211 1.00 86.12 368 ARG A C 1
ATOM 2846 O O . ARG A 1 368 ? 35.217 13.647 -7.098 1.00 86.12 368 ARG A O 1
ATOM 2853 N N . SER A 1 369 ? 36.325 12.538 -5.494 1.00 85.69 369 SER A N 1
ATOM 2854 C CA . SER A 1 369 ? 37.595 13.234 -5.730 1.00 85.69 369 SER A CA 1
ATOM 2855 C C . SER A 1 369 ? 38.125 12.991 -7.148 1.00 85.69 369 SER A C 1
ATOM 2857 O O . SER A 1 369 ? 38.571 13.930 -7.805 1.00 85.69 369 SER A O 1
ATOM 2859 N N . THR A 1 370 ? 37.987 11.762 -7.653 1.00 85.38 370 THR A N 1
ATOM 2860 C CA . THR A 1 370 ? 38.359 11.395 -9.026 1.00 85.38 370 THR A CA 1
ATOM 2861 C C . THR A 1 370 ? 37.429 12.066 -10.039 1.00 85.38 370 THR A C 1
ATOM 2863 O O . THR A 1 370 ? 37.897 12.651 -11.010 1.00 85.38 370 THR A O 1
ATOM 2866 N N . GLY A 1 371 ? 36.117 12.071 -9.786 1.00 85.62 371 GLY A N 1
ATOM 2867 C CA . GLY A 1 371 ? 35.129 12.737 -10.634 1.00 85.62 371 GLY A CA 1
ATOM 2868 C C . GLY A 1 371 ? 35.372 14.242 -10.780 1.00 85.62 371 GLY A C 1
ATOM 2869 O O . GLY A 1 371 ? 35.340 14.765 -11.891 1.00 85.62 371 GLY A O 1
ATOM 2870 N N . LEU A 1 372 ? 35.718 14.928 -9.686 1.00 86.81 372 LEU A N 1
ATOM 2871 C CA . LEU A 1 372 ? 36.085 16.351 -9.695 1.00 86.81 372 LEU A CA 1
ATOM 2872 C C . LEU A 1 372 ? 37.391 16.626 -10.463 1.00 86.81 372 LEU A C 1
ATOM 2874 O O . LEU A 1 372 ? 37.518 17.669 -11.106 1.00 86.81 372 LEU A O 1
ATOM 2878 N N . GLN A 1 373 ? 38.360 15.702 -10.432 1.00 85.94 373 GLN A N 1
ATOM 2879 C CA . GLN A 1 373 ? 39.573 15.798 -11.259 1.00 85.94 373 GLN A CA 1
ATOM 2880 C C . GLN A 1 373 ? 39.252 15.651 -12.753 1.00 85.94 373 GLN A C 1
ATOM 2882 O O . GLN A 1 373 ? 39.792 16.389 -13.571 1.00 85.94 373 GLN A O 1
ATOM 2887 N N . ILE A 1 374 ? 38.342 14.742 -13.111 1.00 84.69 374 ILE A N 1
ATOM 2888 C CA . ILE A 1 374 ? 37.882 14.578 -14.497 1.00 84.69 374 ILE A CA 1
ATOM 2889 C C . ILE A 1 374 ? 37.110 15.822 -14.950 1.00 84.69 374 ILE A C 1
ATOM 2891 O O . ILE A 1 374 ? 37.351 16.320 -16.045 1.00 84.69 374 ILE A O 1
ATOM 2895 N N . GLN A 1 375 ? 36.232 16.374 -14.106 1.00 87.81 375 GLN A N 1
ATOM 2896 C CA . GLN A 1 375 ? 35.515 17.619 -14.399 1.00 87.81 375 GLN A CA 1
ATOM 2897 C C . GLN A 1 375 ? 36.488 18.778 -14.658 1.00 87.81 375 GLN A C 1
ATOM 2899 O O . GLN A 1 375 ? 36.330 19.498 -15.642 1.00 87.81 375 GLN A O 1
ATOM 2904 N N . SER A 1 376 ? 37.514 18.961 -13.819 1.00 84.12 376 SER A N 1
ATOM 2905 C CA . SER A 1 376 ? 38.482 20.048 -14.016 1.00 84.12 376 SER A CA 1
ATOM 2906 C C . SER A 1 376 ? 39.286 19.892 -15.313 1.00 84.12 376 SER A C 1
ATOM 2908 O O . SER A 1 376 ? 39.508 20.882 -16.011 1.00 84.12 376 SER A O 1
ATOM 2910 N N . ALA A 1 377 ? 39.642 18.660 -15.688 1.00 81.31 377 ALA A N 1
ATOM 2911 C CA . ALA A 1 377 ? 40.273 18.359 -16.972 1.00 81.31 377 ALA A CA 1
ATOM 2912 C C . ALA A 1 377 ? 39.318 18.568 -18.166 1.00 81.31 377 ALA A C 1
ATOM 2914 O O . ALA A 1 377 ? 39.733 19.094 -19.198 1.00 81.31 377 ALA A O 1
ATOM 2915 N N . ALA A 1 378 ? 38.031 18.233 -18.028 1.00 81.50 378 ALA A N 1
ATOM 2916 C CA . ALA A 1 378 ? 37.025 18.444 -19.070 1.00 81.50 378 ALA A CA 1
ATOM 2917 C C . ALA A 1 378 ? 36.773 19.940 -19.331 1.00 81.50 378 ALA A C 1
ATOM 2919 O O . ALA A 1 378 ? 36.732 20.382 -20.481 1.00 81.50 378 ALA A O 1
ATOM 2920 N N . HIS A 1 379 ? 36.702 20.753 -18.270 1.00 80.19 379 HIS A N 1
ATOM 2921 C CA . HIS A 1 379 ? 36.584 22.216 -18.370 1.00 80.19 379 HIS A CA 1
ATOM 2922 C C . HIS A 1 379 ? 37.802 22.891 -19.015 1.00 80.19 379 HIS A C 1
ATOM 2924 O O . HIS A 1 379 ? 37.676 23.991 -19.549 1.00 80.19 379 HIS A O 1
ATOM 2930 N N . ALA A 1 380 ? 38.959 22.223 -19.058 1.00 70.75 380 ALA A N 1
ATOM 2931 C CA . ALA A 1 380 ? 40.135 22.677 -19.804 1.00 70.75 380 ALA A CA 1
ATOM 2932 C C . ALA A 1 380 ? 40.030 22.450 -21.333 1.00 70.75 380 ALA A C 1
ATOM 2934 O O . ALA A 1 380 ? 41.022 22.600 -22.048 1.00 70.75 380 ALA A O 1
ATOM 2935 N N . GLY A 1 381 ? 38.838 22.119 -21.850 1.00 57.94 381 GLY A N 1
ATOM 2936 C CA . GLY A 1 381 ? 38.538 22.029 -23.284 1.00 57.94 381 GLY A CA 1
ATOM 2937 C C . GLY A 1 381 ? 38.540 20.607 -23.852 1.00 57.94 381 GLY A C 1
ATOM 2938 O O . GLY A 1 381 ? 38.708 20.432 -25.058 1.00 57.94 381 GLY A O 1
ATOM 2939 N N . GLN A 1 382 ? 38.373 19.591 -23.005 1.00 62.06 382 GLN A N 1
ATOM 2940 C CA . GLN A 1 382 ? 38.402 18.178 -23.386 1.00 62.06 382 GLN A CA 1
ATOM 2941 C C . GLN A 1 382 ? 37.029 17.521 -23.190 1.00 62.06 382 GLN A C 1
ATOM 2943 O O . GLN A 1 382 ? 36.282 17.864 -22.279 1.00 62.06 382 GLN A O 1
ATOM 2948 N N . THR A 1 383 ? 36.680 16.548 -24.037 1.00 74.06 383 THR A N 1
ATOM 2949 C CA . THR A 1 383 ? 35.508 15.691 -23.776 1.00 74.06 383 THR A CA 1
ATOM 2950 C C . THR A 1 383 ? 35.767 14.833 -22.537 1.00 74.06 383 THR A C 1
ATOM 2952 O O . THR A 1 383 ? 36.923 14.544 -22.237 1.00 74.06 383 THR A O 1
ATOM 2955 N N . ILE A 1 384 ? 34.721 14.366 -21.843 1.00 71.75 384 ILE A N 1
ATOM 2956 C CA . ILE A 1 384 ? 34.873 13.510 -20.646 1.00 71.75 384 ILE A CA 1
ATOM 2957 C C . ILE A 1 384 ? 35.780 12.306 -20.904 1.00 71.75 384 ILE A C 1
ATOM 2959 O O . ILE A 1 384 ? 36.541 11.923 -20.028 1.00 71.75 384 ILE A O 1
ATOM 2963 N N . THR A 1 385 ? 35.745 11.732 -22.106 1.00 70.50 385 THR A N 1
ATOM 2964 C CA . THR A 1 385 ? 36.613 10.607 -22.480 1.00 70.50 385 THR A CA 1
ATOM 2965 C C . THR A 1 385 ? 38.087 10.999 -22.466 1.00 70.50 385 THR A C 1
ATOM 2967 O O . THR A 1 385 ? 38.906 10.299 -21.886 1.00 70.50 385 THR A O 1
ATOM 2970 N N . VAL A 1 386 ? 38.420 12.157 -23.040 1.00 65.19 386 VAL A N 1
ATOM 2971 C CA . VAL A 1 386 ? 39.797 12.668 -23.069 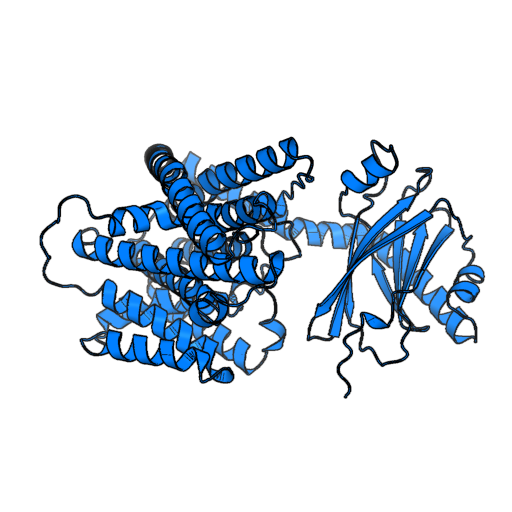1.00 65.19 386 VAL A CA 1
ATOM 2972 C C . VAL A 1 386 ? 40.227 13.146 -21.675 1.00 65.19 386 VAL A C 1
ATOM 2974 O O . VAL A 1 386 ? 41.358 12.909 -21.263 1.00 65.19 386 VAL A O 1
ATOM 2977 N N . ALA A 1 387 ? 39.310 13.739 -20.910 1.00 70.56 387 ALA A N 1
ATOM 2978 C CA . ALA A 1 387 ? 39.545 14.147 -19.529 1.00 70.56 387 ALA A CA 1
ATOM 2979 C C . ALA A 1 387 ? 39.757 12.948 -18.587 1.00 70.56 387 ALA A C 1
ATOM 2981 O O . ALA A 1 387 ? 40.588 13.010 -17.682 1.00 70.56 387 ALA A O 1
ATOM 2982 N N . ALA A 1 388 ? 39.045 11.842 -18.817 1.00 71.00 388 ALA A N 1
ATOM 2983 C CA . ALA A 1 388 ? 39.220 10.595 -18.083 1.00 71.00 388 ALA A CA 1
ATOM 2984 C C . ALA A 1 388 ? 40.567 9.931 -18.389 1.00 71.00 388 ALA A C 1
ATOM 2986 O O . ALA A 1 388 ? 41.136 9.358 -17.473 1.00 71.00 388 ALA A O 1
ATOM 2987 N N . ASP A 1 389 ? 41.093 10.049 -19.614 1.00 71.81 389 ASP A N 1
ATOM 2988 C CA . ASP A 1 389 ? 42.447 9.589 -19.970 1.00 71.81 389 ASP A CA 1
ATOM 2989 C C . ASP A 1 389 ? 43.558 10.505 -19.403 1.00 71.81 389 ASP A C 1
ATOM 2991 O O . ASP A 1 389 ? 44.702 10.076 -19.234 1.00 71.81 389 ASP A O 1
ATOM 2995 N N . ALA A 1 390 ? 43.241 11.776 -19.118 1.00 62.09 390 ALA A N 1
ATOM 2996 C CA . ALA A 1 390 ? 44.164 12.750 -18.525 1.00 62.09 390 ALA A CA 1
ATOM 2997 C C . ALA A 1 390 ? 44.317 12.582 -17.000 1.00 62.09 390 ALA A C 1
ATOM 2999 O O . ALA A 1 390 ? 45.371 12.879 -16.432 1.00 62.09 390 ALA A O 1
ATOM 3000 N N . VAL A 1 391 ? 43.280 12.073 -16.335 1.00 75.56 391 VAL A N 1
ATOM 3001 C CA . VAL A 1 391 ? 43.382 11.448 -15.009 1.00 75.56 391 VAL A CA 1
ATOM 3002 C C . VAL A 1 391 ? 43.947 10.040 -15.251 1.00 75.56 391 VAL A C 1
ATOM 3004 O O . VAL A 1 391 ? 43.568 9.445 -16.241 1.00 75.56 391 VAL A O 1
ATOM 3007 N N . PRO A 1 392 ? 44.882 9.485 -14.459 1.00 81.19 392 PRO A N 1
ATOM 3008 C CA . PRO A 1 392 ? 45.616 8.245 -14.781 1.00 81.19 392 PRO A CA 1
ATOM 3009 C C . PRO A 1 392 ? 44.745 6.968 -14.753 1.00 81.19 392 PRO A C 1
ATOM 3011 O O . PRO A 1 392 ? 45.011 6.044 -13.983 1.00 81.19 392 PRO A O 1
ATOM 3014 N N . LEU A 1 393 ? 43.700 6.928 -15.574 1.00 84.50 393 LEU A N 1
ATOM 3015 C CA . LEU A 1 393 ? 42.752 5.855 -15.788 1.00 84.50 393 LEU A CA 1
ATOM 3016 C C . LEU A 1 393 ? 43.020 5.226 -17.156 1.00 84.50 393 LEU A C 1
ATOM 3018 O O . LEU A 1 393 ? 43.437 5.885 -18.106 1.00 84.50 393 LEU A O 1
ATOM 3022 N N . ARG A 1 394 ? 42.772 3.924 -17.263 1.00 86.69 394 ARG A N 1
ATOM 3023 C CA . ARG A 1 394 ? 42.951 3.161 -18.496 1.00 86.69 394 ARG A CA 1
ATOM 3024 C C . ARG A 1 394 ? 41.622 2.584 -18.949 1.00 86.69 394 ARG A C 1
ATOM 3026 O O . ARG A 1 394 ? 40.982 1.849 -18.203 1.00 86.69 394 ARG A O 1
ATOM 3033 N N . ARG A 1 395 ? 41.226 2.853 -20.190 1.00 86.94 395 ARG A N 1
ATOM 3034 C CA . ARG A 1 395 ? 40.030 2.228 -20.757 1.00 86.94 395 ARG A CA 1
ATOM 3035 C C . ARG A 1 395 ? 40.204 0.707 -20.857 1.00 86.94 395 ARG A C 1
ATOM 3037 O O . ARG A 1 395 ? 41.242 0.246 -21.336 1.00 86.94 395 ARG A O 1
ATOM 3044 N N . ASP A 1 396 ? 39.205 -0.054 -20.415 1.00 89.25 396 ASP A N 1
ATOM 3045 C CA . ASP A 1 396 ? 39.200 -1.522 -20.488 1.00 89.25 396 ASP A CA 1
ATOM 3046 C C . ASP A 1 396 ? 37.840 -2.058 -20.965 1.00 89.25 396 ASP A C 1
ATOM 3048 O O . ASP A 1 396 ? 36.794 -1.751 -20.391 1.00 89.25 396 ASP A O 1
ATOM 3052 N N . ASP A 1 397 ? 37.866 -2.883 -22.012 1.00 86.81 397 ASP A N 1
ATOM 3053 C CA . ASP A 1 397 ? 36.687 -3.502 -22.626 1.00 86.81 397 ASP A CA 1
ATOM 3054 C C . ASP A 1 397 ? 36.152 -4.713 -21.834 1.00 86.81 397 ASP A C 1
ATOM 3056 O O . ASP A 1 397 ? 35.035 -5.182 -22.089 1.00 86.81 397 ASP A O 1
ATOM 3060 N N . ALA A 1 398 ? 36.924 -5.224 -20.867 1.00 88.88 398 ALA A N 1
ATOM 3061 C CA . ALA A 1 398 ? 36.467 -6.221 -19.899 1.00 88.88 398 ALA A CA 1
ATOM 3062 C C . ALA A 1 398 ? 35.420 -5.650 -18.930 1.00 88.88 398 ALA A C 1
ATOM 3064 O O . ALA A 1 398 ? 34.607 -6.400 -18.382 1.00 88.88 398 ALA A O 1
ATOM 3065 N N . LEU A 1 399 ? 35.404 -4.325 -18.755 1.00 91.19 399 LEU A N 1
ATOM 3066 C CA . LEU A 1 399 ? 34.377 -3.630 -17.998 1.00 91.19 399 LEU A CA 1
ATOM 3067 C C . LEU A 1 399 ? 33.136 -3.431 -18.866 1.00 91.19 399 LEU A C 1
ATOM 3069 O O . LEU A 1 399 ? 33.158 -2.790 -19.921 1.00 91.19 399 LEU A O 1
ATOM 3073 N N . ARG A 1 400 ? 32.015 -3.965 -18.394 1.00 91.00 400 ARG A N 1
ATOM 3074 C CA . ARG A 1 400 ? 30.708 -3.849 -19.034 1.00 91.00 400 ARG A CA 1
ATOM 3075 C C . ARG A 1 400 ? 29.822 -2.941 -18.208 1.00 91.00 400 ARG A C 1
ATOM 3077 O O . ARG A 1 400 ? 29.728 -3.096 -16.996 1.00 91.00 400 ARG A O 1
ATOM 3084 N N . LEU A 1 401 ? 29.160 -2.013 -18.883 1.00 90.75 401 LEU A N 1
ATOM 3085 C CA . LEU A 1 401 ? 28.197 -1.101 -18.292 1.00 90.75 401 LEU A CA 1
ATOM 3086 C C . LEU A 1 401 ? 26.960 -1.063 -19.183 1.00 90.75 401 LEU A C 1
ATOM 3088 O O . LEU A 1 401 ? 27.067 -0.841 -20.389 1.00 90.75 401 LEU A O 1
ATOM 3092 N N . TYR A 1 402 ? 25.798 -1.290 -18.587 1.00 89.81 402 TYR A N 1
ATOM 3093 C CA . TYR A 1 402 ? 24.522 -1.312 -19.282 1.00 89.81 402 TYR A CA 1
ATOM 3094 C C . TYR A 1 402 ? 23.437 -0.642 -18.446 1.00 89.81 402 TYR A C 1
ATOM 3096 O O . TYR A 1 402 ? 23.474 -0.664 -17.216 1.00 89.81 402 TYR A O 1
ATOM 3104 N N . VAL A 1 403 ? 22.455 -0.060 -19.129 1.00 85.50 403 VAL A N 1
ATOM 3105 C CA . VAL A 1 403 ? 21.332 0.650 -18.522 1.00 85.50 403 VAL A CA 1
ATOM 3106 C C . VAL A 1 403 ? 20.041 -0.052 -18.909 1.00 85.50 403 VAL A C 1
ATOM 3108 O O . VAL A 1 403 ? 19.690 -0.105 -20.083 1.00 85.50 403 VAL A O 1
ATOM 3111 N N . ASP A 1 404 ? 19.338 -0.570 -17.904 1.00 77.88 404 ASP A N 1
ATOM 3112 C CA . ASP A 1 404 ? 18.056 -1.256 -18.062 1.00 77.88 404 ASP A CA 1
ATOM 3113 C C . ASP A 1 404 ? 16.927 -0.248 -18.305 1.00 77.88 404 ASP A C 1
ATOM 3115 O O . ASP A 1 404 ? 16.058 -0.447 -19.152 1.00 77.88 404 ASP A O 1
ATOM 3119 N N . SER A 1 405 ? 16.918 0.843 -17.535 1.00 75.06 405 SER A N 1
ATOM 3120 C CA . SER A 1 405 ? 15.865 1.852 -17.612 1.00 75.06 405 SER A CA 1
ATOM 3121 C C . SER A 1 405 ? 16.332 3.196 -17.078 1.00 75.06 405 SER A C 1
ATOM 3123 O O . SER A 1 405 ? 17.055 3.258 -16.079 1.00 75.06 405 SER A O 1
ATOM 3125 N N . ILE A 1 406 ? 15.825 4.265 -17.685 1.00 73.25 406 ILE A N 1
ATOM 3126 C CA . ILE A 1 406 ? 15.970 5.632 -17.194 1.00 73.25 406 ILE A CA 1
ATOM 3127 C C . ILE A 1 406 ? 14.569 6.164 -16.906 1.00 73.25 406 ILE A C 1
ATOM 3129 O O . ILE A 1 406 ? 13.701 6.142 -17.779 1.00 73.25 406 ILE A O 1
ATOM 3133 N N . SER A 1 407 ? 14.341 6.631 -15.684 1.00 67.12 407 SER A N 1
ATOM 3134 C CA . SER A 1 407 ? 13.086 7.262 -15.283 1.00 67.12 407 SER A CA 1
ATOM 3135 C C . SER A 1 407 ? 13.355 8.658 -14.748 1.00 67.12 407 SER A C 1
ATOM 3137 O O . SER A 1 407 ? 14.227 8.836 -13.901 1.00 67.12 407 SER A O 1
ATOM 3139 N N . TYR A 1 408 ? 12.575 9.632 -15.202 1.00 66.25 408 TYR A N 1
ATOM 3140 C CA . TYR A 1 408 ? 12.637 11.003 -14.711 1.00 66.25 408 TYR A CA 1
ATOM 3141 C C . TYR A 1 408 ? 11.472 11.249 -13.764 1.00 66.25 408 TYR A C 1
ATOM 3143 O O . TYR A 1 408 ? 10.315 11.029 -14.127 1.00 66.25 408 TYR A O 1
ATOM 3151 N N . SER A 1 409 ? 11.788 11.698 -12.554 1.00 60.09 409 SER A N 1
ATOM 3152 C CA . SER A 1 409 ? 10.804 12.262 -11.641 1.00 60.09 409 SER A CA 1
ATOM 3153 C C . SER A 1 409 ? 10.500 13.703 -12.044 1.00 60.09 409 SER A C 1
ATOM 3155 O O . SER A 1 409 ? 11.333 14.402 -12.624 1.00 60.09 409 SER A O 1
ATOM 3157 N N . GLU A 1 410 ? 9.309 14.176 -11.699 1.00 52.44 410 GLU A N 1
ATOM 3158 C CA . GLU A 1 410 ? 8.904 15.556 -11.963 1.00 52.44 410 GLU A CA 1
ATOM 3159 C C . GLU A 1 410 ? 9.730 16.599 -11.197 1.00 52.44 410 GLU A C 1
ATOM 3161 O O . GLU A 1 410 ? 9.699 17.771 -11.565 1.00 52.44 410 GLU A O 1
ATOM 3166 N N . ASP A 1 411 ? 10.474 16.183 -10.172 1.00 57.34 411 ASP A N 1
ATOM 3167 C CA . ASP A 1 411 ? 11.326 17.049 -9.345 1.00 57.34 411 ASP A CA 1
ATOM 3168 C C . ASP A 1 411 ? 12.754 17.173 -9.916 1.00 57.34 411 ASP A C 1
ATOM 3170 O O . ASP A 1 411 ? 13.722 17.418 -9.197 1.00 57.34 411 ASP A O 1
ATOM 3174 N N . ALA A 1 412 ? 12.892 16.955 -11.228 1.00 64.75 412 ALA A N 1
ATOM 3175 C CA . ALA A 1 412 ? 14.160 16.931 -11.956 1.00 64.75 412 ALA A CA 1
ATOM 3176 C C . ALA A 1 412 ? 15.160 15.882 -11.429 1.00 64.75 412 ALA A C 1
ATOM 3178 O O . ALA A 1 412 ? 16.363 16.006 -11.634 1.00 64.75 412 ALA A O 1
ATOM 3179 N N . THR A 1 413 ? 14.691 14.834 -10.747 1.00 68.56 413 THR A N 1
ATOM 3180 C CA . THR A 1 413 ? 15.534 13.693 -10.369 1.00 68.56 413 THR A CA 1
ATOM 3181 C C . THR A 1 413 ? 15.520 12.663 -11.490 1.00 68.56 413 THR A C 1
ATOM 3183 O O . THR A 1 413 ? 14.475 12.099 -11.814 1.00 68.56 413 THR A O 1
ATOM 3186 N N . MET A 1 414 ? 16.679 12.387 -12.074 1.00 76.06 414 MET A N 1
ATOM 3187 C CA . MET A 1 414 ? 16.881 11.265 -12.980 1.00 76.06 414 MET A CA 1
ATOM 3188 C C . MET A 1 414 ? 17.282 10.036 -12.168 1.00 76.06 414 MET A C 1
ATOM 3190 O O . MET A 1 414 ? 18.306 10.055 -11.490 1.00 76.06 414 MET A O 1
ATOM 3194 N N . THR A 1 415 ? 16.518 8.954 -12.286 1.00 77.25 415 THR A N 1
ATOM 3195 C CA . THR A 1 415 ? 16.889 7.637 -11.765 1.00 77.25 415 THR A CA 1
ATOM 3196 C C . THR A 1 415 ? 17.324 6.738 -12.914 1.00 77.25 415 THR A C 1
ATOM 3198 O O . THR A 1 415 ? 16.554 6.493 -13.844 1.00 77.25 415 THR A O 1
ATOM 3201 N N . VAL A 1 416 ? 18.546 6.219 -12.836 1.00 80.06 416 VAL A N 1
ATOM 3202 C CA . VAL A 1 416 ? 19.090 5.256 -13.796 1.00 80.06 416 VAL A CA 1
ATOM 3203 C C . VAL A 1 416 ? 19.257 3.913 -13.106 1.00 80.06 416 VAL A C 1
ATOM 3205 O O . VAL A 1 416 ? 19.899 3.817 -12.059 1.00 80.06 416 VAL A O 1
ATOM 3208 N N . ARG A 1 417 ? 18.695 2.867 -13.710 1.00 81.88 417 ARG A N 1
ATOM 3209 C CA . ARG A 1 417 ? 18.885 1.480 -13.279 1.00 81.88 417 ARG A CA 1
ATOM 3210 C C . ARG A 1 417 ? 19.636 0.717 -14.344 1.00 81.88 417 ARG A C 1
ATOM 3212 O O . ARG A 1 417 ? 19.378 0.899 -15.532 1.00 81.88 417 ARG A O 1
ATOM 3219 N N . GLY A 1 418 ? 20.537 -0.145 -13.915 1.00 87.06 418 GLY A N 1
ATOM 3220 C CA . GLY A 1 418 ? 21.348 -0.928 -14.823 1.00 87.06 418 GLY A CA 1
ATOM 3221 C C . GLY A 1 418 ? 22.274 -1.870 -14.085 1.00 87.06 418 GLY A C 1
ATOM 3222 O O . GLY A 1 418 ? 22.085 -2.173 -12.901 1.00 87.06 418 GLY A O 1
ATOM 3223 N N . TRP A 1 419 ? 23.294 -2.318 -14.801 1.00 90.56 419 TRP A N 1
ATOM 3224 C CA . TRP A 1 419 ? 24.333 -3.162 -14.246 1.00 90.56 419 TRP A CA 1
ATOM 3225 C C . TRP A 1 419 ? 25.713 -2.809 -14.804 1.00 90.56 419 TRP A C 1
ATOM 3227 O O . TRP A 1 419 ? 25.866 -2.330 -15.926 1.00 90.56 419 TRP A O 1
ATOM 3237 N N . ALA A 1 420 ? 26.718 -3.018 -13.968 1.00 90.75 420 ALA A N 1
ATOM 3238 C CA . ALA A 1 420 ? 28.125 -2.773 -14.186 1.00 90.75 420 ALA A CA 1
ATOM 3239 C C . ALA A 1 420 ? 28.896 -4.015 -13.728 1.00 90.75 420 ALA A C 1
ATOM 3241 O O . ALA A 1 420 ? 28.688 -4.496 -12.616 1.00 90.75 420 ALA A O 1
ATOM 3242 N N . LEU A 1 421 ? 29.761 -4.560 -14.574 1.00 91.19 421 LEU A N 1
ATOM 3243 C CA . LEU A 1 421 ? 30.447 -5.816 -14.298 1.00 91.19 421 LEU A CA 1
ATOM 3244 C C . LEU A 1 421 ? 31.869 -5.787 -14.852 1.00 91.19 421 LEU A C 1
ATOM 3246 O O . LEU A 1 421 ? 32.074 -5.464 -16.019 1.00 91.19 421 LEU A O 1
ATOM 3250 N N . ASP A 1 422 ? 32.830 -6.202 -14.032 1.00 90.69 422 ASP A N 1
ATOM 3251 C CA . ASP A 1 422 ? 34.142 -6.635 -14.503 1.00 90.69 422 ASP A CA 1
ATOM 3252 C C . ASP A 1 422 ? 34.073 -8.124 -14.853 1.00 90.69 422 ASP A C 1
ATOM 3254 O O . ASP A 1 422 ? 34.008 -8.975 -13.964 1.00 90.69 422 ASP A O 1
ATOM 3258 N N . VAL A 1 423 ? 34.051 -8.438 -16.149 1.00 87.44 423 VAL A N 1
ATOM 3259 C CA . VAL A 1 423 ? 33.876 -9.815 -16.646 1.00 87.44 423 VAL A CA 1
ATOM 3260 C C . VAL A 1 423 ? 35.030 -10.722 -16.218 1.00 87.44 423 VAL A C 1
ATOM 3262 O O . VAL A 1 423 ? 34.847 -11.925 -16.049 1.00 87.44 423 VAL A O 1
ATOM 3265 N N . GLU A 1 424 ? 36.215 -10.156 -16.006 1.00 85.44 424 GLU A N 1
ATOM 3266 C CA . GLU A 1 424 ? 37.399 -10.910 -15.595 1.00 85.44 424 GLU A CA 1
ATOM 3267 C C . GLU A 1 424 ? 37.518 -11.046 -14.071 1.00 85.44 424 GLU A C 1
ATOM 3269 O O . GLU A 1 424 ? 38.380 -11.781 -13.589 1.00 85.44 424 GLU A O 1
ATOM 3274 N N . GLY A 1 425 ? 36.668 -10.347 -13.310 1.00 81.06 425 GLY A N 1
ATOM 3275 C CA . GLY A 1 425 ? 36.602 -10.440 -11.853 1.00 81.06 425 GLY A CA 1
ATOM 3276 C C . GLY A 1 425 ? 37.876 -9.999 -11.126 1.00 81.06 425 GLY A C 1
ATOM 3277 O O . GLY A 1 425 ? 38.162 -10.509 -10.041 1.00 81.06 425 GLY A O 1
ATOM 3278 N N . ARG A 1 426 ? 38.663 -9.084 -11.708 1.00 82.56 426 ARG A N 1
ATOM 3279 C CA . ARG A 1 426 ? 39.920 -8.597 -11.114 1.00 82.56 426 ARG A CA 1
ATOM 3280 C C . ARG A 1 426 ? 39.672 -7.505 -10.076 1.00 82.56 426 ARG A C 1
ATOM 3282 O O . ARG A 1 426 ? 40.413 -7.412 -9.097 1.00 82.56 426 ARG A O 1
ATOM 3289 N N . SER A 1 427 ? 38.647 -6.687 -10.292 1.00 84.44 427 SER A N 1
ATOM 3290 C CA . SER A 1 427 ? 38.361 -5.524 -9.457 1.00 84.44 427 SER A CA 1
ATOM 3291 C C . SER A 1 427 ? 37.676 -5.908 -8.150 1.00 84.44 427 SER A C 1
ATOM 3293 O O . SER A 1 427 ? 36.699 -6.660 -8.127 1.00 84.44 427 SER A O 1
ATOM 3295 N N . LYS A 1 428 ? 38.174 -5.358 -7.038 1.00 84.06 428 LYS A N 1
ATOM 3296 C CA . LYS A 1 428 ? 37.556 -5.541 -5.713 1.00 84.06 428 LYS A CA 1
ATOM 3297 C C . LYS A 1 428 ? 36.567 -4.434 -5.391 1.00 84.06 428 LYS A C 1
ATOM 3299 O O . LYS A 1 428 ? 35.717 -4.622 -4.523 1.00 84.06 428 LYS A O 1
ATOM 3304 N N . LYS A 1 429 ? 36.686 -3.292 -6.072 1.00 87.06 429 LYS A N 1
ATOM 3305 C CA . LYS A 1 429 ? 35.794 -2.144 -5.920 1.00 87.06 429 LYS A CA 1
ATOM 3306 C C . LYS A 1 429 ? 35.475 -1.552 -7.280 1.00 87.06 429 LYS A C 1
ATOM 3308 O O . LYS A 1 429 ? 36.315 -1.539 -8.177 1.00 87.06 429 LYS A O 1
ATOM 3313 N N . MET A 1 430 ? 34.257 -1.045 -7.403 1.00 89.88 430 MET A N 1
ATOM 3314 C CA . MET A 1 430 ? 33.805 -0.320 -8.577 1.00 89.88 430 MET A CA 1
ATOM 3315 C C . MET A 1 430 ? 32.974 0.874 -8.134 1.00 89.88 430 MET A C 1
ATOM 3317 O O . MET A 1 430 ? 32.183 0.759 -7.199 1.00 89.88 430 MET A O 1
ATOM 3321 N N . SER A 1 431 ? 33.119 1.985 -8.841 1.00 90.25 431 SER A N 1
ATOM 3322 C CA . SER A 1 431 ? 32.368 3.209 -8.607 1.00 90.25 431 SER A CA 1
ATOM 3323 C C . SER A 1 431 ? 31.832 3.736 -9.930 1.00 90.25 431 SER A C 1
ATOM 3325 O O . SER A 1 431 ? 32.540 3.786 -10.931 1.00 90.25 431 SER A O 1
ATOM 3327 N N . LEU A 1 432 ? 30.568 4.131 -9.934 1.00 90.38 432 LEU A N 1
ATOM 3328 C CA . LEU A 1 432 ? 29.897 4.801 -11.036 1.00 90.38 432 LEU A CA 1
ATOM 3329 C C . LEU A 1 432 ? 29.896 6.296 -10.784 1.00 90.38 432 LEU A C 1
ATOM 3331 O O . LEU A 1 432 ? 29.438 6.744 -9.741 1.00 90.38 432 LEU A O 1
ATOM 3335 N N . MET A 1 433 ? 30.362 7.064 -11.753 1.00 90.25 433 MET A N 1
ATOM 3336 C CA . MET A 1 433 ? 30.326 8.517 -11.745 1.00 90.25 433 MET A CA 1
ATOM 3337 C C . MET A 1 433 ? 29.327 8.984 -12.792 1.00 90.25 433 MET A C 1
ATOM 3339 O O . MET A 1 433 ? 29.280 8.443 -13.900 1.00 90.25 433 MET A O 1
ATOM 3343 N N . VAL A 1 434 ? 28.528 9.982 -12.434 1.00 88.81 434 VAL A N 1
ATOM 3344 C CA . VAL A 1 434 ? 27.545 10.578 -13.334 1.00 88.81 434 VAL A CA 1
ATOM 3345 C C . VAL A 1 434 ? 28.003 11.974 -13.685 1.00 88.81 434 VAL A C 1
ATOM 3347 O O . VAL A 1 434 ? 28.248 12.797 -12.802 1.00 88.81 434 VAL A O 1
ATOM 3350 N N . PHE A 1 435 ? 28.076 12.236 -14.979 1.00 85.88 435 PHE A N 1
ATOM 3351 C CA . PHE A 1 435 ? 28.393 13.546 -15.501 1.00 85.88 435 PHE A CA 1
ATOM 3352 C C . PHE A 1 435 ? 27.262 14.064 -16.371 1.00 85.88 435 PHE A C 1
ATOM 3354 O O . PHE A 1 435 ? 26.634 13.310 -17.119 1.00 85.88 435 PHE A O 1
ATOM 3361 N N . HIS A 1 436 ? 27.049 15.367 -16.292 1.00 84.75 436 HIS A N 1
ATOM 3362 C CA . HIS A 1 436 ? 26.155 16.121 -17.150 1.00 84.75 436 HIS A CA 1
ATOM 3363 C C . HIS A 1 436 ? 26.993 17.122 -17.933 1.00 84.75 436 HIS A C 1
ATOM 3365 O O . HIS A 1 436 ? 27.573 18.044 -17.370 1.00 84.75 436 HIS A O 1
ATOM 3371 N N . ASN A 1 437 ? 27.107 16.901 -19.239 1.00 82.06 437 ASN A N 1
ATOM 3372 C CA . ASN A 1 437 ? 28.032 17.602 -20.122 1.00 82.06 437 ASN A CA 1
ATOM 3373 C C . ASN A 1 437 ? 29.487 17.465 -19.664 1.00 82.06 437 ASN A C 1
ATOM 3375 O O . ASN A 1 437 ? 30.083 16.429 -19.923 1.00 82.06 437 ASN A O 1
ATOM 3379 N N . SER A 1 438 ? 30.049 18.468 -18.993 1.00 82.12 438 SER A N 1
ATOM 3380 C CA . SER A 1 438 ? 31.389 18.399 -18.388 1.00 82.12 438 SER A CA 1
ATOM 3381 C C . SER A 1 438 ? 31.342 18.427 -16.861 1.00 82.12 438 SER A C 1
ATOM 3383 O O . SER A 1 438 ? 32.381 18.308 -16.216 1.00 82.12 438 SER A O 1
ATOM 3385 N N . ASP A 1 439 ? 30.154 18.575 -16.274 1.00 82.94 439 ASP A N 1
ATOM 3386 C CA . ASP A 1 439 ? 29.978 18.739 -14.842 1.00 82.94 439 ASP A CA 1
ATOM 3387 C C . ASP A 1 439 ? 29.775 17.406 -14.136 1.00 82.94 439 ASP A C 1
ATOM 3389 O O . ASP A 1 439 ? 28.941 16.584 -14.520 1.00 82.94 439 ASP A O 1
ATOM 3393 N N . PHE A 1 440 ? 30.556 17.194 -13.079 1.00 86.12 440 PHE A N 1
ATOM 3394 C CA . PHE A 1 440 ? 30.413 16.041 -12.206 1.00 86.12 440 PHE A CA 1
ATOM 3395 C C . PHE A 1 440 ? 29.196 16.242 -11.300 1.00 86.12 440 PHE A C 1
ATOM 3397 O O . PHE A 1 440 ? 29.113 17.237 -10.580 1.00 86.12 440 PHE A O 1
ATOM 3404 N N . LEU A 1 441 ? 28.259 15.294 -11.333 1.00 83.19 441 LEU A N 1
ATOM 3405 C CA . LEU A 1 441 ? 27.052 15.345 -10.513 1.00 83.19 441 LEU A CA 1
ATOM 3406 C C . LEU A 1 441 ? 27.247 14.604 -9.194 1.00 83.19 441 LEU A C 1
ATOM 3408 O O . LEU A 1 441 ? 27.111 15.191 -8.124 1.00 83.19 441 LEU A O 1
ATOM 3412 N N . ASP A 1 442 ? 27.538 13.304 -9.270 1.00 83.94 442 ASP A N 1
ATOM 3413 C CA . ASP A 1 442 ? 27.753 12.469 -8.090 1.00 83.94 442 ASP A CA 1
ATOM 3414 C C . ASP A 1 442 ? 28.446 11.140 -8.446 1.00 83.94 442 ASP A C 1
ATOM 3416 O O . ASP A 1 442 ? 28.578 10.778 -9.621 1.00 83.94 442 ASP A O 1
ATOM 3420 N N . ALA A 1 443 ? 28.872 10.403 -7.418 1.00 86.44 443 ALA A N 1
ATOM 3421 C CA . ALA A 1 443 ? 29.421 9.059 -7.520 1.00 86.44 443 ALA A CA 1
ATOM 3422 C C . ALA A 1 443 ? 28.664 8.058 -6.635 1.00 86.44 443 ALA A C 1
ATOM 3424 O O . ALA A 1 443 ? 28.201 8.382 -5.544 1.00 86.44 443 ALA A O 1
ATOM 3425 N N . PHE A 1 444 ? 28.585 6.814 -7.099 1.00 82.88 444 PHE A N 1
ATOM 3426 C CA . PHE A 1 444 ? 27.820 5.731 -6.490 1.00 82.88 444 PHE A CA 1
ATOM 3427 C C . PHE A 1 444 ? 28.615 4.428 -6.527 1.00 82.88 444 PHE A C 1
ATOM 3429 O O . PHE A 1 444 ? 29.400 4.204 -7.443 1.00 82.88 444 PHE A O 1
ATOM 3436 N N . VAL A 1 445 ? 28.364 3.528 -5.580 1.00 85.06 445 VAL A N 1
ATOM 3437 C CA . VAL A 1 445 ? 28.941 2.176 -5.583 1.00 85.06 445 VAL A CA 1
ATOM 3438 C C . VAL A 1 445 ? 27.849 1.169 -5.975 1.00 85.06 445 VAL A C 1
ATOM 3440 O O . VAL A 1 445 ? 26.758 1.211 -5.398 1.00 85.06 445 VAL A O 1
ATOM 3443 N N . PRO A 1 446 ? 28.081 0.263 -6.945 1.00 84.12 446 PRO A N 1
ATOM 3444 C CA . PRO A 1 446 ? 27.142 -0.808 -7.270 1.00 84.12 446 PRO A CA 1
ATOM 3445 C C . PRO A 1 446 ? 26.945 -1.760 -6.079 1.00 84.12 446 PRO A C 1
ATOM 3447 O O . PRO A 1 446 ? 27.905 -2.278 -5.503 1.00 84.12 446 PRO A O 1
ATOM 3450 N N . ARG A 1 447 ? 25.686 -1.982 -5.686 1.00 75.69 447 ARG A N 1
ATOM 3451 C CA . ARG A 1 447 ? 25.316 -2.802 -4.514 1.00 75.69 447 ARG A CA 1
ATOM 3452 C C . ARG A 1 447 ? 24.114 -3.717 -4.757 1.00 75.69 447 ARG A C 1
ATOM 3454 O O . ARG A 1 447 ? 23.808 -4.552 -3.911 1.00 75.69 447 ARG A O 1
ATOM 3461 N N . VAL A 1 448 ? 23.432 -3.597 -5.896 1.00 75.31 448 VAL A N 1
ATOM 3462 C CA . VAL A 1 448 ? 22.254 -4.421 -6.186 1.00 75.31 448 VAL A CA 1
ATOM 3463 C C . VAL A 1 448 ? 22.725 -5.782 -6.684 1.00 75.31 448 VAL A C 1
ATOM 3465 O O . VAL A 1 448 ? 23.424 -5.896 -7.688 1.00 75.31 448 VAL A O 1
ATOM 3468 N N . TYR A 1 449 ? 22.349 -6.844 -5.980 1.00 78.31 449 TYR A N 1
ATOM 3469 C CA . TYR A 1 449 ? 22.659 -8.194 -6.427 1.00 78.31 449 TYR A CA 1
ATOM 3470 C C . TYR A 1 449 ? 21.802 -8.557 -7.649 1.00 78.31 449 TYR A C 1
ATOM 3472 O O . TYR A 1 449 ? 20.576 -8.466 -7.603 1.00 78.31 449 TYR A O 1
ATOM 3480 N N . ARG A 1 450 ? 22.453 -8.948 -8.750 1.00 73.12 450 ARG A N 1
ATOM 3481 C CA . ARG A 1 450 ? 21.810 -9.304 -10.026 1.00 73.12 450 ARG A CA 1
ATOM 3482 C C . ARG A 1 450 ? 22.286 -10.684 -10.492 1.00 73.12 450 ARG A C 1
ATOM 3484 O O . ARG A 1 450 ? 23.249 -10.773 -11.257 1.00 73.12 450 ARG A O 1
ATOM 3491 N N . PRO A 1 451 ? 21.668 -11.770 -9.991 1.00 72.62 451 PRO A N 1
ATOM 3492 C CA . PRO A 1 451 ? 22.080 -13.132 -10.328 1.00 72.62 451 PRO A CA 1
ATOM 3493 C C . PRO A 1 451 ? 21.816 -13.468 -11.798 1.00 72.62 451 PRO A C 1
ATOM 3495 O O . PRO A 1 451 ? 22.542 -14.260 -12.383 1.00 72.62 451 PRO A O 1
ATOM 3498 N N . ASP A 1 452 ? 20.813 -12.834 -12.401 1.00 74.12 452 ASP A N 1
ATOM 3499 C CA . ASP A 1 452 ? 20.499 -12.910 -13.825 1.00 74.12 452 ASP A CA 1
ATOM 3500 C C . ASP A 1 452 ? 21.658 -12.405 -14.699 1.00 74.12 452 ASP A C 1
ATOM 3502 O O . ASP A 1 452 ? 22.030 -13.064 -15.668 1.00 74.12 452 ASP A O 1
ATOM 3506 N N . VAL A 1 453 ? 22.285 -11.288 -14.311 1.00 82.31 453 VAL A N 1
ATOM 3507 C CA . VAL A 1 453 ? 23.461 -10.740 -15.003 1.00 82.31 453 VAL A CA 1
ATOM 3508 C C . VAL A 1 453 ? 24.653 -11.677 -14.838 1.00 82.31 453 VAL A C 1
ATOM 3510 O O . VAL A 1 453 ? 25.302 -12.021 -15.819 1.00 82.31 453 VAL A O 1
ATOM 3513 N N . LEU A 1 454 ? 24.920 -12.148 -13.616 1.00 80.31 454 LEU A N 1
ATOM 3514 C CA . LEU A 1 454 ? 26.015 -13.093 -13.370 1.00 80.31 454 LEU A CA 1
ATOM 3515 C C . LEU A 1 454 ? 25.847 -14.377 -14.198 1.00 80.31 454 LEU A C 1
ATOM 3517 O O . LEU A 1 454 ? 26.786 -14.797 -14.872 1.00 80.31 454 LEU A O 1
ATOM 3521 N N . ALA A 1 455 ? 24.637 -14.939 -14.228 1.00 81.00 455 ALA A N 1
ATOM 3522 C CA . ALA A 1 455 ? 24.316 -16.126 -15.012 1.00 81.00 455 ALA A CA 1
ATOM 3523 C C . ALA A 1 455 ? 24.507 -15.904 -16.521 1.00 81.00 455 ALA A C 1
ATOM 3525 O O . ALA A 1 455 ? 25.067 -16.771 -17.191 1.00 81.00 455 ALA A O 1
ATOM 3526 N N . ALA A 1 456 ? 24.109 -14.742 -17.052 1.00 83.50 456 ALA A N 1
ATOM 3527 C CA . ALA A 1 456 ? 24.287 -14.402 -18.466 1.00 83.50 456 ALA A CA 1
ATOM 3528 C C . ALA A 1 456 ? 25.766 -14.361 -18.897 1.00 83.50 456 ALA A C 1
ATOM 3530 O O . ALA A 1 456 ? 26.076 -14.664 -20.048 1.00 83.50 456 ALA A O 1
ATOM 3531 N N . PHE A 1 457 ? 26.676 -14.037 -17.974 1.00 84.56 457 PHE A N 1
ATOM 3532 C CA . PHE A 1 457 ? 28.127 -14.043 -18.197 1.00 84.56 457 PHE A CA 1
ATOM 3533 C C . PHE A 1 457 ? 28.825 -15.321 -17.697 1.00 84.56 457 PHE A C 1
ATOM 3535 O O . PHE A 1 457 ? 30.052 -15.389 -17.704 1.00 84.56 457 PHE A O 1
ATOM 3542 N N . GLY A 1 458 ? 28.075 -16.344 -17.271 1.00 82.94 458 GLY A N 1
ATOM 3543 C CA . GLY A 1 458 ? 28.639 -17.603 -16.770 1.00 82.94 458 GLY A CA 1
ATOM 3544 C C . GLY A 1 458 ? 29.382 -17.478 -15.433 1.00 82.94 458 GLY A C 1
ATOM 3545 O O . GLY A 1 458 ? 30.180 -18.349 -15.089 1.00 82.94 458 GLY A O 1
ATOM 3546 N N . LEU A 1 459 ? 29.135 -16.409 -14.672 1.00 80.06 459 LEU A N 1
ATOM 3547 C CA . LEU A 1 459 ? 29.751 -16.155 -13.373 1.00 80.06 459 LEU A CA 1
ATOM 3548 C C . LEU A 1 459 ? 28.851 -16.670 -12.245 1.00 80.06 459 LEU A C 1
ATOM 3550 O O . LEU A 1 459 ? 27.644 -16.440 -12.236 1.00 80.06 459 LEU A O 1
ATOM 3554 N N . GLN A 1 460 ? 29.442 -17.334 -11.250 1.00 72.56 460 GLN A N 1
ATOM 3555 C CA . GLN A 1 460 ? 28.717 -17.746 -10.037 1.00 72.56 460 GLN A CA 1
ATOM 3556 C C . GLN A 1 460 ? 28.747 -16.673 -8.942 1.00 72.56 460 GLN A C 1
ATOM 3558 O O . GLN A 1 460 ? 27.842 -16.597 -8.113 1.00 72.56 460 GLN A O 1
ATOM 3563 N N . HIS A 1 461 ? 29.788 -15.840 -8.930 1.00 75.56 461 HIS A N 1
ATOM 3564 C CA . HIS A 1 461 ? 29.989 -14.798 -7.932 1.00 75.56 461 HIS A CA 1
ATOM 3565 C C . HIS A 1 461 ? 30.775 -13.631 -8.543 1.00 75.56 461 HIS A C 1
ATOM 3567 O O . HIS A 1 461 ? 31.614 -13.840 -9.416 1.00 75.56 461 HIS A O 1
ATOM 3573 N N . SER A 1 462 ? 30.535 -12.415 -8.050 1.00 80.12 462 SER A N 1
ATOM 3574 C CA . SER A 1 462 ? 31.341 -11.221 -8.333 1.00 80.12 462 SER A CA 1
ATOM 3575 C C . SER A 1 462 ? 31.712 -10.546 -7.016 1.00 80.12 462 SER A C 1
ATOM 3577 O O . SER A 1 462 ? 30.893 -10.504 -6.099 1.00 80.12 462 SER A O 1
ATOM 3579 N N . ALA A 1 463 ? 32.941 -10.036 -6.904 1.00 80.62 463 ALA A N 1
ATOM 3580 C CA . ALA A 1 463 ? 33.402 -9.327 -5.706 1.00 80.62 463 ALA A CA 1
ATOM 3581 C C . ALA A 1 463 ? 32.562 -8.071 -5.415 1.00 80.62 463 ALA A C 1
ATOM 3583 O O . ALA A 1 463 ? 32.323 -7.741 -4.255 1.00 80.62 463 ALA A O 1
ATOM 3584 N N . VAL A 1 464 ? 32.065 -7.417 -6.469 1.00 81.94 464 VAL A N 1
ATOM 3585 C CA . VAL A 1 464 ? 31.138 -6.286 -6.380 1.00 81.94 464 VAL A CA 1
ATOM 3586 C C . VAL A 1 464 ? 29.793 -6.696 -6.991 1.00 81.94 464 VAL A C 1
ATOM 3588 O O . VAL A 1 464 ? 29.776 -7.211 -8.116 1.00 81.94 464 VAL A O 1
ATOM 3591 N N . PRO A 1 465 ? 28.658 -6.496 -6.294 1.00 83.88 465 PRO A N 1
ATOM 3592 C CA . PRO A 1 465 ? 27.337 -6.773 -6.849 1.00 83.88 465 PRO A CA 1
ATOM 3593 C C . PRO A 1 465 ? 27.107 -5.972 -8.141 1.00 83.88 465 PRO A C 1
ATOM 3595 O O . PRO A 1 465 ? 27.288 -4.756 -8.126 1.00 83.88 465 PRO A O 1
ATOM 3598 N N . PRO A 1 466 ? 26.714 -6.613 -9.256 1.00 84.12 466 PRO A N 1
ATOM 3599 C CA . PRO A 1 466 ? 26.768 -5.944 -10.550 1.00 84.12 466 PRO A CA 1
ATOM 3600 C C . PRO A 1 466 ? 25.642 -4.938 -10.786 1.00 84.12 466 PRO A C 1
ATOM 3602 O O . PRO A 1 466 ? 25.754 -4.091 -11.657 1.00 84.12 466 PRO A O 1
ATOM 3605 N N . GLY A 1 467 ? 24.534 -4.993 -10.057 1.00 82.50 467 GLY A N 1
ATOM 3606 C CA . GLY A 1 467 ? 23.427 -4.068 -10.264 1.00 82.50 467 GLY A CA 1
ATOM 3607 C C . GLY A 1 467 ? 23.637 -2.713 -9.586 1.00 82.50 467 GLY A C 1
ATOM 3608 O O . GLY A 1 467 ? 24.198 -2.607 -8.490 1.00 82.50 467 GLY A O 1
ATOM 3609 N N . PHE A 1 468 ? 23.074 -1.673 -10.192 1.00 83.12 468 PHE A N 1
ATOM 3610 C CA . PHE A 1 468 ? 22.988 -0.349 -9.588 1.00 83.12 468 PHE A CA 1
ATOM 3611 C C . PHE A 1 468 ? 21.625 0.304 -9.839 1.00 83.12 468 PHE A C 1
ATOM 3613 O O . PHE A 1 468 ? 20.944 0.051 -10.835 1.00 83.12 468 PHE A O 1
ATOM 3620 N N . SER A 1 469 ? 21.246 1.181 -8.914 1.00 81.00 469 SER A N 1
ATOM 3621 C CA . SER A 1 469 ? 20.156 2.138 -9.074 1.00 81.00 469 SER A CA 1
ATOM 3622 C C . SER A 1 469 ? 20.655 3.460 -8.520 1.00 81.00 469 SER A C 1
ATOM 3624 O O . SER A 1 469 ? 20.820 3.589 -7.309 1.00 81.00 469 SER A O 1
ATOM 3626 N N . LEU A 1 470 ? 20.921 4.417 -9.398 1.00 79.44 470 LEU A N 1
ATOM 3627 C CA . LEU A 1 470 ? 21.398 5.742 -9.017 1.00 79.44 470 LEU A CA 1
ATOM 3628 C C . LEU A 1 470 ? 20.310 6.777 -9.265 1.00 79.44 470 LEU A C 1
ATOM 3630 O O . LEU A 1 470 ? 19.510 6.623 -10.187 1.00 79.44 470 LEU A O 1
ATOM 3634 N N . SER A 1 471 ? 20.301 7.824 -8.450 1.00 74.75 471 SER A N 1
ATOM 3635 C CA . SER A 1 471 ? 19.410 8.968 -8.601 1.00 74.75 471 SER A CA 1
ATOM 3636 C C . SER A 1 471 ? 20.232 10.241 -8.487 1.00 74.75 471 SER A C 1
ATOM 3638 O O . SER A 1 471 ? 20.937 10.419 -7.498 1.00 74.75 471 SER A O 1
ATOM 3640 N N . ALA A 1 472 ? 20.136 11.120 -9.478 1.00 71.75 472 ALA A N 1
ATOM 3641 C CA . ALA A 1 472 ? 20.809 12.414 -9.487 1.00 71.75 472 ALA A CA 1
ATOM 3642 C C . ALA A 1 472 ? 19.814 13.511 -9.873 1.00 71.75 472 ALA A C 1
ATOM 3644 O O . ALA A 1 472 ? 18.940 13.289 -10.713 1.00 71.75 472 ALA A O 1
ATOM 3645 N N . HIS A 1 473 ? 19.930 14.693 -9.270 1.00 71.94 473 HIS A N 1
ATOM 3646 C CA . HIS A 1 473 ? 19.1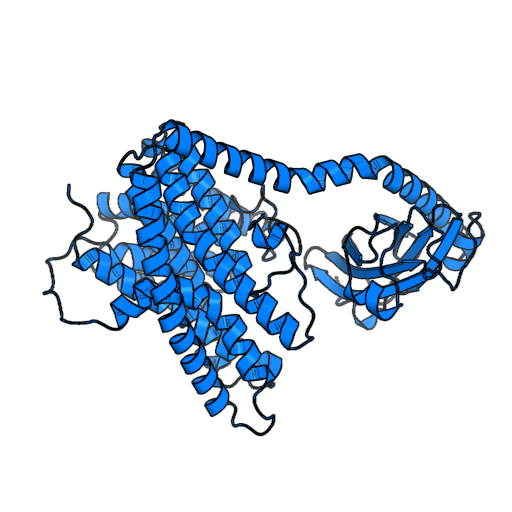78 15.859 -9.730 1.00 71.94 473 HIS A CA 1
ATOM 3647 C C . HIS A 1 473 ? 19.834 16.415 -10.992 1.00 71.94 473 HIS A C 1
ATOM 3649 O O . HIS A 1 473 ? 21.001 16.793 -10.965 1.00 71.94 473 HIS A O 1
ATOM 3655 N N . VAL A 1 474 ? 19.083 16.451 -12.092 1.00 69.00 474 VAL A N 1
ATOM 3656 C CA . VAL A 1 474 ? 19.549 16.934 -13.392 1.00 69.00 474 VAL A CA 1
ATOM 3657 C C . VAL A 1 474 ? 18.456 17.780 -14.035 1.00 69.00 474 VAL A C 1
ATOM 3659 O O . VAL A 1 474 ? 17.365 17.291 -14.330 1.00 69.00 474 VAL A O 1
ATOM 3662 N N . ILE A 1 475 ? 18.758 19.052 -14.292 1.00 62.56 475 ILE A N 1
ATOM 3663 C CA . ILE A 1 475 ? 17.911 19.929 -15.105 1.00 62.56 475 ILE A CA 1
ATOM 3664 C C . ILE A 1 475 ? 18.395 19.771 -16.542 1.00 62.56 475 ILE A C 1
ATOM 3666 O O . ILE A 1 475 ? 19.469 20.248 -16.887 1.00 62.56 475 ILE A O 1
ATOM 3670 N N . CYS A 1 476 ? 17.640 19.032 -17.349 1.00 60.84 476 CYS A N 1
ATOM 3671 C CA . CYS A 1 476 ? 18.064 18.675 -18.698 1.00 60.84 476 CYS A CA 1
ATOM 3672 C C . CYS A 1 476 ? 17.473 19.628 -19.752 1.00 60.84 476 CYS A C 1
ATOM 3674 O O . CYS A 1 476 ? 16.278 19.925 -19.735 1.00 60.84 476 CYS A O 1
ATOM 3676 N N . HIS A 1 477 ? 18.291 20.040 -20.716 1.00 59.34 477 HIS A N 1
ATOM 3677 C CA . HIS A 1 477 ? 17.946 20.774 -21.933 1.00 59.34 477 HIS A CA 1
ATOM 3678 C C . HIS A 1 477 ? 18.090 19.876 -23.179 1.00 59.34 477 HIS A C 1
ATOM 3680 O O . HIS A 1 477 ? 18.712 18.817 -23.130 1.00 59.34 477 HIS A O 1
ATOM 3686 N N . GLN A 1 478 ? 17.513 20.283 -24.319 1.00 50.41 478 GLN A N 1
ATOM 3687 C CA . GLN A 1 478 ? 17.411 19.460 -25.544 1.00 50.41 478 GLN A CA 1
ATOM 3688 C C . GLN A 1 478 ? 18.750 19.044 -26.199 1.00 50.41 478 GLN A C 1
ATOM 3690 O O . GLN A 1 478 ? 18.721 18.276 -27.153 1.00 50.41 478 GLN A O 1
ATOM 3695 N N . ASN A 1 479 ? 19.905 19.470 -25.675 1.00 58.81 479 ASN A N 1
ATOM 3696 C CA . ASN A 1 479 ? 21.240 19.126 -26.185 1.00 58.81 479 ASN A CA 1
ATOM 3697 C C . ASN A 1 479 ? 22.189 18.569 -25.110 1.00 58.81 479 ASN A C 1
ATOM 3699 O O . ASN A 1 479 ? 23.393 18.479 -25.343 1.00 58.81 479 ASN A O 1
ATOM 3703 N N . ASP A 1 480 ? 21.669 18.206 -23.940 1.00 69.25 480 ASP A N 1
ATOM 3704 C CA . ASP A 1 480 ? 22.516 17.750 -22.846 1.00 69.25 480 ASP A CA 1
ATOM 3705 C C . ASP A 1 480 ? 22.964 16.305 -23.021 1.00 69.25 480 ASP A C 1
ATOM 3707 O O . ASP A 1 480 ? 22.169 15.422 -23.330 1.00 69.25 480 ASP A O 1
ATOM 3711 N N . SER A 1 481 ? 24.243 16.055 -22.762 1.00 76.56 481 SER A N 1
ATOM 3712 C CA . SER A 1 481 ? 24.821 14.716 -22.715 1.00 76.56 481 SER A CA 1
ATOM 3713 C C . SER A 1 481 ? 24.940 14.257 -21.266 1.00 76.56 481 SER A C 1
ATOM 3715 O O . SER A 1 481 ? 25.485 14.964 -20.422 1.00 76.56 481 SER A O 1
ATOM 3717 N N . ILE A 1 482 ? 24.422 13.069 -20.960 1.00 83.06 482 ILE A N 1
ATOM 3718 C CA . ILE A 1 482 ? 24.649 12.431 -19.663 1.00 83.06 482 ILE A CA 1
ATOM 3719 C C . ILE A 1 482 ? 25.562 11.239 -19.889 1.00 83.06 482 ILE A C 1
ATOM 3721 O O . ILE A 1 482 ? 25.257 10.367 -20.706 1.00 83.06 482 ILE A O 1
ATOM 3725 N N . ILE A 1 483 ? 26.680 11.207 -19.174 1.00 87.81 483 ILE A N 1
ATOM 3726 C CA . ILE A 1 483 ? 27.680 10.150 -19.289 1.00 87.81 483 ILE A CA 1
ATOM 3727 C C . ILE A 1 483 ? 27.785 9.434 -17.952 1.00 87.81 483 ILE A C 1
ATOM 3729 O O . ILE A 1 483 ? 27.962 10.058 -16.905 1.00 87.81 483 ILE A O 1
ATOM 3733 N N . LEU A 1 484 ? 27.680 8.110 -18.002 1.00 89.31 484 LEU A N 1
ATOM 3734 C CA . LEU A 1 484 ? 28.032 7.248 -16.886 1.00 89.31 484 LEU A CA 1
ATOM 3735 C C . LEU A 1 484 ? 29.429 6.702 -17.122 1.00 89.31 484 LEU A C 1
ATOM 3737 O O . LEU A 1 484 ? 29.695 6.109 -18.168 1.00 89.31 484 LEU A O 1
ATOM 3741 N N . LEU A 1 485 ? 30.294 6.886 -16.136 1.00 90.31 485 LEU A N 1
ATOM 3742 C CA . LEU A 1 485 ? 31.670 6.421 -16.144 1.00 90.31 485 LEU A CA 1
ATOM 3743 C C . LEU A 1 485 ? 31.835 5.409 -15.007 1.00 90.31 485 LEU A C 1
ATOM 3745 O O . LEU A 1 485 ? 31.679 5.752 -13.838 1.00 90.31 485 LEU A O 1
ATOM 3749 N N . LEU A 1 486 ? 32.112 4.155 -15.345 1.00 91.25 486 LEU A N 1
ATOM 3750 C CA . LEU A 1 486 ? 32.446 3.113 -14.379 1.00 91.25 486 LEU A CA 1
ATOM 3751 C C . LEU A 1 486 ? 33.958 3.108 -14.187 1.00 91.25 486 LEU A C 1
ATOM 3753 O O . LEU A 1 486 ? 34.680 2.978 -15.171 1.00 91.25 486 LEU A O 1
ATOM 3757 N N . VAL A 1 487 ? 34.421 3.207 -12.945 1.00 90.12 487 VAL A N 1
ATOM 3758 C CA . VAL A 1 487 ? 35.840 3.203 -12.568 1.00 90.12 487 VAL A CA 1
ATOM 3759 C C . VAL A 1 487 ? 36.091 2.117 -11.532 1.00 90.12 487 VAL A C 1
ATOM 3761 O O . VAL A 1 487 ? 35.275 1.904 -10.637 1.00 90.12 487 VAL A O 1
ATOM 3764 N N . THR A 1 488 ? 37.224 1.438 -11.640 1.00 90.44 488 THR A N 1
ATOM 3765 C CA . THR A 1 488 ? 37.639 0.368 -10.728 1.00 90.44 488 THR A CA 1
ATOM 3766 C C . THR A 1 488 ? 38.800 0.788 -9.826 1.00 90.44 488 THR A C 1
ATOM 3768 O O . THR A 1 488 ? 39.486 1.780 -10.082 1.00 90.44 488 THR A O 1
ATOM 3771 N N . ASP A 1 489 ? 39.063 0.007 -8.775 1.00 86.31 489 ASP A N 1
ATOM 3772 C CA . ASP A 1 489 ? 40.198 0.211 -7.864 1.00 86.31 489 ASP A CA 1
ATOM 3773 C C . ASP A 1 489 ? 41.572 0.115 -8.545 1.00 86.31 489 ASP A C 1
ATOM 3775 O O . ASP A 1 489 ? 42.518 0.789 -8.138 1.00 86.31 489 ASP A O 1
ATOM 3779 N N . ASP A 1 490 ? 41.685 -0.666 -9.617 1.00 86.38 490 ASP A N 1
ATOM 3780 C CA . ASP A 1 490 ? 42.894 -0.779 -10.438 1.00 86.38 490 ASP A CA 1
ATOM 3781 C C . ASP A 1 490 ? 42.981 0.274 -11.559 1.00 86.38 490 ASP A C 1
ATOM 3783 O O . ASP A 1 490 ? 43.739 0.112 -12.517 1.00 86.38 490 ASP A O 1
ATOM 3787 N N . ARG A 1 491 ? 42.240 1.383 -11.410 1.00 86.88 491 ARG A N 1
ATOM 3788 C CA . ARG A 1 491 ? 42.235 2.545 -12.314 1.00 86.88 491 ARG A CA 1
ATOM 3789 C C . ARG A 1 491 ? 41.854 2.201 -13.748 1.00 86.88 491 ARG A C 1
ATOM 3791 O O . ARG A 1 491 ? 42.331 2.828 -14.694 1.00 86.88 491 ARG A O 1
ATOM 3798 N N . ARG A 1 492 ? 40.978 1.218 -13.931 1.00 90.38 492 ARG A N 1
ATOM 3799 C CA . ARG A 1 492 ? 40.366 0.948 -15.228 1.00 90.38 492 ARG A CA 1
ATOM 3800 C C . ARG A 1 492 ? 39.035 1.670 -15.329 1.00 90.38 492 ARG A C 1
ATOM 3802 O O . ARG A 1 492 ? 38.392 1.924 -14.310 1.00 90.38 492 ARG A O 1
ATOM 3809 N N . TYR A 1 493 ? 38.622 2.008 -16.545 1.00 91.44 493 TYR A N 1
ATOM 3810 C CA . TYR A 1 493 ? 37.316 2.613 -16.752 1.00 91.44 493 TYR A CA 1
ATOM 3811 C C . TYR A 1 493 ? 36.619 2.156 -18.031 1.00 91.44 493 TYR A C 1
ATOM 3813 O O . TYR A 1 493 ? 37.242 1.737 -19.007 1.00 91.44 493 TYR A O 1
ATOM 3821 N N . THR A 1 494 ? 35.297 2.272 -18.019 1.00 91.50 494 THR A N 1
ATOM 3822 C CA . THR A 1 494 ? 34.450 2.226 -19.212 1.00 91.50 494 THR A CA 1
ATOM 3823 C C . THR A 1 494 ? 33.371 3.290 -19.083 1.00 91.50 494 THR A C 1
ATOM 3825 O O . THR A 1 494 ? 33.118 3.806 -17.992 1.00 91.50 494 THR A O 1
ATOM 3828 N N . GLN A 1 495 ? 32.733 3.645 -20.189 1.00 90.50 495 GLN A N 1
ATOM 3829 C CA . GLN A 1 495 ? 31.714 4.685 -20.192 1.00 90.50 495 GLN A CA 1
ATOM 3830 C C . GLN A 1 495 ? 30.559 4.335 -21.118 1.00 90.50 495 GLN A C 1
ATOM 3832 O O . GLN A 1 495 ? 30.734 3.649 -22.127 1.00 90.50 495 GLN A O 1
ATOM 3837 N N . ILE A 1 496 ? 29.393 4.886 -20.810 1.00 88.94 496 ILE A N 1
ATOM 3838 C CA . ILE A 1 496 ? 28.242 4.884 -21.703 1.00 88.94 496 ILE A CA 1
ATOM 3839 C C . ILE A 1 496 ? 27.605 6.273 -21.703 1.00 88.94 496 ILE A C 1
ATOM 3841 O O . ILE A 1 496 ? 27.414 6.888 -20.653 1.00 88.94 496 ILE A O 1
ATOM 3845 N N . ALA A 1 497 ? 27.292 6.773 -22.896 1.00 85.31 497 ALA A N 1
ATOM 3846 C CA . ALA A 1 497 ? 26.468 7.961 -23.052 1.00 85.31 497 ALA A CA 1
ATOM 3847 C C . ALA A 1 497 ? 24.997 7.540 -23.021 1.00 85.31 497 ALA A C 1
ATOM 3849 O O . ALA A 1 497 ? 24.596 6.613 -23.730 1.00 85.31 497 ALA A O 1
ATOM 3850 N N . LEU A 1 498 ? 24.195 8.205 -22.198 1.00 79.31 498 LEU A N 1
ATOM 3851 C CA . LEU A 1 498 ? 22.766 7.941 -22.130 1.00 79.31 498 LEU A CA 1
ATOM 3852 C C . LEU A 1 498 ? 22.062 8.570 -23.341 1.00 79.31 498 LEU A C 1
ATOM 3854 O O . LEU A 1 498 ? 22.373 9.707 -23.706 1.00 79.31 498 LEU A O 1
ATOM 3858 N N . PRO A 1 499 ? 21.115 7.859 -23.977 1.00 65.94 499 PRO A N 1
ATOM 3859 C CA . PRO A 1 499 ? 20.395 8.385 -25.126 1.00 65.94 499 PRO A CA 1
ATOM 3860 C C . PRO A 1 499 ? 19.581 9.627 -24.745 1.00 65.94 499 PRO A C 1
ATOM 3862 O O . PRO A 1 499 ? 18.783 9.617 -23.806 1.00 65.94 499 PRO A O 1
ATOM 3865 N N . THR A 1 500 ? 19.742 10.704 -25.514 1.00 55.53 500 THR A N 1
ATOM 3866 C CA . THR A 1 500 ? 19.074 11.984 -25.244 1.00 55.53 500 THR A CA 1
ATOM 3867 C C . THR A 1 500 ? 17.586 11.985 -25.595 1.00 55.53 500 THR A C 1
ATOM 3869 O O . THR A 1 500 ? 16.821 12.756 -25.032 1.00 55.53 500 THR A O 1
ATOM 3872 N N . GLN A 1 501 ? 17.125 11.070 -26.456 1.00 50.97 501 GLN A N 1
ATOM 3873 C CA . GLN A 1 501 ? 15.704 10.943 -26.819 1.00 50.97 501 GLN A CA 1
ATOM 3874 C C . GLN A 1 501 ? 14.806 10.430 -25.676 1.00 50.97 501 GLN A C 1
ATOM 3876 O O . GLN A 1 501 ? 13.593 10.622 -25.726 1.00 50.97 501 GLN A O 1
ATOM 3881 N N . SER A 1 502 ? 15.372 9.805 -24.635 1.00 45.09 502 SER A N 1
ATOM 3882 C CA . SER A 1 502 ? 14.628 9.395 -23.430 1.00 45.09 502 SER A CA 1
ATOM 3883 C C . SER A 1 502 ? 14.482 10.503 -22.382 1.00 45.09 502 SER A C 1
ATOM 3885 O O . SER A 1 502 ? 13.710 10.343 -21.435 1.00 45.09 502 SER A O 1
ATOM 3887 N N . LEU A 1 503 ? 15.176 11.632 -22.552 1.00 51.66 503 LEU A N 1
ATOM 3888 C CA . LEU A 1 503 ? 15.054 12.802 -21.691 1.00 51.66 503 LEU A CA 1
ATOM 3889 C C . LEU A 1 503 ? 13.750 13.541 -22.026 1.00 51.66 503 LEU A C 1
ATOM 3891 O O . LEU A 1 503 ? 13.701 14.376 -22.928 1.00 51.66 503 LEU A O 1
ATOM 3895 N N . ARG A 1 504 ? 12.660 13.257 -21.301 1.00 46.56 504 ARG A N 1
ATOM 3896 C CA . ARG A 1 504 ? 11.479 14.141 -21.303 1.00 46.56 504 ARG A CA 1
ATOM 3897 C C . ARG A 1 504 ? 11.808 15.415 -20.520 1.00 46.56 504 ARG A C 1
ATOM 3899 O O . ARG A 1 504 ? 11.360 15.592 -19.391 1.00 46.56 504 ARG A O 1
ATOM 3906 N N . CYS A 1 505 ? 12.615 16.290 -21.108 1.00 45.91 505 CYS A N 1
ATOM 3907 C CA . CYS A 1 505 ? 12.893 17.612 -20.560 1.00 45.91 505 CYS A CA 1
ATOM 3908 C C . CYS A 1 505 ? 11.627 18.470 -20.653 1.00 45.91 505 CYS A C 1
ATOM 3910 O O . CYS A 1 505 ? 11.078 18.640 -21.743 1.00 45.91 505 CYS A O 1
ATOM 3912 N N . LYS A 1 506 ? 11.168 19.039 -19.533 1.00 40.94 506 LYS A N 1
ATOM 3913 C CA . LYS A 1 506 ? 10.243 20.176 -19.593 1.00 40.94 506 LYS A CA 1
ATOM 3914 C C . LYS A 1 506 ? 11.029 21.364 -20.152 1.00 40.94 506 LYS A C 1
ATOM 3916 O O . LYS A 1 506 ? 12.050 21.740 -19.585 1.00 40.94 506 LYS A O 1
ATOM 3921 N N . THR A 1 507 ? 10.583 21.925 -21.272 1.00 32.62 507 THR A N 1
ATOM 3922 C CA . THR A 1 507 ? 11.001 23.271 -21.690 1.00 32.62 507 THR A CA 1
ATOM 3923 C C . THR A 1 507 ? 10.606 24.280 -20.602 1.00 32.62 507 THR A C 1
ATOM 3925 O O . THR A 1 507 ? 9.562 24.059 -19.979 1.00 32.62 507 THR A O 1
ATOM 3928 N N . PRO A 1 508 ? 11.427 25.318 -20.344 1.00 38.88 508 PRO A N 1
ATOM 3929 C CA . PRO A 1 508 ? 11.149 26.323 -19.316 1.00 38.88 508 PRO A CA 1
ATOM 3930 C C . PRO A 1 508 ? 9.808 27.034 -19.512 1.00 38.88 508 PRO A C 1
ATOM 3932 O O . PRO A 1 508 ? 9.375 27.178 -20.682 1.00 38.88 508 PRO A O 1
#

Radius of gyration: 25.84 Å; chains: 1; bounding box: 78×49×59 Å